Protein AF-A0A024UCR6-F1 (afdb_monomer)

Organism: NCBI:txid157072

pLDDT: mean 82.75, std 16.52, range [26.42, 98.31]

Sequence (657 aa):
MSREDVFVRQFRWFRRSWHEMHKTEPPNFRTDVVVVSNGIIKDLRGLGCTTKPRASRDAPNRCILVQDYELLYSKDTFDYRFGDSINIVAKSTPVLDAYDWLLRTDIDVFLTPAFSSWRPKTMVVGYGGYESETSVQRLGRIAKDLNLNVAGMHSVGSTWYGPTKLIQECANLTVFMMKYLHQNEFTAEEKSPEYGIKGWPEWHYGVLTLYAGHIAINHCAFGDLAVRDENMLDFPTASDGDVAYHAHLHTWQNAKRFSKFVFDQGGYANETLDKLNLHQVSDYAMYMALDSQETPEPTMVPISYPPDTPHGKVLIRAIVVHLPSANNTNYNDNQLVSHFQTLHQSWKDMLRSEPTLWRTDLVVVTDRPTMPELTALKCTDMYRTTTSYKSFCVQVSATTQSTLTKLSVDGNSTSWPGYDLANALHAVQLDLPQLKSYQWLLRTDLNTLVTPGLSTWHPTTAVFGPANSHEPKADQDLVKGISTELKLDHLALPNVGTTWYGPSTWVVECAKIGLQALLHLHQQNKTGSSSNAVAASVAINHCANKHLDGASAVLNDTMLDIPTTSSDSPNVHAHLRAVMTNDAPVFSAAAFAAGTYADVELESLHPGETIHDYAMAMALKSHGGFTPTSVPPPVHSRRLALPDNAANEHARRLRRG

Radius of gyration: 31.71 Å; Cα contacts (8 Å, |Δi|>4): 1165; chains: 1; bounding box: 63×94×92 Å

Solvent-accessible surface area (backbone atoms only — not comparable to full-atom values): 36029 Å² total; per-residue (Å²): 131,54,74,63,57,52,52,52,57,34,41,31,17,24,54,40,18,45,58,54,11,53,78,61,38,48,93,90,62,74,76,62,46,78,48,77,33,76,40,92,65,68,67,49,46,79,71,65,33,34,77,65,73,77,92,49,90,86,51,77,64,47,39,27,45,43,45,82,47,78,72,69,48,32,87,89,83,39,80,46,74,69,51,37,78,47,46,76,46,26,56,94,41,84,74,61,70,73,41,74,57,40,75,50,68,74,60,64,33,36,44,25,56,32,40,32,75,62,74,76,96,41,25,38,27,9,55,45,85,57,73,33,75,65,34,52,56,50,52,55,48,53,29,54,77,68,76,46,48,82,56,85,66,71,44,37,25,84,36,38,39,27,47,34,66,59,48,21,54,27,25,36,43,17,52,53,37,35,54,50,40,60,69,75,72,45,55,74,60,62,68,34,80,90,43,67,69,74,36,58,64,48,64,40,62,93,45,39,63,39,58,16,38,30,49,19,41,22,45,71,32,46,90,78,40,45,47,78,38,54,56,41,25,54,24,54,23,54,36,82,51,56,30,78,65,26,26,24,31,24,60,61,100,53,81,47,90,32,22,67,67,46,52,76,72,51,72,57,78,84,64,57,71,92,76,48,51,68,56,25,30,17,33,31,50,42,42,29,46,59,72,38,41,76,76,77,68,72,81,63,70,80,44,78,54,61,68,89,41,82,62,30,37,80,43,45,31,30,41,40,31,46,50,76,56,36,95,76,50,92,49,55,59,69,51,56,50,51,34,44,36,21,26,52,38,19,44,58,55,11,56,62,59,33,29,71,48,48,29,63,26,42,37,38,34,24,68,52,74,88,54,70,71,47,46,75,70,62,32,32,81,64,64,66,85,60,89,82,59,75,59,51,38,22,45,42,60,54,79,80,79,84,81,65,92,72,70,64,70,73,96,74,68,94,68,78,84,68,77,57,54,60,58,37,23,46,60,54,39,47,86,46,72,55,60,72,60,29,58,27,31,35,41,44,66,49,60,30,37,42,28,48,21,37,33,77,60,75,76,97,50,37,32,31,12,44,45,56,92,90,49,56,67,47,51,62,69,58,28,51,49,49,20,59,77,70,74,44,48,75,69,82,70,77,59,42,24,81,38,38,38,25,47,27,70,57,50,30,52,30,19,45,44,21,35,50,44,45,52,50,32,52,76,66,73,62,67,56,88,28,41,62,28,22,16,32,34,36,13,47,33,42,41,27,73,52,98,38,101,88,46,55,49,41,83,32,69,71,39,25,58,40,50,21,77,38,73,52,44,32,61,74,25,25,30,33,30,47,42,81,38,72,85,55,102,45,42,18,58,47,15,39,56,64,27,72,53,65,87,60,55,67,87,79,49,52,48,77,56,19,26,21,33,27,52,41,44,26,42,24,57,53,52,80,55,40,52,50,68,87,59,77,78,74,92,67,75,86,68,75,84,67,79,93,78,68,75,71,62,63,67,57,55,78,77,65,127

Nearest PDB structures (foldseek):
  4wnh-assembly1_A  TM=4.304E-01  e=3.959E-03  Mus musculus
  5nue-assembly1_B  TM=2.115E-01  e=2.145E-01  Arabidopsis thaliana
  7mdh-assembly2_C  TM=1.988E-01  e=1.096E+00  Sorghum bicolor
  7mdh-assembly1_B  TM=2.888E-01  e=3.993E+00  Sorghum bicolor

Structure (mmCIF, N/CA/C/O backbone):
data_AF-A0A024UCR6-F1
#
_entry.id   AF-A0A024UCR6-F1
#
loop_
_atom_site.group_PDB
_atom_site.id
_atom_site.type_symbol
_atom_site.label_atom_id
_atom_site.label_alt_id
_atom_site.label_comp_id
_atom_site.label_asym_id
_atom_site.label_entity_id
_atom_site.label_seq_id
_atom_site.pdbx_PDB_ins_code
_atom_site.Cartn_x
_atom_site.Cartn_y
_atom_site.Cartn_z
_atom_site.occupancy
_atom_site.B_iso_or_equiv
_atom_site.auth_seq_id
_atom_site.auth_comp_id
_atom_site.auth_asym_id
_atom_site.auth_atom_id
_atom_site.pdbx_PDB_model_num
ATOM 1 N N . MET A 1 1 ? 10.024 2.104 11.591 1.00 50.12 1 MET A N 1
ATOM 2 C CA . MET A 1 1 ? 8.659 1.849 11.087 1.00 50.12 1 MET A CA 1
ATOM 3 C C . MET A 1 1 ? 7.767 2.950 11.627 1.00 50.12 1 MET A C 1
ATOM 5 O O . MET A 1 1 ? 7.871 3.239 12.815 1.00 50.12 1 MET A O 1
ATOM 9 N N . SER A 1 2 ? 6.994 3.633 10.783 1.00 53.56 2 SER A N 1
ATOM 10 C CA . SER A 1 2 ? 6.029 4.622 11.273 1.00 53.56 2 SER A CA 1
ATOM 11 C C . SER A 1 2 ? 4.859 3.914 11.969 1.00 53.56 2 SER A C 1
ATOM 13 O O . SER A 1 2 ? 4.625 2.725 11.757 1.00 53.56 2 SER A O 1
ATOM 15 N N . ARG A 1 3 ? 4.107 4.628 12.812 1.00 61.53 3 ARG A N 1
ATOM 16 C CA . ARG A 1 3 ? 2.907 4.067 13.458 1.00 61.53 3 ARG A CA 1
ATOM 17 C C . ARG A 1 3 ? 1.827 3.689 12.433 1.00 61.53 3 ARG A C 1
ATOM 19 O O . ARG A 1 3 ? 1.097 2.731 12.651 1.00 61.53 3 ARG A O 1
ATOM 26 N N . GLU A 1 4 ? 1.763 4.416 11.319 1.00 65.69 4 GLU A N 1
ATOM 27 C CA . GLU A 1 4 ? 0.895 4.097 10.181 1.00 65.69 4 GLU A CA 1
ATOM 28 C C . GLU A 1 4 ? 1.286 2.759 9.541 1.00 65.69 4 GLU A C 1
ATOM 30 O O . GLU A 1 4 ? 0.420 1.910 9.355 1.00 65.69 4 GLU A O 1
ATOM 35 N N . ASP A 1 5 ? 2.584 2.521 9.312 1.00 72.25 5 ASP A N 1
ATOM 36 C CA . ASP A 1 5 ? 3.071 1.251 8.749 1.00 72.25 5 ASP A CA 1
ATOM 37 C C . ASP A 1 5 ? 2.688 0.054 9.633 1.00 72.25 5 ASP A C 1
ATOM 39 O O . ASP A 1 5 ? 2.319 -1.000 9.116 1.00 72.25 5 ASP A O 1
ATOM 43 N N . VAL A 1 6 ? 2.750 0.212 10.965 1.00 81.00 6 VAL A N 1
ATOM 44 C CA . VAL A 1 6 ? 2.300 -0.828 11.905 1.00 81.00 6 VAL A CA 1
ATOM 45 C C . VAL A 1 6 ? 0.824 -1.116 11.662 1.00 81.00 6 VAL A C 1
ATOM 47 O O . VAL A 1 6 ? 0.483 -2.239 11.315 1.00 81.00 6 VAL A O 1
ATOM 50 N N . PHE A 1 7 ? -0.050 -0.111 11.745 1.00 87.69 7 PHE A N 1
ATOM 51 C CA . PHE A 1 7 ? -1.490 -0.313 11.563 1.00 87.69 7 PHE A CA 1
ATOM 52 C C . PHE A 1 7 ? -1.861 -0.879 10.191 1.00 87.69 7 PHE A C 1
ATOM 54 O O . PHE A 1 7 ? -2.751 -1.720 10.108 1.00 87.69 7 PHE A O 1
ATOM 61 N N . VAL A 1 8 ? -1.158 -0.500 9.123 1.00 86.56 8 VAL A N 1
ATOM 62 C CA . VAL A 1 8 ? -1.356 -1.104 7.800 1.00 86.56 8 VAL A CA 1
ATOM 63 C C . VAL A 1 8 ? -0.980 -2.589 7.804 1.00 86.56 8 VAL A C 1
ATOM 65 O O . VAL A 1 8 ? -1.724 -3.395 7.246 1.00 86.56 8 VAL A O 1
ATOM 68 N N . ARG A 1 9 ? 0.134 -2.985 8.439 1.00 86.38 9 ARG A N 1
ATOM 69 C CA . ARG A 1 9 ? 0.502 -4.408 8.580 1.00 86.38 9 ARG A CA 1
ATOM 70 C C . ARG A 1 9 ? -0.563 -5.198 9.335 1.00 86.38 9 ARG A C 1
ATOM 72 O O . ARG A 1 9 ? -0.883 -6.309 8.918 1.00 86.38 9 ARG A O 1
ATOM 79 N N . GLN A 1 10 ? -1.133 -4.610 10.386 1.00 91.81 10 GLN A N 1
ATOM 80 C CA . GLN A 1 10 ? -2.208 -5.240 11.157 1.00 91.81 10 GLN A CA 1
ATOM 81 C C . GLN A 1 10 ? -3.497 -5.349 10.331 1.00 91.81 10 GLN A C 1
ATOM 83 O O . GLN A 1 10 ? -4.102 -6.412 10.219 1.00 91.81 10 GLN A O 1
ATOM 88 N N . PHE A 1 11 ? -3.855 -4.282 9.614 1.00 93.19 11 PHE A N 1
ATOM 89 C CA . PHE A 1 11 ? -5.004 -4.297 8.714 1.00 93.19 11 PHE A CA 1
ATOM 90 C C . PHE A 1 11 ? -4.898 -5.369 7.623 1.00 93.19 11 PHE A C 1
ATOM 92 O O . PHE A 1 11 ? -5.908 -5.963 7.245 1.00 93.19 11 PHE A O 1
ATOM 99 N N . ARG A 1 12 ? -3.691 -5.643 7.108 1.00 90.75 12 ARG A N 1
ATOM 100 C CA . ARG A 1 12 ? -3.474 -6.709 6.119 1.00 90.75 12 ARG A CA 1
ATOM 101 C C . ARG A 1 12 ? -3.940 -8.063 6.649 1.00 90.75 12 ARG A C 1
ATOM 103 O O . ARG A 1 12 ? -4.680 -8.745 5.936 1.00 90.75 12 ARG A O 1
ATOM 110 N N . TRP A 1 13 ? -3.589 -8.423 7.885 1.00 93.50 13 TRP A N 1
ATOM 111 C CA . TRP A 1 13 ? -3.998 -9.708 8.456 1.00 93.50 13 TRP A CA 1
ATOM 112 C C . TRP A 1 13 ? -5.489 -9.754 8.758 1.00 93.50 13 TRP A C 1
ATOM 114 O O . TRP A 1 13 ? -6.141 -10.757 8.463 1.00 93.50 13 TRP A O 1
ATOM 124 N N . PHE A 1 14 ? -6.055 -8.641 9.230 1.00 96.25 14 PHE A N 1
ATOM 125 C CA . PHE A 1 14 ? -7.487 -8.534 9.468 1.00 96.25 14 PHE A CA 1
ATOM 126 C C . PHE A 1 14 ? -8.245 -8.760 8.156 1.00 96.25 14 PHE A C 1
ATOM 128 O O . PHE A 1 14 ? -9.080 -9.660 8.054 1.00 96.25 14 PHE A O 1
ATOM 135 N N . ARG A 1 15 ? -7.864 -8.036 7.098 1.00 92.50 15 ARG A N 1
ATOM 136 C CA . ARG A 1 15 ? -8.438 -8.171 5.755 1.00 92.50 15 ARG A CA 1
ATOM 137 C C . ARG A 1 15 ? -8.259 -9.579 5.185 1.00 92.50 15 ARG A C 1
ATOM 139 O O . ARG A 1 15 ? -9.159 -10.085 4.522 1.00 92.50 15 ARG A O 1
ATOM 146 N N . ARG A 1 16 ? -7.106 -10.218 5.390 1.00 92.19 16 ARG A N 1
ATOM 147 C CA . ARG A 1 16 ? -6.871 -11.586 4.911 1.00 92.19 16 ARG A CA 1
ATOM 148 C C . ARG A 1 16 ? -7.767 -12.601 5.619 1.00 92.19 16 ARG A C 1
ATOM 150 O O . ARG A 1 16 ? -8.303 -13.483 4.949 1.00 92.19 16 ARG A O 1
ATOM 157 N N . SER A 1 17 ? -7.967 -12.436 6.923 1.00 96.25 17 SER A N 1
ATOM 158 C CA . SER A 1 17 ? -8.876 -13.262 7.723 1.00 96.25 17 SER A CA 1
ATOM 159 C C . SER A 1 17 ? -10.351 -13.040 7.346 1.00 96.25 17 SER A C 1
ATOM 161 O O . SER A 1 17 ? -11.118 -13.992 7.246 1.00 96.25 17 SER A O 1
ATOM 163 N N . TRP A 1 18 ? -10.726 -11.805 6.993 1.00 94.81 18 TRP A N 1
ATOM 164 C CA . TRP A 1 18 ? -12.032 -11.460 6.421 1.00 94.81 18 TRP A CA 1
ATOM 165 C C . TRP A 1 18 ? -12.284 -12.171 5.083 1.00 94.81 18 TRP A C 1
ATOM 167 O O . TRP A 1 18 ? -13.338 -12.774 4.896 1.00 94.81 18 TRP A O 1
ATOM 177 N N . HIS A 1 19 ? -11.289 -12.206 4.188 1.00 86.38 19 HIS A N 1
ATOM 178 C CA . HIS A 1 19 ? -11.376 -12.995 2.950 1.00 86.38 19 HIS A CA 1
ATOM 179 C C . HIS A 1 19 ? -11.477 -14.499 3.194 1.00 86.38 19 HIS A C 1
ATOM 181 O O . HIS A 1 19 ? -12.131 -15.188 2.417 1.00 86.38 19 HIS A O 1
ATOM 187 N N . GLU A 1 20 ? -10.834 -15.022 4.241 1.00 89.31 20 GLU A N 1
ATOM 188 C CA . GLU A 1 20 ? -10.978 -16.435 4.598 1.00 89.31 20 GLU A CA 1
ATOM 189 C C . GLU A 1 20 ? -12.402 -16.742 5.056 1.00 89.31 20 GLU A C 1
ATOM 191 O O . GLU A 1 20 ? -13.030 -17.664 4.543 1.00 89.31 20 GLU A O 1
ATOM 196 N N . MET A 1 21 ? -12.927 -15.920 5.964 1.00 93.19 21 MET A N 1
ATOM 197 C CA . MET A 1 21 ? -14.288 -16.017 6.482 1.00 93.19 21 MET A CA 1
ATOM 198 C C . MET A 1 21 ? -15.333 -15.972 5.354 1.00 93.19 21 MET A C 1
ATOM 200 O O . MET A 1 21 ? -16.275 -16.763 5.352 1.00 93.19 21 MET A O 1
ATOM 204 N N . HIS A 1 22 ? -15.132 -15.129 4.338 1.00 86.75 22 HIS A N 1
ATOM 205 C CA . HIS A 1 22 ? -16.031 -15.044 3.183 1.00 86.75 22 HIS A CA 1
ATOM 206 C C . HIS A 1 22 ? -16.209 -16.341 2.404 1.00 86.75 22 HIS A C 1
ATOM 208 O O . HIS A 1 22 ? -17.256 -16.534 1.790 1.00 86.75 22 HIS A O 1
ATOM 214 N N . LYS A 1 23 ? -15.215 -17.235 2.403 1.00 85.56 23 LYS A N 1
ATOM 215 C CA . LYS A 1 23 ? -15.306 -18.499 1.658 1.00 85.56 23 LYS A CA 1
ATOM 216 C C . LYS A 1 23 ? -16.470 -19.367 2.134 1.00 85.56 23 LYS A C 1
ATOM 218 O O . LYS A 1 23 ? -16.957 -20.195 1.369 1.00 85.56 23 LYS A O 1
ATOM 223 N N . THR A 1 24 ? -16.901 -19.181 3.380 1.00 89.00 24 THR A N 1
ATOM 224 C CA . THR A 1 24 ? -18.009 -19.911 4.003 1.00 89.00 24 THR A CA 1
ATOM 225 C C . THR A 1 24 ? -19.221 -19.022 4.293 1.00 89.00 24 THR A C 1
ATOM 227 O O . THR A 1 24 ? -20.179 -19.490 4.905 1.00 89.00 24 THR A O 1
ATOM 230 N N . GLU A 1 25 ? -19.212 -17.758 3.855 1.00 88.50 25 GLU A N 1
ATOM 231 C CA . GLU A 1 25 ? -20.331 -16.837 4.068 1.00 88.50 25 GLU A CA 1
ATOM 232 C C . GLU A 1 25 ? -21.556 -17.267 3.239 1.00 88.50 25 GLU A C 1
ATOM 234 O O . GLU A 1 25 ? -21.442 -17.513 2.032 1.00 88.50 25 GLU A O 1
ATOM 239 N N . PRO A 1 26 ? -22.754 -17.361 3.850 1.00 90.62 26 PRO A N 1
ATOM 240 C CA . PRO A 1 26 ? -23.975 -17.662 3.123 1.00 90.62 26 PRO A CA 1
ATOM 241 C C . PRO A 1 26 ? -24.250 -16.639 2.005 1.00 90.62 26 PRO A C 1
ATOM 243 O O . PRO A 1 26 ? -24.094 -15.440 2.224 1.00 90.62 26 PRO A O 1
ATOM 246 N N . PRO A 1 27 ? -24.796 -17.047 0.843 1.00 82.62 27 PRO A N 1
ATOM 247 C CA . PRO A 1 27 ? -25.007 -16.150 -0.302 1.00 82.62 27 PRO A CA 1
ATOM 248 C C . PRO A 1 27 ? -25.900 -14.926 -0.059 1.00 82.62 27 PRO A C 1
ATOM 250 O O . PRO A 1 27 ? -25.872 -13.996 -0.862 1.00 82.62 27 PRO A O 1
ATOM 253 N N . ASN A 1 28 ? -26.694 -14.917 1.014 1.00 83.69 28 ASN A N 1
ATOM 254 C CA . ASN A 1 28 ? -27.569 -13.801 1.391 1.00 83.69 28 ASN A CA 1
ATOM 255 C C . ASN A 1 28 ? -26.955 -12.892 2.467 1.00 83.69 28 ASN A C 1
ATOM 257 O O . ASN A 1 28 ? -27.574 -11.904 2.858 1.00 83.69 28 ASN A O 1
ATOM 261 N N . PHE A 1 29 ? -25.781 -13.242 2.992 1.00 87.06 29 PHE A N 1
ATOM 262 C CA . PHE A 1 29 ? -25.059 -12.451 3.981 1.00 87.06 29 PHE A CA 1
ATOM 263 C C . PHE A 1 29 ? -24.053 -11.566 3.256 1.00 87.06 29 PHE A C 1
ATOM 265 O O . PHE A 1 29 ? -23.582 -11.903 2.167 1.00 87.06 29 PHE A O 1
ATOM 272 N N . ARG A 1 30 ? -23.805 -10.382 3.814 1.00 88.25 30 ARG A N 1
ATOM 273 C CA . ARG A 1 30 ? -22.861 -9.423 3.252 1.00 88.25 30 ARG A CA 1
ATOM 274 C C . ARG A 1 30 ? -22.109 -8.723 4.360 1.00 88.25 30 ARG A C 1
ATOM 276 O O . ARG A 1 30 ? -22.686 -7.886 5.058 1.00 88.25 30 ARG A O 1
ATOM 283 N N . THR A 1 31 ? -20.833 -9.042 4.474 1.00 92.56 31 THR A N 1
ATOM 284 C CA . THR A 1 31 ? -19.943 -8.468 5.473 1.00 92.56 31 THR A CA 1
ATOM 285 C C . THR A 1 31 ? -18.968 -7.515 4.799 1.00 92.56 31 THR A C 1
ATOM 287 O O . THR A 1 31 ? -17.946 -7.932 4.261 1.00 92.56 31 THR A O 1
ATOM 290 N N . ASP A 1 32 ? -19.264 -6.219 4.837 1.00 93.94 32 ASP A N 1
ATOM 291 C CA . ASP A 1 32 ? -18.303 -5.198 4.420 1.00 93.94 32 ASP A CA 1
ATOM 292 C C . ASP A 1 32 ? -17.332 -4.871 5.556 1.00 93.94 32 ASP A C 1
ATOM 294 O O . ASP A 1 32 ? -17.671 -4.943 6.736 1.00 93.94 32 ASP A O 1
ATOM 298 N N . VAL A 1 33 ? -16.131 -4.434 5.187 1.00 94.88 33 VAL A N 1
ATOM 299 C CA . VAL A 1 33 ? -15.194 -3.796 6.116 1.00 94.88 33 VAL A CA 1
ATOM 300 C C . VAL A 1 33 ? -15.273 -2.296 5.905 1.00 94.88 33 VAL A C 1
ATOM 302 O O . VAL A 1 33 ? -15.003 -1.815 4.807 1.00 94.88 33 VAL A O 1
ATOM 305 N N . VAL A 1 34 ? -15.604 -1.543 6.951 1.00 95.44 34 VAL A N 1
ATOM 306 C CA . VAL A 1 34 ? -15.589 -0.075 6.930 1.00 95.44 34 VAL A CA 1
ATOM 307 C C . VAL A 1 34 ? -14.382 0.405 7.726 1.00 95.44 34 VAL A C 1
ATOM 309 O O . VAL A 1 34 ? -14.324 0.230 8.939 1.00 95.44 34 VAL A O 1
ATOM 312 N N . VAL A 1 35 ? -13.412 1.010 7.042 1.00 93.88 35 VAL A N 1
ATOM 313 C CA . VAL A 1 35 ? -12.215 1.585 7.662 1.00 93.88 35 VAL A CA 1
ATOM 314 C C . VAL A 1 35 ? -12.386 3.090 7.766 1.00 93.88 35 VAL A C 1
ATOM 316 O O . VAL A 1 35 ? -12.585 3.773 6.758 1.00 93.88 35 VAL A O 1
ATOM 319 N N . VAL A 1 36 ? -12.296 3.599 8.990 1.00 92.75 36 VAL A N 1
ATOM 320 C CA . VAL A 1 36 ? -12.461 5.019 9.298 1.00 92.75 36 VAL A CA 1
ATOM 321 C C . VAL A 1 36 ? -11.103 5.621 9.646 1.00 92.75 36 VAL A C 1
ATOM 323 O O . VAL A 1 36 ? -10.382 5.097 10.493 1.00 92.75 36 VAL A O 1
ATOM 326 N N . SER A 1 37 ? -10.741 6.716 8.984 1.00 90.12 37 SER A N 1
ATOM 327 C CA . SER A 1 37 ? -9.482 7.431 9.185 1.00 90.12 37 SER A CA 1
ATOM 328 C C . SER A 1 37 ? -9.688 8.943 9.107 1.00 90.12 37 SER A C 1
ATOM 330 O O . SER A 1 37 ? -10.528 9.434 8.358 1.00 90.12 37 SER A O 1
ATOM 332 N N . ASN A 1 38 ? -8.884 9.706 9.847 1.00 87.94 38 ASN A N 1
ATOM 333 C CA . ASN A 1 38 ? -8.892 11.176 9.830 1.00 87.94 38 ASN A CA 1
ATOM 334 C C . ASN A 1 38 ? -8.067 11.771 8.668 1.00 87.94 38 ASN A C 1
ATOM 336 O O . ASN A 1 38 ? -7.484 12.849 8.785 1.00 87.94 38 ASN A O 1
ATOM 340 N N . GLY A 1 39 ? -7.939 11.021 7.575 1.00 83.00 39 GLY A N 1
ATOM 341 C CA . GLY A 1 39 ? -7.097 11.353 6.434 1.00 83.00 39 GLY A CA 1
ATOM 342 C C . GLY A 1 39 ? -6.908 10.178 5.477 1.00 83.00 39 GLY A C 1
ATOM 343 O O . GLY A 1 39 ? -7.442 9.084 5.674 1.00 83.00 39 GLY A O 1
ATOM 344 N N . ILE A 1 40 ? -6.134 10.398 4.414 1.00 78.06 40 ILE A N 1
ATOM 345 C CA . ILE A 1 40 ? -5.904 9.394 3.369 1.00 78.06 40 ILE A CA 1
ATOM 346 C C . ILE A 1 40 ? -4.771 8.443 3.775 1.00 78.06 40 ILE A C 1
ATOM 348 O O . ILE A 1 40 ? -3.610 8.839 3.763 1.00 78.06 40 ILE A O 1
ATOM 352 N N . ILE A 1 41 ? -5.104 7.171 4.019 1.00 76.00 41 ILE A N 1
ATOM 353 C CA . ILE A 1 41 ? -4.135 6.072 4.171 1.00 76.00 41 ILE A CA 1
ATOM 354 C C . ILE A 1 41 ? -4.010 5.349 2.827 1.00 76.00 41 ILE A C 1
ATOM 356 O O . ILE A 1 41 ? -4.961 4.729 2.342 1.00 76.00 41 ILE A O 1
ATOM 360 N N . LYS A 1 42 ? -2.849 5.470 2.185 1.00 66.31 42 LYS A N 1
ATOM 361 C CA . LYS A 1 42 ? -2.646 5.060 0.783 1.00 66.31 42 LYS A CA 1
ATOM 362 C C . LYS A 1 42 ? -2.694 3.556 0.583 1.00 66.31 42 LYS A C 1
ATOM 364 O O . LYS A 1 42 ? -3.321 3.079 -0.364 1.00 66.31 42 LYS A O 1
ATOM 369 N N . ASP A 1 43 ? -2.082 2.827 1.503 1.00 71.94 43 ASP A N 1
ATOM 370 C CA . ASP A 1 43 ? -1.920 1.382 1.392 1.00 71.94 43 ASP A CA 1
ATOM 371 C C . ASP A 1 43 ? -3.271 0.659 1.392 1.00 71.94 43 ASP A C 1
ATOM 373 O O . ASP A 1 43 ? -3.426 -0.358 0.722 1.00 71.94 43 ASP A O 1
ATOM 377 N N . LEU A 1 44 ? -4.301 1.233 2.029 1.00 75.12 44 LEU A N 1
ATOM 378 C CA . LEU A 1 44 ? -5.649 0.663 2.025 1.00 75.12 44 LEU A CA 1
ATOM 379 C C . LEU A 1 44 ? -6.262 0.608 0.617 1.00 75.12 44 LEU A C 1
ATOM 381 O O . LEU A 1 44 ? -6.968 -0.346 0.292 1.00 75.12 44 LEU A O 1
ATOM 385 N N . ARG A 1 45 ? -5.967 1.581 -0.258 1.00 67.69 45 ARG A N 1
ATOM 386 C CA . ARG A 1 45 ? -6.430 1.542 -1.659 1.00 67.69 45 ARG A CA 1
ATOM 387 C C . ARG A 1 45 ? -5.708 0.466 -2.462 1.00 67.69 45 ARG A C 1
ATOM 389 O O . ARG A 1 45 ? -6.354 -0.238 -3.232 1.00 67.69 45 ARG A O 1
ATOM 396 N N . GLY A 1 46 ? -4.407 0.281 -2.222 1.00 61.34 46 GLY A N 1
ATOM 397 C CA . GLY A 1 46 ? -3.637 -0.839 -2.780 1.00 61.34 46 GLY A CA 1
ATOM 398 C C . GLY A 1 46 ? -4.166 -2.210 -2.339 1.00 61.34 46 GLY A C 1
ATOM 399 O O . GLY A 1 46 ? -4.014 -3.196 -3.052 1.00 61.34 46 GLY A O 1
ATOM 400 N N . LEU A 1 47 ? -4.868 -2.263 -1.204 1.00 68.50 47 LEU A N 1
ATOM 401 C CA . LEU A 1 47 ? -5.590 -3.438 -0.714 1.00 68.50 47 LEU A CA 1
ATOM 402 C C . LEU A 1 47 ? -7.026 -3.548 -1.273 1.00 68.50 47 LEU A C 1
ATOM 404 O O . LEU A 1 47 ? -7.812 -4.383 -0.824 1.00 68.50 47 LEU A O 1
ATOM 408 N N . GLY A 1 48 ? -7.404 -2.737 -2.262 1.00 69.88 48 GLY A N 1
ATOM 409 C CA . GLY A 1 48 ? -8.727 -2.778 -2.890 1.00 69.88 48 GLY A CA 1
ATOM 410 C C . GLY A 1 48 ? -9.842 -2.118 -2.074 1.00 69.88 48 GLY A C 1
ATOM 411 O O . GLY A 1 48 ? -11.017 -2.353 -2.355 1.00 69.88 48 GLY A O 1
ATOM 412 N N . CYS A 1 49 ? -9.509 -1.301 -1.070 1.00 79.75 49 CYS A N 1
ATOM 413 C CA . CYS A 1 49 ? -10.492 -0.489 -0.358 1.00 79.75 49 CYS A CA 1
ATOM 414 C C . CYS A 1 49 ? -10.831 0.785 -1.141 1.00 79.75 49 CYS A C 1
ATOM 416 O O . CYS A 1 49 ? -9.959 1.419 -1.739 1.00 79.75 49 CYS A O 1
ATOM 418 N N . THR A 1 50 ? -12.101 1.194 -1.132 1.00 82.81 50 THR A N 1
ATOM 419 C CA . THR A 1 50 ? -12.578 2.344 -1.920 1.00 82.81 50 THR A CA 1
ATOM 420 C C . THR A 1 50 ? -13.473 3.258 -1.094 1.00 82.81 50 THR A C 1
ATOM 422 O O . THR A 1 50 ? -14.125 2.810 -0.164 1.00 82.81 50 THR A O 1
ATOM 425 N N . THR A 1 51 ? -13.584 4.534 -1.456 1.00 84.06 51 THR A N 1
ATOM 426 C CA . THR A 1 51 ? -14.542 5.461 -0.819 1.00 84.06 51 THR A CA 1
ATOM 427 C C . THR A 1 51 ? -15.981 5.276 -1.313 1.00 84.06 51 THR A C 1
ATOM 429 O O . THR A 1 51 ? -16.869 6.034 -0.936 1.00 84.06 51 THR A O 1
ATOM 432 N N . LYS A 1 52 ? -16.228 4.302 -2.199 1.00 82.50 52 LYS A N 1
ATOM 433 C CA . LYS A 1 52 ? -17.546 4.056 -2.786 1.00 82.50 52 LYS A CA 1
ATOM 434 C C . LYS A 1 52 ? -18.245 2.934 -2.008 1.00 82.50 52 LYS A C 1
ATOM 436 O O . LYS A 1 52 ? -17.775 1.793 -2.090 1.00 82.50 52 LYS A O 1
ATOM 441 N N . PRO A 1 53 ? -19.353 3.216 -1.296 1.00 84.25 53 PRO A N 1
ATOM 442 C CA . PRO A 1 53 ? -20.137 2.171 -0.648 1.00 84.25 53 PRO A CA 1
ATOM 443 C C . PRO A 1 53 ? -20.762 1.230 -1.690 1.00 84.25 53 PRO A C 1
ATOM 445 O O . PRO A 1 53 ? -20.737 1.499 -2.898 1.00 84.25 53 PRO A O 1
ATOM 448 N N . ARG A 1 54 ? -21.311 0.099 -1.233 1.00 79.88 54 ARG A N 1
ATOM 449 C CA . ARG A 1 54 ? -22.040 -0.822 -2.113 1.00 79.88 54 ARG A CA 1
ATOM 450 C C . ARG A 1 54 ? -23.228 -0.121 -2.774 1.00 79.88 54 ARG A C 1
ATOM 452 O O . ARG A 1 54 ? -23.926 0.669 -2.149 1.00 79.88 54 ARG A O 1
ATOM 459 N N . ALA A 1 55 ? -23.457 -0.442 -4.046 1.00 77.19 55 ALA A N 1
ATOM 460 C CA . ALA A 1 55 ? -24.559 0.125 -4.824 1.00 77.19 55 ALA A CA 1
ATOM 461 C C . ALA A 1 55 ? -25.921 -0.511 -4.488 1.00 77.19 55 ALA A C 1
ATOM 463 O O . ALA A 1 55 ? -26.956 0.120 -4.672 1.00 77.19 55 ALA A O 1
ATOM 464 N N . SER A 1 56 ? -25.927 -1.761 -4.015 1.00 83.25 56 SER A N 1
ATOM 465 C CA . SER A 1 56 ? -27.130 -2.495 -3.615 1.00 83.25 56 SER A CA 1
ATOM 466 C C . SER A 1 56 ? -26.801 -3.540 -2.546 1.00 83.25 56 SER A C 1
ATOM 468 O O . SER A 1 56 ? -25.634 -3.894 -2.354 1.00 83.25 56 SER A O 1
ATOM 470 N N . ARG A 1 57 ? -27.833 -4.062 -1.868 1.00 82.56 57 ARG A N 1
ATOM 471 C CA . ARG A 1 57 ? -27.679 -5.115 -0.848 1.00 82.56 57 ARG A CA 1
ATOM 472 C C . ARG A 1 57 ? -27.123 -6.416 -1.425 1.00 82.56 57 ARG A C 1
ATOM 474 O O . ARG A 1 57 ? -26.397 -7.103 -0.721 1.00 82.56 57 ARG A O 1
ATOM 481 N N . ASP A 1 58 ? -27.398 -6.711 -2.693 1.00 79.88 58 ASP A N 1
ATOM 482 C CA . ASP A 1 58 ? -26.950 -7.948 -3.344 1.00 79.88 58 ASP A CA 1
ATOM 483 C C . ASP A 1 58 ? -25.519 -7.860 -3.888 1.00 79.88 58 ASP A C 1
ATOM 485 O O . ASP A 1 58 ? -24.912 -8.891 -4.190 1.00 79.88 58 ASP A O 1
ATOM 489 N N . ALA A 1 59 ? -24.955 -6.650 -3.994 1.00 78.56 59 ALA A N 1
ATOM 490 C CA . ALA A 1 59 ? -23.592 -6.450 -4.475 1.00 78.56 59 ALA A CA 1
ATOM 491 C C . ALA A 1 59 ? -22.566 -7.175 -3.577 1.00 78.56 59 ALA A C 1
ATOM 493 O O . ALA A 1 59 ? -22.793 -7.259 -2.365 1.00 78.56 59 ALA A O 1
ATOM 494 N N . PRO A 1 60 ? -21.442 -7.671 -4.136 1.00 79.00 60 PRO A N 1
ATOM 495 C CA . PRO A 1 60 ? -20.399 -8.345 -3.364 1.00 79.00 60 PRO A CA 1
ATOM 496 C C . PRO A 1 60 ? -19.834 -7.478 -2.239 1.00 79.00 60 PRO A C 1
ATOM 498 O O . PRO A 1 60 ? -19.846 -6.246 -2.344 1.00 79.00 60 PRO A O 1
ATOM 501 N N . ASN A 1 61 ? -19.284 -8.136 -1.217 1.00 84.69 61 ASN A N 1
ATOM 502 C CA . ASN A 1 61 ? -18.647 -7.479 -0.079 1.00 84.69 61 ASN A CA 1
ATOM 503 C C . ASN A 1 61 ? -17.543 -6.521 -0.529 1.00 84.69 61 ASN A C 1
ATOM 505 O O . ASN A 1 61 ? -16.823 -6.770 -1.503 1.00 84.69 61 ASN A O 1
ATOM 509 N N . ARG A 1 62 ? -17.395 -5.414 0.191 1.00 87.19 62 ARG A N 1
ATOM 510 C CA . ARG A 1 62 ? -16.429 -4.358 -0.099 1.00 87.19 62 ARG A CA 1
ATOM 511 C C . ARG A 1 62 ? -15.651 -3.941 1.131 1.00 87.19 62 ARG A C 1
ATOM 513 O O . ARG A 1 62 ? -16.134 -3.981 2.255 1.00 87.19 62 ARG A O 1
ATOM 520 N N . CYS A 1 63 ? -14.437 -3.473 0.867 1.00 87.50 63 CYS A N 1
ATOM 521 C CA . CYS A 1 63 ? -13.699 -2.657 1.810 1.00 87.50 63 CYS A CA 1
ATOM 522 C C . CYS A 1 63 ? -13.974 -1.178 1.494 1.00 87.50 63 CYS A C 1
ATOM 524 O O . CYS A 1 63 ? -13.702 -0.708 0.383 1.00 87.50 63 CYS A O 1
ATOM 526 N N . ILE A 1 64 ? -14.548 -0.458 2.450 1.00 92.12 64 ILE A N 1
ATOM 527 C CA . ILE A 1 64 ? -15.028 0.916 2.311 1.00 92.12 64 ILE A CA 1
ATOM 528 C C . ILE A 1 64 ? -14.168 1.839 3.169 1.00 92.12 64 ILE A C 1
ATOM 530 O O . ILE A 1 64 ? -13.859 1.522 4.313 1.00 92.12 64 ILE A O 1
ATOM 534 N N . LEU A 1 65 ? -13.787 2.987 2.613 1.00 90.00 65 LEU A N 1
ATOM 535 C CA . LEU A 1 65 ? -12.976 4.004 3.275 1.00 90.00 65 LEU A CA 1
ATOM 536 C C . LEU A 1 65 ? -13.821 5.232 3.614 1.00 90.00 65 LEU A C 1
ATOM 538 O O . LEU A 1 65 ? -14.400 5.844 2.716 1.00 90.00 65 LEU A O 1
ATOM 542 N N . VAL A 1 66 ? -13.807 5.626 4.886 1.00 91.62 66 VAL A N 1
ATOM 543 C CA . VAL A 1 66 ? -14.313 6.911 5.387 1.00 91.62 66 VAL A CA 1
ATOM 544 C C . VAL A 1 66 ? -13.099 7.714 5.845 1.00 91.62 66 VAL A C 1
ATOM 546 O O . VAL A 1 66 ? -12.446 7.332 6.809 1.00 91.62 66 VAL A O 1
ATOM 549 N N . GLN A 1 67 ? -12.730 8.758 5.098 1.00 87.06 67 GLN A N 1
ATOM 550 C CA . GLN A 1 67 ? -11.414 9.419 5.215 1.00 87.06 67 GLN A CA 1
ATOM 551 C C . GLN A 1 67 ? -11.491 10.861 5.738 1.00 87.06 67 GLN A C 1
ATOM 553 O O . GLN A 1 67 ? -10.473 11.544 5.825 1.00 87.06 67 GLN A O 1
ATOM 558 N N . ASP A 1 68 ? -12.696 11.325 6.041 1.00 85.25 68 ASP A N 1
ATOM 559 C CA . ASP A 1 68 ? -13.059 12.662 6.508 1.00 85.25 68 ASP A CA 1
ATOM 560 C C . ASP A 1 68 ? -13.445 12.666 7.996 1.00 85.25 68 ASP A C 1
ATOM 562 O O . ASP A 1 68 ? -14.124 13.572 8.471 1.00 85.25 68 ASP A O 1
ATOM 566 N N . TYR A 1 69 ? -13.018 11.646 8.746 1.00 91.50 69 TYR A N 1
ATOM 567 C CA . TYR A 1 69 ? -13.351 11.526 10.158 1.00 91.50 69 TYR A CA 1
ATOM 568 C C . TYR A 1 69 ? -12.685 12.624 10.994 1.00 91.50 69 TYR A C 1
ATOM 570 O O . TYR A 1 69 ? -11.460 12.763 11.029 1.00 91.50 69 TYR A O 1
ATOM 578 N N . GLU A 1 70 ? -13.506 13.372 11.721 1.00 91.38 70 GLU A N 1
ATOM 579 C CA . GLU A 1 70 ? -13.046 14.350 12.698 1.00 91.38 70 GLU A CA 1
ATOM 580 C C . GLU A 1 70 ? -12.706 13.660 14.019 1.00 91.38 70 GLU A C 1
ATOM 582 O O . GLU A 1 70 ? -13.539 12.968 14.611 1.00 91.38 70 GLU A O 1
ATOM 587 N N . LEU A 1 71 ? -11.477 13.871 14.492 1.00 93.19 71 LEU A N 1
ATOM 588 C CA . LEU A 1 71 ? -11.015 13.288 15.745 1.00 93.19 71 LEU A CA 1
ATOM 589 C C . LEU A 1 71 ? -11.840 13.803 16.934 1.00 93.19 71 LEU A C 1
ATOM 591 O O . LEU A 1 71 ? -12.038 15.005 17.106 1.00 93.19 71 LEU A O 1
ATOM 595 N N . LEU A 1 72 ? -12.238 12.881 17.810 1.00 94.50 72 LEU A N 1
ATOM 596 C CA . LEU A 1 72 ? -12.706 13.176 19.160 1.00 94.50 72 LEU A CA 1
ATOM 597 C C . LEU A 1 72 ? -11.566 13.736 20.018 1.00 94.50 72 LEU A C 1
ATOM 599 O O . LEU A 1 72 ? -11.798 14.559 20.906 1.00 94.50 72 LEU A O 1
ATOM 603 N N . TYR A 1 73 ? -10.347 13.258 19.765 1.00 94.06 73 TYR A N 1
ATOM 604 C CA . TYR A 1 73 ? -9.135 13.724 20.414 1.00 94.06 73 TYR A CA 1
ATOM 605 C C . TYR A 1 73 ? -8.931 15.234 20.243 1.00 94.06 73 TYR A C 1
ATOM 607 O O . TYR A 1 73 ? -8.860 15.754 19.129 1.00 94.06 73 TYR A O 1
ATOM 615 N N . SER A 1 74 ? -8.717 15.921 21.361 1.00 92.06 74 SER A N 1
ATOM 616 C CA . SER A 1 74 ? -8.325 17.327 21.399 1.00 92.06 74 SER A CA 1
ATOM 617 C C . SER A 1 74 ? -7.387 17.546 22.575 1.00 92.06 74 SER A C 1
ATOM 619 O O . SER A 1 74 ? -7.737 17.228 23.709 1.00 92.06 74 SER A O 1
ATOM 621 N N . LYS A 1 75 ? -6.215 18.135 22.322 1.00 87.94 75 LYS A N 1
ATOM 622 C CA . LYS A 1 75 ? -5.223 18.405 23.372 1.00 87.94 75 LYS A CA 1
ATOM 623 C C . LYS A 1 75 ? -5.780 19.291 24.495 1.00 87.94 75 LYS A C 1
ATOM 625 O O . LYS A 1 75 ? -5.397 19.123 25.645 1.00 87.94 75 LYS A O 1
ATOM 630 N N . ASP A 1 76 ? -6.695 20.197 24.160 1.00 86.25 76 ASP A N 1
ATOM 631 C CA . ASP A 1 76 ? -7.196 21.205 25.098 1.00 86.25 76 ASP A CA 1
ATOM 632 C C . ASP A 1 76 ? -8.416 20.730 25.899 1.00 86.25 76 ASP A C 1
ATOM 634 O O . ASP A 1 76 ? -8.668 21.230 26.991 1.00 86.25 76 ASP A O 1
ATOM 638 N N . THR A 1 77 ? -9.197 19.784 25.362 1.00 85.56 77 THR A N 1
ATOM 639 C CA . THR A 1 77 ? -10.506 19.419 25.941 1.00 85.56 77 THR A CA 1
ATOM 640 C C . THR A 1 77 ? -10.693 17.929 26.219 1.00 85.56 77 THR A C 1
ATOM 642 O O . THR A 1 77 ? -11.508 17.580 27.075 1.00 85.56 77 THR A O 1
ATOM 645 N N . PHE A 1 78 ? -9.973 17.047 25.518 1.00 93.69 78 PHE A N 1
ATOM 646 C CA . PHE A 1 78 ? -10.087 15.596 25.669 1.00 93.69 78 PHE A CA 1
ATOM 647 C C . PHE A 1 78 ? -8.846 14.873 25.104 1.00 93.69 78 PHE A C 1
ATOM 649 O O . PHE A 1 78 ? -8.846 14.357 23.981 1.00 93.69 78 PHE A O 1
ATOM 656 N N . ASP A 1 79 ? -7.765 14.846 25.890 1.00 91.50 79 ASP A N 1
ATOM 657 C CA . ASP A 1 79 ? -6.456 14.280 25.516 1.00 91.50 79 ASP A CA 1
ATOM 658 C C . ASP A 1 79 ? -6.421 12.750 25.717 1.00 91.50 79 ASP A C 1
ATOM 660 O O . ASP A 1 79 ? -5.617 12.203 26.471 1.00 91.50 79 ASP A O 1
ATOM 664 N N . TYR A 1 80 ? -7.352 12.032 25.081 1.00 92.81 80 TYR A N 1
ATOM 665 C CA . TYR A 1 80 ? -7.420 10.569 25.139 1.00 92.81 80 TYR A CA 1
ATOM 666 C C . TYR A 1 80 ? -7.634 9.953 23.756 1.00 92.81 80 TYR A C 1
ATOM 668 O O . TYR A 1 80 ? -8.748 9.860 23.242 1.00 92.81 80 TYR A O 1
ATOM 676 N N . ARG A 1 81 ? -6.534 9.501 23.145 1.00 89.19 81 ARG A N 1
ATOM 677 C CA . ARG A 1 81 ? -6.506 9.034 21.746 1.00 89.19 81 ARG A CA 1
ATOM 678 C C . ARG A 1 81 ? -7.314 7.764 21.487 1.00 89.19 81 ARG A C 1
ATOM 680 O O . ARG A 1 81 ? -7.772 7.565 20.371 1.00 89.19 81 ARG A O 1
ATOM 687 N N . PHE A 1 82 ? -7.486 6.898 22.485 1.00 90.94 82 PHE A N 1
ATOM 688 C CA . PHE A 1 82 ? -8.251 5.661 22.300 1.00 90.94 82 PHE A CA 1
ATOM 689 C C . PHE A 1 82 ? -9.763 5.908 22.227 1.00 90.94 82 PHE A C 1
ATOM 691 O O . PHE A 1 82 ? -10.485 5.038 21.746 1.00 90.94 82 PHE A O 1
ATOM 698 N N . GLY A 1 83 ? -10.253 7.091 22.623 1.00 93.38 83 GLY A N 1
ATOM 699 C CA . GLY A 1 83 ? -11.679 7.420 22.541 1.00 93.38 83 GLY A CA 1
ATOM 700 C C . GLY A 1 83 ? -12.222 7.424 21.109 1.00 93.38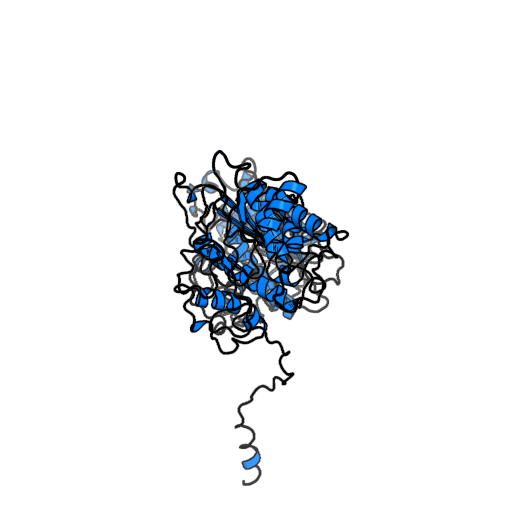 83 GLY A C 1
ATOM 701 O O . GLY A 1 83 ? -13.380 7.070 20.886 1.00 93.38 83 GLY A O 1
ATOM 702 N N . ASP A 1 84 ? -11.370 7.734 20.128 1.00 93.81 84 ASP A N 1
ATOM 703 C CA . ASP A 1 84 ? -11.724 7.686 18.708 1.00 93.81 84 ASP A CA 1
ATOM 704 C C . ASP A 1 84 ? -12.180 6.292 18.260 1.00 93.81 84 ASP A C 1
ATOM 706 O O . ASP A 1 84 ? -13.111 6.171 17.472 1.00 93.81 84 ASP A O 1
ATOM 710 N N . SER A 1 85 ? -11.606 5.232 18.834 1.00 92.31 85 SER A N 1
ATOM 711 C CA . SER A 1 85 ? -11.916 3.845 18.466 1.00 92.31 85 SER A CA 1
ATOM 712 C C . SER A 1 85 ? -13.374 3.436 18.745 1.00 92.31 85 SER A C 1
ATOM 714 O O . SER A 1 85 ? -13.873 2.487 18.147 1.00 92.31 85 SER A O 1
ATOM 716 N N . ILE A 1 86 ? -14.071 4.128 19.651 1.00 95.38 86 ILE A N 1
ATOM 717 C CA . ILE A 1 86 ? -15.509 3.939 19.911 1.00 95.38 86 ILE A CA 1
ATOM 718 C C . ILE A 1 86 ? -16.327 5.006 19.177 1.00 95.38 86 ILE A C 1
ATOM 720 O O . ILE A 1 86 ? -17.399 4.720 18.645 1.00 95.38 86 ILE A O 1
ATOM 724 N N . ASN A 1 87 ? -15.813 6.236 19.100 1.00 95.88 87 ASN A N 1
ATOM 725 C CA . ASN A 1 87 ? -16.524 7.360 18.495 1.00 95.88 87 ASN A CA 1
ATOM 726 C C . ASN A 1 87 ? -16.853 7.149 17.007 1.00 95.88 87 ASN A C 1
ATOM 728 O O . ASN A 1 87 ? -17.863 7.673 16.540 1.00 95.88 87 ASN A O 1
ATOM 732 N N . ILE A 1 88 ? -16.076 6.333 16.284 1.00 94.56 88 ILE A N 1
ATOM 733 C CA . ILE A 1 88 ? -16.350 5.983 14.878 1.00 94.56 88 ILE A CA 1
ATOM 734 C C . ILE A 1 88 ? -17.736 5.361 14.642 1.00 94.56 88 ILE A C 1
ATOM 736 O O . ILE A 1 88 ? -18.257 5.473 13.537 1.00 94.56 88 ILE A O 1
ATOM 740 N N . VAL A 1 89 ? -18.346 4.743 15.660 1.00 96.31 89 VAL A N 1
ATOM 741 C CA . VAL A 1 89 ? -19.708 4.184 15.586 1.00 96.31 89 VAL A CA 1
ATOM 742 C C . VAL A 1 89 ? -20.711 4.943 16.456 1.00 96.31 89 VAL A C 1
ATOM 744 O O . VAL A 1 89 ? -21.875 4.577 16.482 1.00 96.31 89 VAL A O 1
ATOM 747 N N . ALA A 1 90 ? -20.309 6.018 17.138 1.00 95.25 90 ALA A N 1
ATOM 748 C CA . ALA A 1 90 ? -21.185 6.799 18.018 1.00 95.25 90 ALA A CA 1
ATOM 749 C C . ALA A 1 90 ? -22.177 7.706 17.271 1.00 95.25 90 ALA A C 1
ATOM 751 O O . ALA A 1 90 ? -23.136 8.198 17.864 1.00 95.25 90 ALA A O 1
ATOM 752 N N . LYS A 1 91 ? -21.950 7.964 15.979 1.00 86.62 91 LYS A N 1
ATOM 753 C CA . LYS A 1 91 ? -22.806 8.830 15.161 1.00 86.62 91 LYS A CA 1
ATOM 754 C C . LYS A 1 91 ? -23.361 8.083 13.955 1.00 86.62 91 LYS A C 1
ATOM 756 O O . LYS A 1 91 ? -22.660 7.308 13.308 1.00 86.62 91 LYS A O 1
ATOM 761 N N . SER A 1 92 ? -24.615 8.393 13.629 1.00 86.25 92 SER A N 1
ATOM 762 C CA . SER A 1 92 ? -25.247 8.014 12.363 1.00 86.25 92 SER A CA 1
ATOM 763 C C . SER A 1 92 ? -24.435 8.585 11.204 1.00 86.25 92 SER A C 1
ATOM 765 O O . SER A 1 92 ? -24.154 9.785 11.174 1.00 86.25 92 SER A O 1
ATOM 767 N N . THR A 1 93 ? -24.075 7.741 10.244 1.00 87.19 93 THR A N 1
ATOM 768 C CA . THR A 1 93 ? -23.494 8.174 8.972 1.00 87.19 93 THR A CA 1
ATOM 769 C C . THR A 1 93 ? -24.185 7.425 7.839 1.00 87.19 93 THR A C 1
ATOM 771 O O . THR A 1 93 ? -24.570 6.270 8.037 1.00 87.19 93 THR A O 1
ATOM 774 N N . PRO A 1 94 ? -24.287 8.010 6.631 1.00 88.00 94 PRO A N 1
ATOM 775 C CA . PRO A 1 94 ? -24.883 7.318 5.489 1.00 88.00 94 PRO A CA 1
ATOM 776 C C . PRO A 1 94 ? -24.237 5.960 5.182 1.00 88.00 94 PRO A C 1
ATOM 778 O O . PRO A 1 94 ? -24.904 5.066 4.674 1.00 88.00 94 PRO A O 1
ATOM 781 N N . VAL A 1 95 ? -22.946 5.797 5.498 1.00 90.44 95 VAL A N 1
ATOM 782 C CA . VAL A 1 95 ? -22.232 4.527 5.320 1.00 90.44 95 VAL A CA 1
ATOM 783 C C . VAL A 1 95 ? -22.683 3.501 6.358 1.00 90.44 95 VAL A C 1
ATOM 785 O O . VAL A 1 95 ? -23.038 2.392 5.979 1.00 90.44 95 VAL A O 1
ATOM 788 N N . LEU A 1 96 ? -22.688 3.849 7.649 1.00 91.94 96 LEU A N 1
ATOM 789 C CA . LEU A 1 96 ? -23.036 2.903 8.717 1.00 91.94 96 LEU A CA 1
ATOM 790 C C . LEU A 1 96 ? -24.529 2.555 8.736 1.00 91.94 96 LEU A C 1
ATOM 792 O O . LEU A 1 96 ? -24.889 1.416 9.015 1.00 91.94 96 LEU A O 1
ATOM 796 N N . ASP A 1 97 ? -25.397 3.507 8.391 1.00 91.62 97 ASP A N 1
ATOM 797 C CA . ASP A 1 97 ? -26.852 3.313 8.391 1.00 91.62 97 ASP A CA 1
ATOM 798 C C . ASP A 1 97 ? -27.345 2.370 7.281 1.00 91.62 97 ASP A C 1
ATOM 800 O O . ASP A 1 97 ? -28.505 1.961 7.289 1.00 91.62 97 ASP A O 1
ATOM 804 N N . ALA A 1 98 ? -26.472 1.997 6.340 1.00 91.00 98 ALA A N 1
ATOM 805 C CA . ALA A 1 98 ? -26.772 1.017 5.302 1.00 91.00 98 ALA A CA 1
ATOM 806 C C . ALA A 1 98 ? -26.754 -0.440 5.807 1.00 91.00 98 ALA A C 1
ATOM 808 O O . ALA A 1 98 ? -27.211 -1.334 5.088 1.00 91.00 98 ALA A O 1
ATOM 809 N N . TYR A 1 99 ? -26.223 -0.695 7.007 1.00 93.19 99 TYR A N 1
ATOM 810 C CA . TYR A 1 99 ? -26.097 -2.040 7.571 1.00 93.19 99 TYR A CA 1
ATOM 811 C C . TYR A 1 99 ? -27.151 -2.299 8.640 1.00 93.19 99 TYR A C 1
ATOM 813 O O . TYR A 1 99 ? -27.445 -1.436 9.465 1.00 93.19 99 TYR A O 1
ATOM 821 N N . ASP A 1 100 ? -27.682 -3.522 8.670 1.00 93.56 100 ASP A N 1
ATOM 822 C CA . ASP A 1 100 ? -28.609 -3.955 9.719 1.00 93.56 100 ASP A CA 1
ATOM 823 C C . ASP A 1 100 ? -27.881 -4.165 11.064 1.00 93.56 100 ASP A C 1
ATOM 825 O O . ASP A 1 100 ? -28.459 -3.965 12.135 1.00 93.56 100 ASP A O 1
ATOM 829 N N . TRP A 1 101 ? -26.617 -4.596 10.997 1.00 96.19 101 TRP A N 1
ATOM 830 C CA . TRP A 1 101 ? -25.769 -4.964 12.130 1.00 96.19 101 TRP A CA 1
ATOM 831 C C . TRP A 1 101 ? -24.365 -4.383 11.960 1.00 96.19 101 TRP A C 1
ATOM 833 O O . TRP A 1 101 ? -23.847 -4.331 10.845 1.00 96.19 101 TRP A O 1
ATOM 843 N N . LEU A 1 102 ? -23.732 -4.009 13.072 1.00 97.25 102 LEU A N 1
ATOM 844 C CA . LEU A 1 102 ? -22.347 -3.543 13.117 1.00 97.25 102 LEU A CA 1
ATOM 845 C C . LEU A 1 102 ? -21.517 -4.438 14.033 1.00 97.25 102 LEU A C 1
ATOM 847 O O . LEU A 1 102 ? -21.938 -4.732 15.151 1.00 97.25 102 LEU A O 1
ATOM 851 N N . LEU A 1 103 ? -20.322 -4.808 13.569 1.00 97.62 103 LEU A N 1
ATOM 852 C CA . LEU A 1 103 ? -19.220 -5.275 14.408 1.00 97.62 103 LEU A CA 1
ATOM 853 C C . LEU A 1 103 ? -18.242 -4.109 14.577 1.00 97.62 103 LEU A C 1
ATOM 855 O O . LEU A 1 103 ? -17.486 -3.798 13.657 1.00 97.62 103 LEU A O 1
ATOM 859 N N . ARG A 1 104 ? -18.249 -3.459 15.741 1.00 96.81 104 ARG A N 1
ATOM 860 C CA . ARG A 1 104 ? -17.163 -2.551 16.123 1.00 96.81 104 ARG A CA 1
ATOM 861 C C . ARG A 1 104 ? -16.034 -3.405 16.674 1.00 96.81 104 ARG A C 1
ATOM 863 O O . ARG A 1 104 ? -16.242 -4.119 17.650 1.00 96.81 104 ARG A O 1
ATOM 870 N N . THR A 1 105 ? -14.852 -3.299 16.080 1.00 96.06 105 THR A N 1
ATOM 871 C CA . THR A 1 105 ? -13.656 -4.010 16.538 1.00 96.06 105 THR A CA 1
ATOM 872 C C . THR A 1 105 ? -12.385 -3.185 16.320 1.00 96.06 105 THR A C 1
ATOM 874 O O . THR A 1 105 ? -12.399 -2.201 15.574 1.00 96.06 105 THR A O 1
ATOM 877 N N . ASP A 1 106 ? -11.314 -3.565 17.012 1.00 92.69 106 ASP A N 1
ATOM 878 C CA . ASP A 1 106 ? -9.979 -2.986 16.892 1.00 92.69 106 ASP A CA 1
ATOM 879 C C . ASP A 1 106 ? -9.224 -3.583 15.681 1.00 92.69 106 ASP A C 1
ATOM 881 O O . ASP A 1 106 ? -9.685 -4.509 15.019 1.00 92.69 106 ASP A O 1
ATOM 885 N N . ILE A 1 107 ? -8.076 -3.012 15.313 1.00 90.88 107 ILE A N 1
ATOM 886 C CA . ILE A 1 107 ? -7.336 -3.400 14.091 1.00 90.88 107 ILE A CA 1
ATOM 887 C C . ILE A 1 107 ? -6.449 -4.640 14.281 1.00 90.88 107 ILE A C 1
ATOM 889 O O . ILE A 1 107 ? -6.015 -5.271 13.320 1.00 90.88 107 ILE A O 1
ATOM 893 N N . ASP A 1 108 ? -6.168 -4.993 15.529 1.00 93.31 108 ASP A N 1
ATOM 894 C CA . ASP A 1 108 ? -5.256 -6.047 15.953 1.00 93.31 108 ASP A CA 1
ATOM 895 C C . ASP A 1 108 ? -5.997 -7.357 16.266 1.00 93.31 108 ASP A C 1
ATOM 897 O O . ASP A 1 108 ? -5.704 -8.066 17.237 1.00 93.31 108 ASP A O 1
ATOM 901 N N . VAL A 1 109 ? -6.950 -7.676 15.389 1.00 96.69 109 VAL A N 1
ATOM 902 C CA . VAL A 1 109 ? -7.898 -8.790 15.500 1.00 96.69 109 VAL A CA 1
ATOM 903 C C . VAL A 1 109 ? -7.952 -9.625 14.220 1.00 96.69 109 VAL A C 1
ATOM 905 O O . VAL A 1 109 ? -7.446 -9.228 13.167 1.00 96.69 109 VAL A O 1
ATOM 908 N N . PHE A 1 110 ? -8.605 -10.782 14.310 1.00 98.19 110 PHE A N 1
ATOM 909 C CA . PHE A 1 110 ? -8.853 -11.686 13.190 1.00 98.19 110 PHE A CA 1
ATOM 910 C C . PHE A 1 110 ? -10.308 -12.140 13.198 1.00 98.19 110 PHE A C 1
ATOM 912 O O . PHE A 1 110 ? -10.872 -12.422 14.256 1.00 98.19 110 PHE A O 1
ATOM 919 N N . LEU A 1 111 ? -10.890 -12.283 12.011 1.00 98.00 111 LEU A N 1
ATOM 920 C CA . LEU A 1 111 ? -12.134 -13.020 11.820 1.00 98.00 111 LEU A CA 1
ATOM 921 C C . LEU A 1 111 ? -11.818 -14.476 11.491 1.00 98.00 111 LEU A C 1
ATOM 923 O O . LEU A 1 111 ? -10.843 -14.777 10.799 1.00 98.00 111 LEU A O 1
ATOM 927 N N . THR A 1 112 ? -12.662 -15.384 11.954 1.00 98.25 112 THR A N 1
ATOM 928 C CA . THR A 1 112 ? -12.578 -16.803 11.602 1.00 98.25 112 THR A CA 1
ATOM 929 C C . THR A 1 112 ? -13.737 -17.208 10.691 1.00 98.25 112 THR A C 1
ATOM 931 O O . THR A 1 112 ? -14.737 -16.487 10.599 1.00 98.25 112 THR A O 1
ATOM 934 N N . PRO A 1 113 ? -13.675 -18.394 10.059 1.00 96.19 113 PRO A N 1
ATOM 935 C CA . PRO A 1 113 ? -14.827 -18.974 9.377 1.00 96.19 113 PRO A CA 1
ATOM 936 C C . PRO A 1 113 ? -16.089 -19.072 10.247 1.00 96.19 113 PRO A C 1
ATOM 938 O O . PRO A 1 113 ? -17.191 -18.998 9.706 1.00 96.19 113 PRO A O 1
ATOM 941 N N . ALA A 1 114 ? -15.976 -19.166 11.578 1.00 97.19 114 ALA A N 1
ATOM 942 C CA . ALA A 1 114 ? -17.140 -19.218 12.463 1.00 97.19 114 ALA A CA 1
ATOM 943 C C . ALA A 1 114 ? -17.995 -17.937 12.392 1.00 97.19 114 ALA A C 1
ATOM 945 O O . ALA A 1 114 ? -19.218 -18.015 12.499 1.00 97.19 114 ALA A O 1
ATOM 946 N N . PHE A 1 115 ? -17.394 -16.769 12.126 1.00 97.75 115 PHE A N 1
ATOM 947 C CA . PHE A 1 115 ? -18.145 -15.515 11.975 1.00 97.75 115 PHE A CA 1
ATOM 948 C C . PHE A 1 115 ? -19.066 -15.518 10.744 1.00 97.75 115 PHE A C 1
ATOM 950 O O . PHE A 1 115 ? -20.121 -14.895 10.766 1.00 97.75 115 PHE A O 1
ATOM 957 N N . SER A 1 116 ? -18.717 -16.271 9.697 1.00 94.38 116 SER A N 1
ATOM 958 C CA . SER A 1 116 ? -19.390 -16.231 8.388 1.00 94.38 116 SER A CA 1
ATOM 959 C C . SER A 1 116 ? -20.889 -16.536 8.421 1.00 94.38 116 SER A C 1
ATOM 961 O O . SER A 1 116 ? -21.645 -16.030 7.597 1.00 94.38 116 SER A O 1
ATOM 963 N N . SER A 1 117 ? -21.333 -17.346 9.382 1.00 92.50 117 SER A N 1
ATOM 964 C CA . SER A 1 117 ? -22.740 -17.721 9.565 1.00 92.50 117 SER A CA 1
ATOM 965 C C . SER A 1 117 ? -23.275 -17.376 10.954 1.00 92.50 117 SER A C 1
ATOM 967 O O . SER A 1 117 ? -24.454 -17.608 11.242 1.00 92.50 117 SER A O 1
ATOM 969 N N . TRP A 1 118 ? -22.433 -16.809 11.821 1.00 95.62 118 TRP A N 1
ATOM 970 C CA . TRP A 1 118 ? -22.825 -16.487 13.181 1.00 95.62 118 TRP A CA 1
ATOM 971 C C . TRP A 1 118 ? -23.723 -15.254 13.208 1.00 95.62 118 TRP A C 1
ATOM 973 O O . TRP A 1 118 ? -23.349 -14.164 12.784 1.00 95.62 118 TRP A O 1
ATOM 983 N N . ARG A 1 119 ? -24.932 -15.434 13.740 1.00 91.75 119 ARG A N 1
ATOM 984 C CA . ARG A 1 119 ? -25.926 -14.374 13.887 1.00 91.75 119 ARG A CA 1
ATOM 985 C C . ARG A 1 119 ? -26.586 -14.484 15.261 1.00 91.75 119 ARG A C 1
ATOM 987 O O . ARG A 1 119 ? -27.539 -15.256 15.411 1.00 91.75 119 ARG A O 1
ATOM 994 N N . PRO A 1 120 ? -26.090 -13.763 16.276 1.00 94.88 120 PRO A N 1
ATOM 995 C CA . PRO A 1 120 ? -26.706 -13.778 17.593 1.00 94.88 120 PRO A CA 1
ATOM 996 C C . PRO A 1 120 ? -28.090 -13.109 17.559 1.00 94.88 120 PRO A C 1
ATOM 998 O O . PRO A 1 120 ? -28.432 -12.370 16.635 1.00 94.88 120 PRO A O 1
ATOM 1001 N N . LYS A 1 121 ? -28.931 -13.411 18.556 1.00 93.81 121 LYS A N 1
ATOM 1002 C CA . LYS A 1 121 ? -30.293 -12.847 18.664 1.00 93.81 121 LYS A CA 1
ATOM 1003 C C . LYS A 1 121 ? -30.307 -11.435 19.247 1.00 93.81 121 LYS A C 1
ATOM 1005 O O . LYS A 1 121 ? -31.234 -10.674 18.993 1.00 93.81 121 LYS A O 1
ATOM 1010 N N . THR A 1 122 ? -29.296 -11.129 20.043 1.00 95.44 122 THR A N 1
ATOM 1011 C CA . THR A 1 122 ? -29.131 -9.907 20.827 1.00 95.44 122 THR A CA 1
ATOM 1012 C C . THR A 1 122 ? -27.765 -9.314 20.503 1.00 95.44 122 THR A C 1
ATOM 1014 O O . THR A 1 122 ? -26.958 -9.948 19.817 1.00 95.44 122 THR A O 1
ATOM 1017 N N . MET A 1 123 ? -27.483 -8.109 20.992 1.00 97.19 123 MET A N 1
ATOM 1018 C CA . MET A 1 123 ? -26.119 -7.592 20.946 1.00 97.19 123 MET A CA 1
ATOM 1019 C C . MET A 1 123 ? -25.192 -8.504 21.764 1.00 97.19 123 MET A C 1
ATOM 1021 O O . MET A 1 123 ? -25.585 -9.062 22.791 1.00 97.19 123 MET A O 1
ATOM 1025 N N . VAL A 1 124 ? -23.964 -8.675 21.296 1.00 97.81 124 VAL A N 1
ATOM 1026 C CA . VAL A 1 124 ? -22.920 -9.450 21.961 1.00 97.81 124 VAL A CA 1
ATOM 1027 C C . VAL A 1 124 ? -21.712 -8.553 22.161 1.00 97.81 124 VAL A C 1
ATOM 1029 O O . VAL A 1 124 ? -21.324 -7.812 21.257 1.00 97.81 124 VAL A O 1
ATOM 1032 N N . VAL A 1 125 ? -21.123 -8.615 23.348 1.00 97.19 125 VAL A N 1
ATOM 1033 C CA . VAL A 1 125 ? -19.895 -7.891 23.687 1.00 97.19 125 VAL A CA 1
ATOM 1034 C C . VAL A 1 125 ? -18.812 -8.872 24.111 1.00 97.19 125 VAL A C 1
ATOM 1036 O O . VAL A 1 125 ? -19.104 -9.904 24.721 1.00 97.19 125 VAL A O 1
ATOM 1039 N N . GLY A 1 126 ? -17.565 -8.563 23.768 1.00 96.56 126 GLY A N 1
ATOM 1040 C CA . GLY A 1 126 ? -16.412 -9.351 24.192 1.00 96.56 126 GLY A CA 1
ATOM 1041 C C . GLY A 1 126 ? -16.012 -9.101 25.648 1.00 96.56 126 GLY A C 1
ATOM 1042 O O . GLY A 1 126 ? -16.729 -8.451 26.417 1.00 96.56 126 GLY A O 1
ATOM 1043 N N . TYR A 1 127 ? -14.847 -9.623 26.032 1.00 94.62 127 TYR A N 1
ATOM 1044 C CA . TYR A 1 127 ? -14.323 -9.561 27.397 1.00 94.62 127 TYR A CA 1
ATOM 1045 C C . TYR A 1 127 ? -13.151 -8.584 27.521 1.00 94.62 127 TYR A C 1
ATOM 1047 O O . TYR A 1 127 ? -12.158 -8.692 26.808 1.00 94.62 127 TYR A O 1
ATOM 1055 N N . GLY A 1 128 ? -13.254 -7.639 28.460 1.00 91.50 128 GLY A N 1
ATOM 1056 C CA . GLY A 1 128 ? -12.272 -6.565 28.640 1.00 91.50 128 GLY A CA 1
ATOM 1057 C C . GLY A 1 128 ? -11.145 -6.852 29.639 1.00 91.50 128 GLY A C 1
ATOM 1058 O O . GLY A 1 128 ? -10.123 -6.174 29.596 1.00 91.50 128 GLY A O 1
ATOM 1059 N N . GLY A 1 129 ? -11.310 -7.815 30.553 1.00 90.38 129 GLY A N 1
ATOM 1060 C CA . GLY A 1 129 ? -10.254 -8.259 31.480 1.00 90.38 129 GLY A CA 1
ATOM 1061 C C . GLY A 1 129 ? -9.632 -7.197 32.398 1.00 90.38 129 GLY A C 1
ATOM 1062 O O . GLY A 1 129 ? -8.506 -7.384 32.851 1.00 90.38 129 GLY A O 1
ATOM 1063 N N . TYR A 1 130 ? -10.325 -6.087 32.655 1.00 91.44 130 TYR A N 1
ATOM 1064 C CA . TYR A 1 130 ? -9.799 -4.936 33.404 1.00 91.44 130 TYR A CA 1
ATOM 1065 C C . TYR A 1 130 ? -10.355 -4.811 34.829 1.00 91.44 130 TYR A C 1
ATOM 1067 O O . TYR A 1 130 ? -10.067 -3.844 35.529 1.00 91.44 130 TYR A O 1
ATOM 1075 N N . GLU A 1 131 ? -11.237 -5.720 35.223 1.00 89.44 131 GLU A N 1
ATOM 1076 C CA . GLU A 1 131 ? -12.064 -5.557 36.407 1.00 89.44 131 GLU A CA 1
ATOM 1077 C C . GLU A 1 131 ? -11.345 -5.971 37.693 1.00 89.44 131 GLU A C 1
ATOM 1079 O O . GLU A 1 131 ? -10.725 -7.029 37.783 1.00 89.44 131 GLU A O 1
ATOM 1084 N N . SER A 1 132 ? -11.507 -5.134 38.711 1.00 93.56 132 SER A N 1
ATOM 1085 C CA . SER A 1 132 ? -11.235 -5.415 40.119 1.00 93.56 132 SER A CA 1
ATOM 1086 C C . SER A 1 132 ? -12.465 -5.097 40.975 1.00 93.56 132 SER A C 1
ATOM 1088 O O . SER A 1 132 ? -13.357 -4.361 40.538 1.00 93.56 132 SER A O 1
ATOM 1090 N N . GLU A 1 133 ? -12.492 -5.567 42.225 1.00 92.50 133 GLU A N 1
ATOM 1091 C CA . GLU A 1 133 ? -13.558 -5.230 43.179 1.00 92.50 133 GLU A CA 1
ATOM 1092 C C . GLU A 1 133 ? -13.738 -3.707 43.330 1.00 92.50 133 GLU A C 1
ATOM 1094 O O . GLU A 1 133 ? -14.863 -3.201 43.268 1.00 92.50 133 GLU A O 1
ATOM 1099 N N . THR A 1 134 ? -12.633 -2.962 43.429 1.00 92.81 134 THR A N 1
ATOM 1100 C CA . THR A 1 134 ? -12.644 -1.494 43.524 1.00 92.81 134 THR A CA 1
ATOM 1101 C C . THR A 1 134 ? -13.276 -0.855 42.291 1.00 92.81 134 THR A C 1
ATOM 1103 O O . THR A 1 134 ? -14.129 0.030 42.414 1.00 92.81 134 THR A O 1
ATOM 1106 N N . SER A 1 135 ? -12.890 -1.310 41.093 1.00 93.56 135 SER A N 1
ATOM 1107 C CA . SER A 1 135 ? -13.415 -0.765 39.840 1.00 93.56 135 SER A CA 1
ATOM 1108 C C . SER A 1 135 ? -14.928 -0.982 39.724 1.00 93.56 135 SER A C 1
ATOM 1110 O O . SER A 1 135 ? -15.651 -0.048 39.386 1.00 93.56 135 SER A O 1
ATOM 1112 N N . VAL A 1 136 ? -15.436 -2.163 40.103 1.00 92.50 136 VAL A N 1
ATOM 1113 C CA . VAL A 1 136 ? -16.870 -2.491 40.060 1.00 92.50 136 VAL A CA 1
ATOM 1114 C C . VAL A 1 136 ? -17.669 -1.570 40.967 1.00 92.50 136 VAL A C 1
ATOM 1116 O O . VAL A 1 136 ? -18.665 -0.980 40.541 1.00 92.50 136 VAL A O 1
ATOM 1119 N N . GLN A 1 137 ? -17.228 -1.419 42.217 1.00 93.81 137 GLN A N 1
ATOM 1120 C CA . GLN A 1 137 ? -17.904 -0.561 43.186 1.00 93.81 137 GLN A CA 1
ATOM 1121 C C . GLN A 1 137 ? -17.916 0.897 42.714 1.00 93.81 137 GLN A C 1
ATOM 1123 O O . GLN A 1 137 ? -18.944 1.574 42.808 1.00 93.81 137 GLN A O 1
ATOM 1128 N N . ARG A 1 138 ? -16.799 1.372 42.149 1.00 96.00 138 ARG A N 1
ATOM 1129 C CA . ARG A 1 138 ? -16.679 2.740 41.638 1.00 96.00 138 ARG A CA 1
ATOM 1130 C C . ARG A 1 138 ? -17.576 2.988 40.427 1.00 96.00 138 ARG A C 1
ATOM 1132 O O . ARG A 1 138 ? -18.303 3.978 40.426 1.00 96.00 138 ARG A O 1
ATOM 1139 N N . LEU A 1 139 ? -17.584 2.093 39.439 1.00 96.75 139 LEU A N 1
ATOM 1140 C CA . LEU A 1 139 ? -18.459 2.197 38.263 1.00 96.75 139 LEU A CA 1
ATOM 1141 C C . LEU A 1 139 ? -19.938 2.156 38.664 1.00 96.75 139 LEU A C 1
ATOM 1143 O O . LEU A 1 139 ? -20.728 2.969 38.186 1.00 96.75 139 LEU A O 1
ATOM 1147 N N . GLY A 1 140 ? -20.301 1.268 39.595 1.00 95.75 140 GLY A N 1
ATOM 1148 C CA . GLY A 1 140 ? -21.655 1.181 40.136 1.00 95.75 140 GLY A CA 1
ATOM 1149 C C . GLY A 1 140 ? -22.089 2.447 40.881 1.00 95.75 140 GLY A C 1
ATOM 1150 O O . GLY A 1 140 ? -23.235 2.871 40.736 1.00 95.75 140 GLY A O 1
ATOM 1151 N N . ARG A 1 141 ? -21.187 3.081 41.646 1.00 97.19 141 ARG A N 1
ATOM 1152 C CA . ARG A 1 141 ? -21.436 4.392 42.270 1.00 97.19 141 ARG A CA 1
ATOM 1153 C C . ARG A 1 141 ? -21.683 5.462 41.207 1.00 97.19 141 ARG A C 1
ATOM 1155 O O . ARG A 1 141 ? -22.716 6.115 41.255 1.00 97.19 141 ARG A O 1
ATOM 1162 N N . ILE A 1 142 ? -20.780 5.604 40.237 1.00 98.12 142 ILE A N 1
ATOM 1163 C CA . ILE A 1 142 ? -20.869 6.640 39.194 1.00 98.12 142 ILE A CA 1
ATOM 1164 C C . ILE A 1 142 ? -22.174 6.513 38.401 1.00 98.12 142 ILE A C 1
ATOM 1166 O O . ILE A 1 142 ? -22.857 7.507 38.164 1.00 98.12 142 ILE A O 1
ATOM 1170 N N . ALA A 1 143 ? -22.550 5.290 38.018 1.00 97.12 143 ALA A N 1
ATOM 1171 C CA . ALA A 1 143 ? -23.805 5.043 37.318 1.00 97.12 143 ALA A CA 1
ATOM 1172 C C . ALA A 1 143 ? -25.021 5.483 38.153 1.00 97.12 143 ALA A C 1
ATOM 1174 O O . ALA A 1 143 ? -25.913 6.143 37.624 1.00 97.12 143 ALA A O 1
ATOM 1175 N N . LYS A 1 144 ? -25.035 5.187 39.461 1.00 96.69 144 LYS A N 1
ATOM 1176 C CA . LYS A 1 144 ? -26.098 5.632 40.378 1.00 96.69 144 LYS A CA 1
ATOM 1177 C C . LYS A 1 144 ? -26.135 7.152 40.534 1.00 96.69 144 LYS A C 1
ATOM 1179 O O . LYS A 1 144 ? -27.220 7.722 40.471 1.00 96.69 144 LYS A O 1
ATOM 1184 N N . ASP A 1 145 ? -24.979 7.797 40.684 1.00 97.69 145 ASP A N 1
ATOM 1185 C CA . ASP A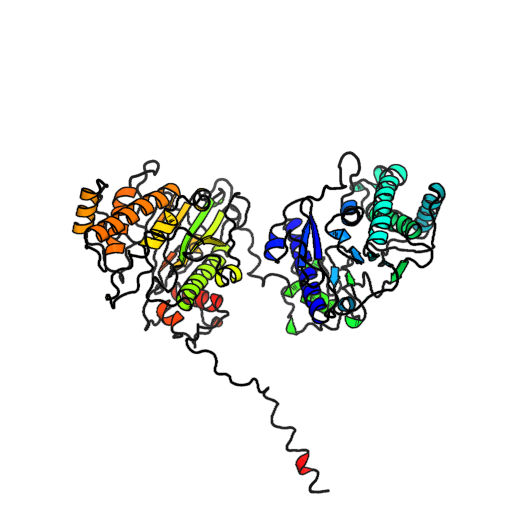 1 145 ? -24.866 9.256 40.824 1.00 97.69 145 ASP A CA 1
ATOM 1186 C C . ASP A 1 145 ? -25.436 9.990 39.593 1.00 97.69 145 ASP A C 1
ATOM 1188 O O . ASP A 1 145 ? -25.982 11.086 39.711 1.00 97.69 145 ASP A O 1
ATOM 1192 N N . LEU A 1 146 ? -25.365 9.360 38.415 1.00 97.44 146 LEU A N 1
ATOM 1193 C CA . LEU A 1 146 ? -25.902 9.870 37.149 1.00 97.44 146 LEU A CA 1
ATOM 1194 C C . LEU A 1 146 ? -27.303 9.341 36.797 1.00 97.44 146 LEU A C 1
ATOM 1196 O O . LEU A 1 146 ? -27.794 9.611 35.701 1.00 97.44 146 LEU A O 1
ATOM 1200 N N . ASN A 1 147 ? -27.955 8.605 37.703 1.00 96.69 147 ASN A N 1
ATOM 1201 C CA . ASN A 1 147 ? -29.264 7.982 37.486 1.00 96.69 147 ASN A CA 1
ATOM 1202 C C . ASN A 1 147 ? -29.317 7.076 36.231 1.00 96.69 147 ASN A C 1
ATOM 1204 O O . ASN A 1 147 ? -30.305 7.055 35.495 1.00 96.69 147 ASN A O 1
ATOM 1208 N N . LEU A 1 148 ? -28.230 6.342 35.980 1.00 96.56 148 LEU A N 1
ATOM 1209 C CA . LEU A 1 148 ? -28.113 5.334 34.927 1.00 96.56 148 LEU A CA 1
ATOM 1210 C C . LEU A 1 148 ? -28.440 3.937 35.473 1.00 96.56 148 LEU A C 1
ATOM 1212 O O . LEU A 1 148 ? -28.383 3.682 36.678 1.00 96.56 148 LEU A O 1
ATOM 1216 N N . ASN A 1 149 ? -28.755 3.003 34.570 1.00 93.19 149 ASN A N 1
ATOM 1217 C CA . ASN A 1 149 ? -29.053 1.629 34.973 1.00 93.19 149 ASN A CA 1
ATOM 1218 C C . ASN A 1 149 ? -27.750 0.884 35.275 1.00 93.19 149 ASN A C 1
ATOM 1220 O O . ASN A 1 149 ? -26.745 1.056 34.585 1.00 93.19 149 ASN A O 1
ATOM 1224 N N . VAL A 1 150 ? -27.798 0.008 36.276 1.00 87.06 150 VAL A N 1
ATOM 1225 C CA . VAL A 1 150 ? -26.724 -0.935 36.600 1.00 87.06 150 VAL A CA 1
ATOM 1226 C C . VAL A 1 150 ? -27.271 -2.336 36.339 1.00 87.06 150 VAL A C 1
ATOM 1228 O O . VAL A 1 150 ? -28.121 -2.805 37.092 1.00 87.06 150 VAL A O 1
ATOM 1231 N N . ALA A 1 151 ? -26.829 -2.985 35.259 1.00 77.69 151 ALA A N 1
ATOM 1232 C CA . ALA A 1 151 ? -27.399 -4.242 34.758 1.00 77.69 151 ALA A CA 1
ATOM 1233 C C . ALA A 1 151 ? -26.525 -5.487 35.028 1.00 77.69 151 ALA A C 1
ATOM 1235 O O . ALA A 1 151 ? -26.733 -6.531 34.418 1.00 77.69 151 ALA A O 1
ATOM 1236 N N . GLY A 1 152 ? -25.567 -5.409 35.958 1.00 84.31 152 GLY A N 1
ATOM 1237 C CA . GLY A 1 152 ? -24.748 -6.552 36.393 1.00 84.31 152 GLY A CA 1
ATOM 1238 C C . GLY A 1 152 ? -23.830 -7.148 35.318 1.00 84.31 152 GLY A C 1
ATOM 1239 O O . GLY A 1 152 ? -23.242 -8.203 35.543 1.00 84.31 152 GLY A O 1
ATOM 1240 N N . MET A 1 153 ? -23.695 -6.513 34.148 1.00 91.31 153 MET A N 1
ATOM 1241 C CA . MET A 1 153 ? -22.756 -6.950 33.119 1.00 91.31 153 MET A CA 1
ATOM 1242 C C . MET A 1 153 ? -21.359 -6.433 33.450 1.00 91.31 153 MET A C 1
ATOM 1244 O O . MET A 1 153 ? -21.107 -5.229 33.474 1.00 91.31 153 MET A O 1
ATOM 1248 N N . HIS A 1 154 ? -20.450 -7.371 33.674 1.00 91.94 154 HIS A N 1
ATOM 1249 C CA . HIS A 1 154 ? -19.101 -7.131 34.166 1.00 91.94 154 HIS A CA 1
ATOM 1250 C C . HIS A 1 154 ? -18.047 -7.293 33.067 1.00 91.94 154 HIS A C 1
ATOM 1252 O O . HIS A 1 154 ? -18.261 -8.038 32.107 1.00 91.94 154 HIS A O 1
ATOM 1258 N N . SER A 1 155 ? -16.896 -6.626 33.212 1.00 92.50 155 SER A N 1
ATOM 1259 C CA . SER A 1 155 ? -15.754 -6.731 32.280 1.00 92.50 155 SER A CA 1
ATOM 1260 C C . SER A 1 155 ? -16.112 -6.598 30.785 1.00 92.50 155 SER A C 1
ATOM 1262 O O . SER A 1 155 ? -15.716 -7.426 29.963 1.00 92.50 155 SER A O 1
ATOM 1264 N N . VAL A 1 156 ? -16.870 -5.562 30.423 1.00 94.94 156 VAL A N 1
ATOM 1265 C CA . VAL A 1 156 ? -17.307 -5.302 29.040 1.00 94.94 156 VAL A CA 1
ATOM 1266 C C . VAL A 1 156 ? -16.108 -4.999 28.129 1.00 94.94 156 VAL A C 1
ATOM 1268 O O . VAL A 1 156 ? -15.369 -4.047 28.371 1.00 94.94 156 VAL A O 1
ATOM 1271 N N . GLY A 1 157 ? -15.905 -5.805 27.085 1.00 94.19 157 GLY A N 1
ATOM 1272 C CA . GLY A 1 157 ? -14.819 -5.641 26.113 1.00 94.19 157 GLY A CA 1
ATOM 1273 C C . GLY A 1 157 ? -15.020 -4.482 25.136 1.00 94.19 157 GLY A C 1
ATOM 1274 O O . GLY A 1 157 ? -16.078 -3.848 25.090 1.00 94.19 157 GLY A O 1
ATOM 1275 N N . SER A 1 158 ? -13.991 -4.203 24.334 1.00 93.12 158 SER A N 1
ATOM 1276 C CA . SER A 1 158 ? -14.037 -3.169 23.294 1.00 93.12 158 SER A CA 1
ATOM 1277 C C . SER A 1 158 ? -14.775 -3.643 22.033 1.00 93.12 158 SER A C 1
ATOM 1279 O O . SER A 1 158 ? -15.274 -2.810 21.275 1.00 93.12 158 SER A O 1
ATOM 1281 N N . THR A 1 159 ? -14.888 -4.953 21.797 1.00 97.06 159 THR A N 1
ATOM 1282 C CA . THR A 1 159 ? -15.540 -5.511 20.603 1.00 97.06 159 THR A CA 1
ATOM 1283 C C . THR A 1 159 ? -17.033 -5.723 20.811 1.00 97.06 159 THR A C 1
ATOM 1285 O O . THR A 1 159 ? -17.440 -6.464 21.710 1.00 97.06 159 THR A O 1
ATOM 1288 N N . TRP A 1 160 ? -17.858 -5.106 19.961 1.00 97.88 160 TRP A N 1
ATOM 1289 C CA . TRP A 1 160 ? -19.322 -5.129 20.063 1.00 97.88 160 TRP A CA 1
ATOM 1290 C C . TRP A 1 160 ? -19.951 -5.551 18.736 1.00 97.88 160 TRP A C 1
ATOM 1292 O O . TRP A 1 160 ? -19.675 -4.935 17.707 1.00 97.88 160 TRP A O 1
ATOM 1302 N N . TYR A 1 161 ? -20.833 -6.549 18.762 1.00 98.06 161 TYR A N 1
ATOM 1303 C CA . TYR A 1 161 ? -21.576 -7.016 17.593 1.00 98.06 161 TYR A CA 1
ATOM 1304 C C . TYR A 1 161 ? -23.079 -6.960 17.848 1.00 98.06 161 TYR A C 1
ATOM 1306 O O . TYR A 1 161 ? -23.582 -7.637 18.740 1.00 98.06 161 TYR A O 1
ATOM 1314 N N . GLY A 1 162 ? -23.819 -6.152 17.093 1.00 97.25 162 GLY A N 1
ATOM 1315 C CA . GLY A 1 162 ? -25.238 -5.947 17.378 1.00 97.25 162 GLY A CA 1
ATOM 1316 C C . GLY A 1 162 ? -25.992 -5.158 16.313 1.00 97.25 162 GLY A C 1
ATOM 1317 O O . GLY A 1 162 ? -25.387 -4.696 15.342 1.00 97.25 162 GLY A O 1
ATOM 1318 N N . PRO A 1 163 ? -27.310 -4.963 16.503 1.00 97.00 163 PRO A N 1
ATOM 1319 C CA . PRO A 1 163 ? -28.113 -4.090 15.655 1.00 97.00 163 PRO A CA 1
ATOM 1320 C C . PRO A 1 163 ? -27.531 -2.674 15.593 1.00 97.00 163 PRO A C 1
ATOM 1322 O O . PRO A 1 163 ? -27.204 -2.087 16.626 1.00 97.00 163 PRO A O 1
ATOM 1325 N N . THR A 1 164 ? -27.451 -2.103 14.389 1.00 96.62 164 THR A N 1
ATOM 1326 C CA . THR A 1 164 ? -26.768 -0.822 14.124 1.00 96.62 164 THR A CA 1
ATOM 1327 C C . THR A 1 164 ? -27.200 0.308 15.056 1.00 96.62 164 THR A C 1
ATOM 1329 O O . THR A 1 164 ? -26.350 1.010 15.601 1.00 96.62 164 THR A O 1
ATOM 1332 N N . LYS A 1 165 ? -28.510 0.470 15.286 1.00 95.94 165 LYS A N 1
ATOM 1333 C CA . LYS A 1 165 ? -29.033 1.550 16.138 1.00 95.94 165 LYS A CA 1
ATOM 1334 C C . LYS A 1 165 ? -28.662 1.383 17.609 1.00 95.94 165 LYS A C 1
ATOM 1336 O O . LYS A 1 165 ? -28.226 2.352 18.218 1.00 95.94 165 LYS A O 1
ATOM 1341 N N . LEU A 1 166 ? -28.719 0.161 18.137 1.00 96.94 166 LEU A N 1
ATOM 1342 C CA . LEU A 1 166 ? -28.310 -0.111 19.516 1.00 96.94 166 LEU A CA 1
ATOM 1343 C C . LEU A 1 166 ? -26.806 0.139 19.709 1.00 96.94 166 LEU A C 1
ATOM 1345 O O . LEU A 1 166 ? -26.411 0.796 20.668 1.00 96.94 166 LEU A O 1
ATOM 1349 N N . ILE A 1 167 ? -25.969 -0.305 18.762 1.00 97.81 167 ILE A N 1
ATOM 1350 C CA . ILE A 1 167 ? -24.521 -0.034 18.786 1.00 97.81 167 ILE A CA 1
ATOM 1351 C C . ILE A 1 167 ? -24.247 1.475 18.789 1.00 97.81 167 ILE A C 1
ATOM 1353 O O . ILE A 1 167 ? -23.452 1.944 19.603 1.00 97.81 167 ILE A O 1
ATOM 1357 N N . GLN A 1 168 ? -24.921 2.239 17.923 1.00 97.75 168 GLN A N 1
ATOM 1358 C CA . GLN A 1 168 ? -24.767 3.695 17.843 1.00 97.75 168 GLN A CA 1
ATOM 1359 C C . GLN A 1 168 ? -25.192 4.399 19.140 1.00 97.75 168 GLN A C 1
ATOM 1361 O O . GLN A 1 168 ? -24.462 5.256 19.639 1.00 97.75 168 GLN A O 1
ATOM 1366 N N . GLU A 1 169 ? -26.333 4.018 19.719 1.00 96.81 169 GLU A N 1
ATOM 1367 C CA . GLU A 1 169 ? -26.831 4.566 20.987 1.00 96.81 169 GLU A CA 1
ATOM 1368 C C . GLU A 1 169 ? -25.857 4.300 22.143 1.00 96.81 169 GLU A C 1
ATOM 1370 O O . GLU A 1 169 ? -25.462 5.226 22.861 1.00 96.81 169 GLU A O 1
ATOM 1375 N N . CYS A 1 170 ? -25.399 3.055 22.280 1.00 97.62 170 CYS A N 1
ATOM 1376 C CA . CYS A 1 170 ? -24.444 2.656 23.309 1.00 97.62 170 CYS A CA 1
ATOM 1377 C C . CYS A 1 170 ? -23.076 3.332 23.139 1.00 97.62 170 CYS A C 1
ATOM 1379 O O . CYS A 1 170 ? -22.468 3.780 24.117 1.00 97.62 170 CYS A O 1
ATOM 1381 N N . ALA A 1 171 ? -22.588 3.455 21.903 1.00 98.12 171 ALA A N 1
ATOM 1382 C CA . ALA A 1 171 ? -21.329 4.130 21.604 1.00 98.12 171 ALA A CA 1
ATOM 1383 C C . ALA A 1 171 ? -21.408 5.636 21.879 1.00 98.12 171 ALA A C 1
ATOM 1385 O O . ALA A 1 171 ? -20.476 6.199 22.453 1.00 98.12 171 ALA A O 1
ATOM 1386 N N . ASN A 1 172 ? -22.527 6.285 21.548 1.00 98.12 172 ASN A N 1
ATOM 1387 C CA . ASN A 1 172 ? -22.751 7.695 21.863 1.00 98.12 172 ASN A CA 1
ATOM 1388 C C . ASN A 1 172 ? -22.717 7.950 23.376 1.00 98.12 172 ASN A C 1
ATOM 1390 O O . ASN A 1 172 ? -22.001 8.839 23.846 1.00 98.12 172 ASN A O 1
ATOM 1394 N N . LEU A 1 173 ? -23.414 7.118 24.157 1.00 98.19 173 LEU A N 1
ATOM 1395 C CA . LEU A 1 173 ? -23.359 7.207 25.615 1.00 98.19 173 LEU A CA 1
ATOM 1396 C C . LEU A 1 173 ? -21.956 6.905 26.154 1.00 98.19 173 LEU A C 1
ATOM 1398 O O . LEU A 1 173 ? -21.502 7.564 27.083 1.00 98.19 173 LEU A O 1
ATOM 1402 N N . THR A 1 174 ? -21.224 5.976 25.540 1.00 98.25 174 THR A N 1
ATOM 1403 C CA . THR A 1 174 ? -19.829 5.697 25.912 1.00 98.25 174 THR A CA 1
ATOM 1404 C C . THR A 1 174 ? -18.940 6.912 25.678 1.00 98.25 174 THR A C 1
ATOM 1406 O O . THR A 1 174 ? -18.139 7.251 26.542 1.00 98.25 174 THR A O 1
ATOM 1409 N N . VAL A 1 175 ? -19.097 7.629 24.563 1.00 98.06 175 VAL A N 1
ATOM 1410 C CA . VAL A 1 175 ? -18.352 8.873 24.301 1.00 98.06 175 VAL A CA 1
ATOM 1411 C C . VAL A 1 175 ? -18.674 9.948 25.336 1.00 98.06 175 VAL A C 1
ATOM 1413 O O . VAL A 1 175 ? -17.758 10.606 25.838 1.00 98.06 175 VAL A O 1
ATOM 1416 N N . PHE A 1 176 ? -19.949 10.103 25.699 1.00 97.69 176 PHE A N 1
ATOM 1417 C CA . PHE A 1 176 ? -20.351 10.990 26.791 1.00 97.69 176 PHE A CA 1
ATOM 1418 C C . PHE A 1 176 ? -19.679 10.589 28.113 1.00 97.69 176 PHE A C 1
ATOM 1420 O O . PHE A 1 176 ? -19.038 11.420 28.761 1.00 97.69 176 PHE A O 1
ATOM 1427 N N . MET A 1 177 ? -19.750 9.307 28.473 1.00 98.31 177 MET A N 1
ATOM 1428 C CA . MET A 1 177 ? -19.175 8.790 29.711 1.00 98.31 177 MET A CA 1
ATOM 1429 C C . MET A 1 177 ? -17.652 8.905 29.740 1.00 98.31 177 MET A C 1
ATOM 1431 O O . MET A 1 177 ? -17.104 9.277 30.771 1.00 98.31 177 MET A O 1
ATOM 1435 N N . MET A 1 178 ? -16.952 8.685 28.626 1.00 98.25 178 MET A N 1
ATOM 1436 C CA . MET A 1 178 ? -15.504 8.891 28.555 1.00 98.25 178 MET A CA 1
ATOM 1437 C C . MET A 1 178 ? -15.125 10.332 28.908 1.00 98.25 178 MET A C 1
ATOM 1439 O O . MET A 1 178 ? -14.207 10.545 29.698 1.00 98.25 178 MET A O 1
ATOM 1443 N N . LYS A 1 179 ? -15.846 11.324 28.368 1.00 97.56 179 LYS A N 1
ATOM 1444 C CA . LYS A 1 179 ? -15.617 12.740 28.697 1.00 97.56 179 LYS A CA 1
ATOM 1445 C C . LYS A 1 179 ? -15.930 13.037 30.159 1.00 97.56 179 LYS A C 1
ATOM 1447 O O . LYS A 1 179 ? -15.131 13.695 30.819 1.00 97.56 179 LYS A O 1
ATOM 1452 N N . TYR A 1 180 ? -17.046 12.518 30.671 1.00 98.06 180 TYR A N 1
ATOM 1453 C CA . TYR A 1 180 ? -17.424 12.691 32.071 1.00 98.06 180 TYR A CA 1
ATOM 1454 C C . TYR A 1 180 ? -16.365 12.114 33.019 1.00 98.06 180 TYR A C 1
ATOM 1456 O O . TYR A 1 180 ? -15.893 12.817 33.910 1.00 98.06 180 TYR A O 1
ATOM 1464 N N . LEU A 1 181 ? -15.949 10.865 32.800 1.00 97.88 181 LEU A N 1
ATOM 1465 C CA . LEU A 1 181 ? -14.944 10.193 33.621 1.00 97.88 181 LEU A CA 1
ATOM 1466 C C . LEU A 1 181 ? -13.590 10.911 33.533 1.00 97.88 181 LEU A C 1
ATOM 1468 O O . LEU A 1 181 ? -12.969 11.177 34.557 1.00 97.88 181 LEU A O 1
ATOM 1472 N N . HIS A 1 182 ? -13.154 11.295 32.330 1.00 96.25 182 HIS A N 1
ATOM 1473 C CA . HIS A 1 182 ? -11.922 12.065 32.120 1.00 96.25 182 HIS A CA 1
ATOM 1474 C C . HIS A 1 182 ? -11.883 13.373 32.926 1.00 96.25 182 HIS A C 1
ATOM 1476 O O . HIS A 1 182 ? -10.832 13.757 33.450 1.00 96.25 182 HIS A O 1
ATOM 1482 N N . GLN A 1 183 ? -13.021 14.066 33.000 1.00 95.69 183 GLN A N 1
ATOM 1483 C CA . GLN A 1 183 ? -13.146 15.354 33.679 1.00 95.69 183 GLN A CA 1
ATOM 1484 C C . GLN A 1 183 ? -13.307 15.209 35.196 1.00 95.69 183 GLN A C 1
ATOM 1486 O O . GLN A 1 183 ? -12.718 15.997 35.931 1.00 95.69 183 GLN A O 1
ATOM 1491 N N . ASN A 1 184 ? -14.074 14.217 35.660 1.00 96.81 184 ASN A N 1
ATOM 1492 C CA . ASN A 1 184 ? -14.565 14.171 37.042 1.00 96.81 184 ASN A CA 1
ATOM 1493 C C . ASN A 1 184 ? -14.017 12.999 37.870 1.00 96.81 184 ASN A C 1
ATOM 1495 O O . ASN A 1 184 ? -14.017 13.070 39.093 1.00 96.81 184 ASN A O 1
ATOM 1499 N N . GLU A 1 185 ? -13.550 11.923 37.234 1.00 96.94 185 GLU A N 1
ATOM 1500 C CA . GLU A 1 185 ? -13.201 10.662 37.911 1.00 96.94 185 GLU A CA 1
ATOM 1501 C C . GLU A 1 185 ? -11.716 10.286 37.786 1.00 96.94 185 GLU A C 1
ATOM 1503 O O . GLU A 1 185 ? -11.288 9.259 38.315 1.00 96.94 185 GLU A O 1
ATOM 1508 N N . PHE A 1 186 ? -10.913 11.129 37.133 1.00 96.00 186 PHE A N 1
ATOM 1509 C CA . PHE A 1 186 ? -9.458 10.995 37.074 1.00 96.00 186 PHE A CA 1
ATOM 1510 C C . PHE A 1 186 ? -8.764 12.314 37.417 1.00 96.00 186 PHE A C 1
ATOM 1512 O O . PHE A 1 186 ? -8.998 13.358 36.793 1.00 96.00 186 PHE A O 1
ATOM 1519 N N . THR A 1 187 ? -7.857 12.243 38.386 1.00 95.56 187 THR A N 1
ATOM 1520 C CA . THR A 1 187 ? -6.966 13.332 38.793 1.00 95.56 187 THR A CA 1
ATOM 1521 C C . THR A 1 187 ? -5.951 13.667 37.698 1.00 95.56 187 THR A C 1
ATOM 1523 O O . THR A 1 187 ? -5.742 12.907 36.753 1.00 95.56 187 THR A O 1
ATOM 1526 N N . ALA A 1 188 ? -5.299 14.828 37.801 1.00 94.31 188 ALA A N 1
ATOM 1527 C CA . ALA A 1 188 ? -4.234 15.204 36.869 1.00 94.31 188 ALA A CA 1
ATOM 1528 C C . ALA A 1 188 ? -3.040 14.234 36.919 1.00 94.31 188 ALA A C 1
ATOM 1530 O O . ALA A 1 188 ? -2.459 13.950 35.876 1.00 94.31 188 ALA A O 1
ATOM 1531 N N . GLU A 1 189 ? -2.713 13.704 38.104 1.00 95.44 189 GLU A N 1
ATOM 1532 C CA . GLU A 1 189 ? -1.648 12.713 38.273 1.00 95.44 189 GLU A CA 1
ATOM 1533 C C . GLU A 1 189 ? -2.004 11.398 37.574 1.00 95.44 189 GLU A C 1
ATOM 1535 O O . GLU A 1 189 ? -1.235 10.941 36.743 1.00 95.44 189 GLU A O 1
ATOM 1540 N N . GLU A 1 190 ? -3.194 10.832 37.806 1.00 95.38 190 GLU A N 1
ATOM 1541 C CA . GLU A 1 190 ? -3.609 9.564 37.173 1.00 95.38 190 GLU A CA 1
ATOM 1542 C C . GLU A 1 190 ? -3.643 9.630 35.634 1.00 95.38 190 GLU A C 1
ATOM 1544 O O . GLU A 1 190 ? -3.513 8.603 34.965 1.00 95.38 190 GLU A O 1
ATOM 1549 N N . LYS A 1 191 ? -3.826 10.832 35.069 1.00 93.31 191 LYS A N 1
ATOM 1550 C CA . LYS A 1 191 ? -3.813 11.090 33.620 1.00 93.31 191 LYS A CA 1
ATOM 1551 C C . LYS A 1 191 ? -2.408 11.282 33.047 1.00 93.31 191 LYS A C 1
ATOM 1553 O O . LYS A 1 191 ? -2.257 11.289 31.825 1.00 93.31 191 LYS A O 1
ATOM 1558 N N . SER A 1 192 ? -1.400 11.486 33.890 1.00 91.19 192 SER A N 1
ATOM 1559 C CA . SER A 1 192 ? -0.065 11.874 33.448 1.00 91.19 192 SER A CA 1
ATOM 1560 C C . SER A 1 192 ? 0.725 10.676 32.894 1.00 91.19 192 SER A C 1
ATOM 1562 O O . SER A 1 192 ? 0.575 9.548 33.377 1.00 91.19 192 SER A O 1
ATOM 1564 N N . PRO A 1 193 ? 1.608 10.883 31.899 1.00 89.19 193 PRO A N 1
ATOM 1565 C CA . PRO A 1 193 ? 2.491 9.826 31.404 1.00 89.19 193 PRO A CA 1
ATOM 1566 C C . PRO A 1 193 ? 3.371 9.197 32.498 1.00 89.19 193 PRO A C 1
ATOM 1568 O O . PRO A 1 193 ? 3.637 7.997 32.462 1.00 89.19 193 PRO A O 1
ATOM 1571 N N . GLU A 1 194 ? 3.798 9.984 33.489 1.00 93.44 194 GLU A N 1
ATOM 1572 C CA . GLU A 1 194 ? 4.665 9.567 34.603 1.00 93.44 194 GLU A CA 1
ATOM 1573 C C . GLU A 1 194 ? 3.957 8.635 35.596 1.00 93.44 194 GLU A C 1
ATOM 1575 O O . GLU A 1 194 ? 4.606 7.886 36.338 1.00 93.44 194 GLU A O 1
ATOM 1580 N N . TYR A 1 195 ? 2.623 8.662 35.627 1.00 93.62 195 TYR A N 1
ATOM 1581 C CA . TYR A 1 195 ? 1.841 7.718 36.415 1.00 93.62 195 TYR A CA 1
ATOM 1582 C C . TYR A 1 195 ? 1.936 6.299 35.851 1.00 93.62 195 TYR A C 1
ATOM 1584 O O . TYR A 1 195 ? 1.916 5.328 36.613 1.00 93.62 195 TYR A O 1
ATOM 1592 N N . GLY A 1 196 ? 2.121 6.168 34.533 1.00 90.69 196 GLY A N 1
ATOM 1593 C CA . GLY A 1 196 ? 2.278 4.883 33.863 1.00 90.69 196 GLY A CA 1
ATOM 1594 C C . GLY A 1 196 ? 1.161 3.913 34.255 1.00 90.69 196 GLY A C 1
ATOM 1595 O O . GLY A 1 196 ? -0.017 4.244 34.167 1.00 90.69 196 GLY A O 1
ATOM 1596 N N . ILE A 1 197 ? 1.533 2.723 34.731 1.00 91.88 197 ILE A N 1
ATOM 1597 C CA . ILE A 1 197 ? 0.598 1.642 35.090 1.00 91.88 197 ILE A CA 1
ATOM 1598 C C . ILE A 1 197 ? 0.275 1.559 36.592 1.00 91.88 197 ILE A C 1
ATOM 1600 O O . ILE A 1 197 ? -0.276 0.556 37.030 1.00 91.88 197 ILE A O 1
ATOM 1604 N N . LYS A 1 198 ? 0.614 2.570 37.406 1.00 93.50 198 LYS A N 1
ATOM 1605 C CA . LYS A 1 198 ? 0.491 2.497 38.881 1.00 93.50 198 LYS A CA 1
ATOM 1606 C C . LYS A 1 198 ? -0.926 2.197 39.385 1.00 93.50 198 LYS A C 1
ATOM 1608 O O . LYS A 1 198 ? -1.069 1.584 40.435 1.00 93.50 198 LYS A O 1
ATOM 1613 N N . GLY A 1 199 ? -1.950 2.622 38.648 1.00 90.62 199 GLY A N 1
ATOM 1614 C CA . GLY A 1 199 ? -3.354 2.378 38.989 1.00 90.62 199 GLY A CA 1
ATOM 1615 C C . GLY A 1 199 ? -3.895 1.025 38.523 1.00 90.62 199 GLY A C 1
ATOM 1616 O O . GLY A 1 199 ? -5.035 0.700 38.824 1.00 90.62 199 GLY A O 1
ATOM 1617 N N . TRP A 1 200 ? -3.131 0.235 37.766 1.00 91.25 200 TRP A N 1
ATOM 1618 C CA . TRP A 1 200 ? -3.582 -1.067 37.275 1.00 91.25 200 TRP A CA 1
ATOM 1619 C C . TRP A 1 200 ? -3.451 -2.153 38.362 1.00 91.25 200 TRP A C 1
ATOM 1621 O O . TRP A 1 200 ? -2.422 -2.191 39.039 1.00 91.25 200 TRP A O 1
ATOM 1631 N N . PRO A 1 201 ? -4.420 -3.081 38.509 1.00 89.62 201 PRO A N 1
ATOM 1632 C CA . PRO A 1 201 ? -5.669 -3.209 37.744 1.00 89.62 201 PRO A CA 1
ATOM 1633 C C . PRO A 1 201 ? -6.852 -2.399 38.309 1.00 89.62 201 PRO A C 1
ATOM 1635 O O . PRO A 1 201 ? -7.919 -2.389 37.710 1.00 89.62 201 PRO A O 1
ATOM 1638 N N . GLU A 1 202 ? -6.686 -1.719 39.444 1.00 93.19 202 GLU A N 1
ATOM 1639 C CA . GLU A 1 202 ? -7.802 -1.150 40.211 1.00 93.19 202 GLU A CA 1
ATOM 1640 C C . GLU A 1 202 ? -8.522 0.034 39.538 1.00 93.19 202 GLU A C 1
ATOM 1642 O O . GLU A 1 202 ? -9.744 0.035 39.399 1.00 93.19 202 GLU A O 1
ATOM 1647 N N . TRP A 1 203 ? -7.788 1.070 39.134 1.00 95.25 203 TRP A N 1
ATOM 1648 C CA . TRP A 1 203 ? -8.321 2.248 38.448 1.00 95.25 203 TRP A CA 1
ATOM 1649 C C . TRP A 1 203 ? -7.230 2.898 37.596 1.00 95.25 203 TRP A C 1
ATOM 1651 O O . TRP A 1 203 ? -6.405 3.670 38.084 1.00 95.25 203 TRP A O 1
ATOM 1661 N N . HIS A 1 204 ? -7.196 2.571 36.304 1.00 95.12 204 HIS A N 1
ATOM 1662 C CA . HIS A 1 204 ? -6.149 3.046 35.400 1.00 95.12 204 HIS A CA 1
ATOM 1663 C C . HIS A 1 204 ? -6.722 3.855 34.235 1.00 95.12 204 HIS A C 1
ATOM 1665 O O . HIS A 1 204 ? -7.614 3.403 33.522 1.00 95.12 204 HIS A O 1
ATOM 1671 N N . TYR A 1 205 ? -6.162 5.041 33.988 1.00 95.31 205 TYR A N 1
ATOM 1672 C CA . TYR A 1 205 ? -6.638 5.943 32.937 1.00 95.31 205 TYR A CA 1
ATOM 1673 C C . TYR A 1 205 ? -6.552 5.343 31.521 1.00 95.31 205 TYR A C 1
ATOM 1675 O O . TYR A 1 205 ? -7.389 5.637 30.669 1.00 95.31 205 TYR A O 1
ATOM 1683 N N . GLY A 1 206 ? -5.611 4.424 31.269 1.00 92.62 206 GLY A N 1
ATOM 1684 C CA . GLY A 1 206 ? -5.542 3.682 30.005 1.00 92.62 206 GLY A CA 1
ATOM 1685 C C . GLY A 1 206 ? -6.791 2.841 29.701 1.00 92.62 206 GLY A C 1
ATOM 1686 O O . GLY A 1 206 ? -7.053 2.567 28.534 1.00 92.62 206 GLY A O 1
ATOM 1687 N N . VAL A 1 207 ? -7.593 2.509 30.718 1.00 94.69 207 VAL A N 1
ATOM 1688 C CA . VAL A 1 207 ? -8.812 1.674 30.655 1.00 94.69 207 VAL A CA 1
ATOM 1689 C C . VAL A 1 207 ? -10.081 2.513 30.444 1.00 94.69 207 VAL A C 1
ATOM 1691 O O . VAL A 1 207 ? -11.184 1.978 30.370 1.00 94.69 207 VAL A O 1
ATOM 1694 N N . LEU A 1 208 ? -9.955 3.839 30.314 1.00 96.44 208 LEU A N 1
ATOM 1695 C CA . LEU A 1 208 ? -11.086 4.768 30.236 1.00 96.44 208 LEU A CA 1
ATOM 1696 C C . LEU A 1 208 ? -12.165 4.362 29.211 1.00 96.44 208 LEU A C 1
ATOM 1698 O O . LEU A 1 208 ? -13.351 4.469 29.528 1.00 96.44 208 LEU A O 1
ATOM 1702 N N . THR A 1 209 ? -11.790 3.876 28.018 1.00 96.25 209 THR A N 1
ATOM 1703 C CA . THR A 1 209 ? -12.760 3.372 27.023 1.00 96.25 209 THR A CA 1
ATOM 1704 C C . THR A 1 209 ? -13.637 2.247 27.576 1.00 96.25 209 THR A C 1
ATOM 1706 O O . THR A 1 209 ? -14.851 2.269 27.382 1.00 96.25 209 THR A O 1
ATOM 1709 N N . LEU A 1 210 ? -13.042 1.280 28.277 1.00 96.38 210 LEU A N 1
ATOM 1710 C CA . LEU A 1 210 ? -13.726 0.094 28.795 1.00 96.38 210 LEU A CA 1
ATOM 1711 C C . LEU A 1 210 ? -14.596 0.432 30.011 1.00 96.38 210 LEU A C 1
ATOM 1713 O O . LEU A 1 210 ? -15.731 -0.028 30.101 1.00 96.38 210 LEU A O 1
ATOM 1717 N N . TYR A 1 211 ? -14.122 1.309 30.902 1.00 97.62 211 TYR A N 1
ATOM 1718 C CA . TYR A 1 211 ? -14.929 1.831 32.012 1.00 97.62 211 TYR A CA 1
ATOM 1719 C C . TYR A 1 211 ? -16.181 2.565 31.523 1.00 97.62 211 TYR A C 1
ATOM 1721 O O . TYR A 1 211 ? -17.284 2.330 32.021 1.00 97.62 211 TYR A O 1
ATOM 1729 N N . ALA A 1 212 ? -16.029 3.432 30.523 1.00 97.69 212 ALA A N 1
ATOM 1730 C CA . ALA A 1 212 ? -17.154 4.139 29.930 1.00 97.69 212 ALA A CA 1
ATOM 1731 C C . ALA A 1 212 ? -18.110 3.182 29.198 1.00 97.69 212 ALA A C 1
ATOM 1733 O O . ALA A 1 212 ? -19.325 3.299 29.361 1.00 97.69 212 ALA A O 1
ATOM 1734 N N . GLY A 1 213 ? -17.565 2.213 28.451 1.00 96.75 213 GLY A N 1
ATOM 1735 C CA . GLY A 1 213 ? -18.330 1.174 27.758 1.00 96.75 213 GLY A CA 1
ATOM 1736 C C . GLY A 1 213 ? -19.155 0.315 28.714 1.00 96.75 213 GLY A C 1
ATOM 1737 O O . GLY A 1 213 ? -20.326 0.058 28.452 1.00 96.75 213 GLY A O 1
ATOM 1738 N N . HIS A 1 214 ? -18.588 -0.048 29.866 1.00 96.69 214 HIS A N 1
ATOM 1739 C CA . HIS A 1 214 ? -19.286 -0.773 30.925 1.00 96.69 214 HIS A CA 1
ATOM 1740 C C . HIS A 1 214 ? -20.532 -0.033 31.397 1.00 96.69 214 HIS A C 1
ATOM 1742 O O . HIS A 1 214 ? -21.616 -0.614 31.413 1.00 96.69 214 HIS A O 1
ATOM 1748 N N . ILE A 1 215 ? -20.391 1.240 31.783 1.00 97.56 215 ILE A N 1
ATOM 1749 C CA . ILE A 1 215 ? -21.521 2.037 32.275 1.00 97.56 215 ILE A CA 1
ATOM 1750 C C . ILE A 1 215 ? -22.569 2.190 31.170 1.00 97.56 215 ILE A C 1
ATOM 1752 O O . ILE A 1 215 ? -23.756 1.974 31.407 1.00 97.56 215 ILE A O 1
ATOM 1756 N N . ALA A 1 216 ? -22.131 2.523 29.955 1.00 97.44 216 ALA A N 1
ATOM 1757 C CA . ALA A 1 216 ? -23.031 2.758 28.840 1.00 97.44 216 ALA A CA 1
ATOM 1758 C C . ALA A 1 216 ? -23.826 1.506 28.458 1.00 97.44 216 ALA A C 1
ATOM 1760 O O . ALA A 1 216 ? -25.048 1.583 28.398 1.00 97.44 216 ALA A O 1
ATOM 1761 N N . ILE A 1 217 ? -23.171 0.357 28.256 1.00 96.88 217 ILE A N 1
ATOM 1762 C CA . ILE A 1 217 ? -23.823 -0.897 27.837 1.00 96.88 217 ILE A CA 1
ATOM 1763 C C . ILE A 1 217 ? -24.807 -1.398 28.891 1.00 96.88 217 ILE A C 1
ATOM 1765 O O . ILE A 1 217 ? -25.927 -1.775 28.547 1.00 96.88 217 ILE A O 1
ATOM 1769 N N . ASN A 1 218 ? -24.445 -1.313 30.173 1.00 96.00 218 ASN A N 1
ATOM 1770 C CA . ASN A 1 218 ? -25.375 -1.619 31.260 1.00 96.00 218 ASN A CA 1
ATOM 1771 C C . ASN A 1 218 ? -26.610 -0.698 31.263 1.00 96.00 218 ASN A C 1
ATOM 1773 O O . ASN A 1 218 ? -27.652 -1.092 31.780 1.00 96.00 218 ASN A O 1
ATOM 1777 N N . HIS A 1 219 ? -26.519 0.506 30.688 1.00 96.62 219 HIS A N 1
ATOM 1778 C CA . HIS A 1 219 ? -27.640 1.435 30.595 1.00 96.62 219 HIS A CA 1
ATOM 1779 C C . HIS A 1 219 ? -28.463 1.329 29.310 1.00 96.62 219 HIS A C 1
ATOM 1781 O O . HIS A 1 219 ? -29.684 1.342 29.404 1.00 96.62 219 HIS A O 1
ATOM 1787 N N . CYS A 1 220 ? -27.836 1.256 28.135 1.00 95.44 220 CYS A N 1
ATOM 1788 C CA . CYS A 1 220 ? -28.527 1.249 26.838 1.00 95.44 220 CYS A CA 1
ATOM 1789 C C . CYS A 1 220 ? -29.015 -0.148 26.425 1.00 95.44 220 CYS A C 1
ATOM 1791 O O . CYS A 1 220 ? -29.974 -0.251 25.668 1.00 95.44 220 CYS A O 1
ATOM 1793 N N . ALA A 1 221 ? -28.377 -1.217 26.913 1.00 91.31 221 ALA A N 1
ATOM 1794 C CA . ALA A 1 221 ? -28.645 -2.593 26.493 1.00 91.31 221 ALA A CA 1
ATOM 1795 C C . ALA A 1 221 ? -29.044 -3.513 27.665 1.00 91.31 221 ALA A C 1
ATOM 1797 O O . ALA A 1 221 ? -28.777 -4.716 27.660 1.00 91.31 221 ALA A O 1
ATOM 1798 N N . PHE A 1 222 ? -29.699 -2.943 28.678 1.00 85.44 222 PHE A N 1
ATOM 1799 C CA . PHE A 1 222 ? -30.320 -3.685 29.778 1.00 85.44 222 PHE A CA 1
ATOM 1800 C C . PHE A 1 222 ? -31.541 -4.498 29.307 1.00 85.44 222 PHE A C 1
ATOM 1802 O O . PHE A 1 222 ? -32.111 -4.220 28.257 1.00 85.44 222 PHE A O 1
ATOM 1809 N N . GLY A 1 223 ? -31.972 -5.487 30.099 1.00 78.19 223 GLY A N 1
ATOM 1810 C CA . GLY A 1 223 ? -33.194 -6.255 29.817 1.00 78.19 223 GLY A CA 1
ATOM 1811 C C . GLY A 1 223 ? -33.068 -7.185 28.606 1.00 78.19 223 GLY A C 1
ATOM 1812 O O . GLY A 1 223 ? -33.834 -7.066 27.656 1.00 78.19 223 GLY A O 1
ATOM 1813 N N . ASP A 1 224 ? -32.086 -8.087 28.644 1.00 85.75 224 ASP A N 1
ATOM 1814 C CA . ASP A 1 224 ? -31.782 -9.100 27.617 1.00 85.75 224 ASP A CA 1
ATOM 1815 C C . ASP A 1 224 ? -31.381 -8.554 26.232 1.00 85.75 224 ASP A C 1
ATOM 1817 O O . ASP A 1 224 ? -31.243 -9.319 25.280 1.00 85.75 224 ASP A O 1
ATOM 1821 N N . LEU A 1 225 ? -31.144 -7.245 26.090 1.00 92.94 225 LEU A N 1
ATOM 1822 C CA . LEU A 1 225 ? -30.728 -6.645 24.815 1.00 92.94 225 LEU A CA 1
ATOM 1823 C C . LEU A 1 225 ? -29.258 -6.917 24.462 1.00 92.94 225 LEU A C 1
ATOM 1825 O O . LEU A 1 225 ? -28.913 -6.904 23.276 1.00 92.94 225 LEU A O 1
ATOM 1829 N N . ALA A 1 226 ? -28.407 -7.191 25.456 1.00 95.06 226 ALA A N 1
ATOM 1830 C CA . ALA A 1 226 ? -27.015 -7.580 25.258 1.00 95.06 226 ALA A CA 1
ATOM 1831 C C . ALA A 1 226 ? -26.561 -8.715 26.186 1.00 95.06 226 ALA A C 1
ATOM 1833 O O . ALA A 1 226 ? -27.014 -8.833 27.323 1.00 95.06 226 ALA A O 1
ATOM 1834 N N . VAL A 1 227 ? -25.598 -9.507 25.709 1.00 95.38 227 VAL A N 1
ATOM 1835 C CA . VAL A 1 227 ? -24.896 -10.544 26.481 1.00 95.38 227 VAL A CA 1
ATOM 1836 C C . VAL A 1 227 ? -23.384 -10.431 26.287 1.00 95.38 227 VAL A C 1
ATOM 1838 O O . VAL A 1 227 ? -22.920 -9.973 25.242 1.00 95.38 227 VAL A O 1
ATOM 1841 N N . ARG A 1 228 ? -22.604 -10.869 27.280 1.00 95.00 228 ARG A N 1
ATOM 1842 C CA . ARG A 1 228 ? -21.153 -11.049 27.130 1.00 95.00 228 ARG A CA 1
ATOM 1843 C C . ARG A 1 228 ? -20.869 -12.476 26.668 1.00 95.00 228 ARG A C 1
ATOM 1845 O O . ARG A 1 228 ? -21.335 -13.412 27.312 1.00 95.00 228 ARG A O 1
ATOM 1852 N N . ASP A 1 229 ? -20.099 -12.635 25.596 1.00 96.19 229 ASP A N 1
ATOM 1853 C CA . ASP A 1 229 ? -19.681 -13.946 25.083 1.00 96.19 229 ASP A CA 1
ATOM 1854 C C . ASP A 1 229 ? -18.188 -13.929 24.738 1.00 96.19 229 ASP A C 1
ATOM 1856 O O . ASP A 1 229 ? -17.772 -13.543 23.645 1.00 96.19 229 ASP A O 1
ATOM 1860 N N . GLU A 1 230 ? -17.383 -14.348 25.711 1.00 93.69 230 GLU A N 1
ATOM 1861 C CA . GLU A 1 230 ? -15.920 -14.414 25.619 1.00 93.69 230 GLU A CA 1
ATOM 1862 C C . GLU A 1 230 ? -15.403 -15.603 24.797 1.00 93.69 230 GLU A C 1
ATOM 1864 O O . GLU A 1 230 ? -14.208 -15.679 24.518 1.00 93.69 230 GLU A O 1
ATOM 1869 N N . ASN A 1 231 ? -16.286 -16.522 24.385 1.00 95.62 231 ASN A N 1
ATOM 1870 C CA . ASN A 1 231 ? -15.924 -17.596 23.465 1.00 95.62 231 ASN A CA 1
ATOM 1871 C C . ASN A 1 231 ? -16.047 -17.132 22.014 1.00 95.62 231 ASN A C 1
ATOM 1873 O O . ASN A 1 231 ? -15.217 -17.497 21.186 1.00 95.62 231 ASN A O 1
ATOM 1877 N N . MET A 1 232 ? -17.062 -16.325 21.695 1.00 97.19 232 MET A N 1
ATOM 1878 C CA . MET A 1 232 ? -17.283 -15.851 20.327 1.00 97.19 232 MET A CA 1
ATOM 1879 C C . MET A 1 232 ? -16.526 -14.560 20.003 1.00 97.19 232 MET A C 1
ATOM 1881 O O . MET A 1 232 ? -16.060 -14.416 18.870 1.00 97.19 232 MET A O 1
ATOM 1885 N N . LEU A 1 233 ? -16.398 -13.638 20.965 1.00 97.56 233 LEU A N 1
ATOM 1886 C CA . LEU A 1 233 ? -15.710 -12.354 20.802 1.00 97.56 233 LEU A CA 1
ATOM 1887 C C . LEU A 1 233 ? -14.479 -12.238 21.707 1.00 97.56 233 LEU A C 1
ATOM 1889 O O . LEU A 1 233 ? -14.465 -12.709 22.838 1.00 97.56 233 LEU A O 1
ATOM 1893 N N . ASP A 1 234 ? -13.458 -11.544 21.200 1.00 95.94 234 ASP A N 1
ATOM 1894 C CA . ASP A 1 234 ? -12.163 -11.303 21.861 1.00 95.94 234 ASP A CA 1
ATOM 1895 C C . ASP A 1 234 ? -11.386 -12.558 22.310 1.00 95.94 234 ASP A C 1
ATOM 1897 O O . ASP A 1 234 ? -10.533 -12.489 23.204 1.00 95.94 234 ASP A O 1
ATOM 1901 N N . PHE A 1 235 ? -11.603 -13.698 21.644 1.00 96.88 235 PHE A N 1
ATOM 1902 C CA . PHE A 1 235 ? -10.931 -14.948 21.994 1.00 96.88 235 PHE A CA 1
ATOM 1903 C C . PHE A 1 235 ? -9.409 -14.855 21.742 1.00 96.88 235 PHE A C 1
ATOM 1905 O O . PHE A 1 235 ? -8.976 -14.312 20.721 1.00 96.88 235 PHE A O 1
ATOM 1912 N N . PRO A 1 236 ? -8.542 -15.327 22.653 1.00 96.31 236 PRO A N 1
ATOM 1913 C CA . PRO A 1 236 ? -7.120 -15.014 22.582 1.00 96.31 236 PRO A CA 1
ATOM 1914 C C . PRO A 1 236 ? -6.396 -15.736 21.441 1.00 96.31 236 PRO A C 1
ATOM 1916 O O . PRO A 1 236 ? -6.353 -16.963 21.400 1.00 96.31 236 PRO A O 1
ATOM 1919 N N . THR A 1 237 ? -5.685 -14.982 20.593 1.00 96.94 237 THR A N 1
ATOM 1920 C CA . THR A 1 237 ? -4.860 -15.538 19.495 1.00 96.94 237 THR A CA 1
ATOM 1921 C C . THR A 1 237 ? -3.720 -16.447 19.959 1.00 96.94 237 THR A C 1
ATOM 1923 O O . THR A 1 237 ? -3.090 -17.108 19.147 1.00 96.94 237 THR A O 1
ATOM 1926 N N . ALA A 1 238 ? -3.412 -16.476 21.253 1.00 95.38 238 ALA A N 1
ATOM 1927 C CA . ALA A 1 238 ? -2.409 -17.371 21.822 1.00 95.38 238 ALA A CA 1
ATOM 1928 C C . ALA A 1 238 ? -2.959 -18.769 22.176 1.00 95.38 238 ALA A C 1
ATOM 1930 O O . ALA A 1 238 ? -2.193 -19.610 22.643 1.00 95.38 238 ALA A O 1
ATOM 1931 N N . SER A 1 239 ? -4.267 -18.999 22.022 1.00 96.00 239 SER A N 1
ATOM 1932 C CA . SER A 1 239 ? -4.933 -20.253 22.386 1.00 96.00 239 SER A CA 1
ATOM 1933 C C . SER A 1 239 ? -4.717 -21.368 21.358 1.00 96.00 239 SER A C 1
ATOM 1935 O O . SER A 1 239 ? -4.545 -21.127 20.163 1.00 96.00 239 SER A O 1
ATOM 1937 N N . ASP A 1 240 ? -4.769 -22.600 21.852 1.00 95.38 240 ASP A N 1
ATOM 1938 C CA . ASP A 1 240 ? -4.843 -23.854 21.106 1.00 95.38 240 ASP A CA 1
ATOM 1939 C C . ASP A 1 240 ? -6.285 -24.292 20.774 1.00 95.38 240 ASP A C 1
ATOM 1941 O O . ASP A 1 240 ? -6.485 -25.378 20.234 1.00 95.38 240 ASP A O 1
ATOM 1945 N N . GLY A 1 241 ? -7.284 -23.455 21.077 1.00 95.44 241 GLY A N 1
ATOM 1946 C CA . GLY A 1 241 ? -8.691 -23.704 20.773 1.00 95.44 241 GLY A CA 1
ATOM 1947 C C . GLY A 1 241 ? -8.963 -23.882 19.278 1.00 95.44 241 GLY A C 1
ATOM 1948 O O . GLY A 1 241 ? -8.164 -23.482 18.426 1.00 95.44 241 GLY A O 1
ATOM 1949 N N . ASP A 1 242 ? -10.112 -24.477 18.964 1.00 97.56 242 ASP A N 1
ATOM 1950 C CA . ASP A 1 242 ? -10.517 -24.731 17.583 1.00 97.56 242 ASP A CA 1
ATOM 1951 C C . ASP A 1 242 ? -11.215 -23.502 16.987 1.00 97.56 242 ASP A C 1
ATOM 1953 O O . ASP A 1 242 ? -12.211 -22.999 17.511 1.00 97.56 242 ASP A O 1
ATOM 1957 N N . VAL A 1 243 ? -10.689 -23.035 15.856 1.00 96.75 243 VAL A N 1
ATOM 1958 C CA . VAL A 1 243 ? -11.163 -21.878 15.084 1.00 96.75 243 VAL A CA 1
ATOM 1959 C C . VAL A 1 243 ? -12.669 -21.939 14.786 1.00 96.75 243 VAL A C 1
ATOM 1961 O O . VAL A 1 243 ? -13.313 -20.895 14.671 1.00 96.75 243 VAL A O 1
ATOM 1964 N N . ALA A 1 244 ? -13.256 -23.137 14.698 1.00 95.94 244 ALA A N 1
ATOM 1965 C CA . ALA A 1 2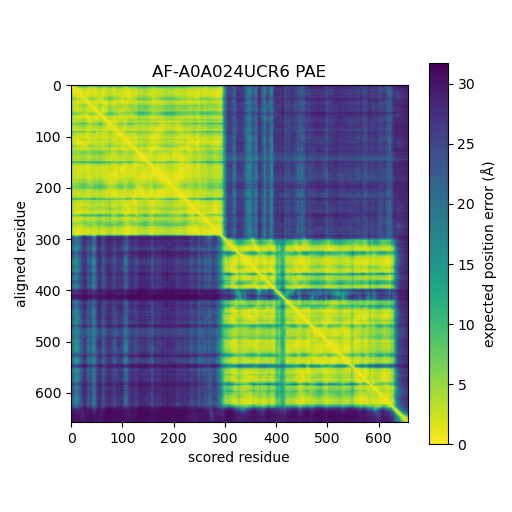44 ? -14.678 -23.342 14.428 1.00 95.94 244 ALA A CA 1
ATOM 1966 C C . ALA A 1 244 ? -15.627 -22.801 15.519 1.00 95.94 244 ALA A C 1
ATOM 1968 O O . ALA A 1 244 ? -16.810 -22.611 15.235 1.00 95.94 244 ALA A O 1
ATOM 1969 N N . TYR A 1 245 ? -15.139 -22.532 16.736 1.00 97.00 245 TYR A N 1
ATOM 1970 C CA . TYR A 1 245 ? -15.969 -22.098 17.873 1.00 97.00 245 TYR A CA 1
ATOM 1971 C C . TYR A 1 245 ? -15.757 -20.642 18.290 1.00 97.00 245 TYR A C 1
ATOM 1973 O O . TYR A 1 245 ? -16.327 -20.205 19.287 1.00 97.00 245 TYR A O 1
ATOM 1981 N N . HIS A 1 246 ? -14.946 -19.889 17.547 1.00 97.81 246 HIS A N 1
ATOM 1982 C CA . HIS A 1 246 ? -14.522 -18.550 17.947 1.00 97.81 246 HIS A CA 1
ATOM 1983 C C . HIS A 1 246 ? -14.633 -17.609 16.763 1.00 97.81 246 HIS A C 1
ATOM 1985 O O . HIS A 1 246 ? -13.770 -17.630 15.897 1.00 97.81 246 HIS A O 1
ATOM 1991 N N . ALA A 1 247 ? -15.679 -16.789 16.686 1.00 97.94 247 ALA A N 1
ATOM 1992 C CA . ALA A 1 247 ? -15.895 -15.908 15.537 1.00 97.94 247 ALA A CA 1
ATOM 1993 C C . ALA A 1 247 ? -14.808 -14.829 15.375 1.00 97.94 247 ALA A C 1
ATOM 1995 O O . ALA A 1 247 ? -14.454 -14.457 14.252 1.00 97.94 247 ALA A O 1
ATOM 1996 N N . HIS A 1 248 ? -14.282 -14.333 16.490 1.00 98.31 248 HIS A N 1
ATOM 1997 C CA . HIS A 1 248 ? -13.388 -13.190 16.522 1.00 98.31 248 HIS A CA 1
ATOM 1998 C C . HIS A 1 248 ? -12.235 -13.415 17.499 1.00 98.31 248 HIS A C 1
ATOM 2000 O O . HIS A 1 248 ? -12.446 -13.668 18.687 1.00 98.31 248 HIS A O 1
ATOM 2006 N N . LEU A 1 249 ? -11.010 -13.262 16.998 1.00 98.19 249 LEU A N 1
ATOM 2007 C CA . LEU A 1 249 ? -9.784 -13.443 17.767 1.00 98.19 249 LEU A CA 1
ATOM 2008 C C . LEU A 1 249 ? -9.118 -12.097 18.045 1.00 98.19 249 LEU A C 1
ATOM 2010 O O . LEU A 1 249 ? -9.023 -11.262 17.149 1.00 98.19 249 LEU A O 1
ATOM 2014 N N . HIS A 1 250 ? -8.582 -11.914 19.247 1.00 96.25 250 HIS A N 1
ATOM 2015 C CA . HIS A 1 250 ? -7.919 -10.680 19.663 1.00 96.25 250 HIS A CA 1
ATOM 2016 C C . HIS A 1 250 ? -6.487 -10.934 20.151 1.00 96.25 250 HIS A C 1
ATOM 2018 O O . HIS A 1 250 ? -6.192 -11.928 20.825 1.00 96.25 250 HIS A O 1
ATOM 2024 N N . THR A 1 251 ? -5.575 -10.022 19.805 1.00 94.69 251 THR A N 1
ATOM 2025 C CA . THR A 1 251 ? -4.158 -10.103 20.187 1.00 94.69 251 THR A CA 1
ATOM 2026 C C . THR A 1 251 ? -3.908 -9.483 21.562 1.00 94.69 251 THR A C 1
ATOM 2028 O O . THR A 1 251 ? -3.450 -8.344 21.715 1.00 94.69 251 THR A O 1
ATOM 2031 N N . TRP A 1 252 ? -4.175 -10.274 22.599 1.00 88.50 252 TRP A N 1
ATOM 2032 C CA . TRP A 1 252 ? -3.884 -9.908 23.986 1.00 88.50 252 TRP A CA 1
ATOM 2033 C C . TRP A 1 252 ? -2.391 -9.629 24.210 1.00 88.50 252 TRP A C 1
ATOM 2035 O O . TRP A 1 252 ? -1.524 -10.107 23.476 1.00 88.50 252 TRP A O 1
ATOM 2045 N N . GLN A 1 253 ? -2.074 -8.860 25.256 1.00 83.75 253 GLN A N 1
ATOM 2046 C CA . GLN A 1 253 ? -0.707 -8.412 25.531 1.00 83.75 253 GLN A CA 1
ATOM 2047 C C . GLN A 1 253 ? 0.187 -9.532 26.098 1.00 83.75 253 GLN A C 1
ATOM 2049 O O . GLN A 1 253 ? 0.485 -9.575 27.288 1.00 83.75 253 GLN A O 1
ATOM 2054 N N . ASN A 1 254 ? 0.611 -10.467 25.250 1.00 84.44 254 ASN A N 1
ATOM 2055 C CA . ASN A 1 254 ? 1.536 -11.543 25.600 1.00 8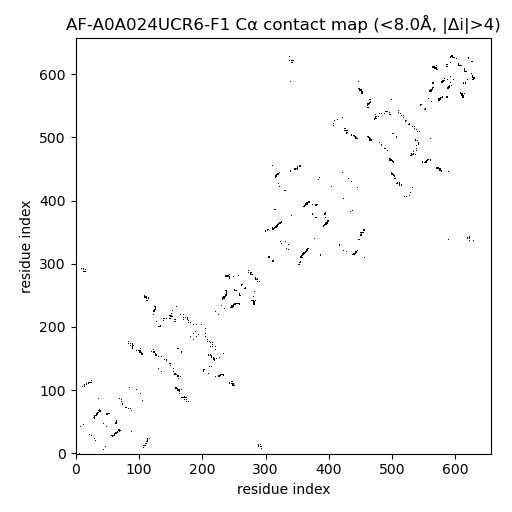4.44 254 ASN A CA 1
ATOM 2056 C C . ASN A 1 254 ? 2.450 -11.907 24.412 1.00 84.44 254 ASN A C 1
ATOM 2058 O O . ASN A 1 254 ? 2.317 -11.355 23.320 1.00 84.44 254 ASN A O 1
ATOM 2062 N N . ALA A 1 255 ? 3.388 -12.830 24.635 1.00 80.00 255 ALA A N 1
ATOM 2063 C CA . ALA A 1 255 ? 4.331 -13.329 23.627 1.00 80.00 255 ALA A CA 1
ATOM 2064 C C . ALA A 1 255 ? 4.139 -14.828 23.303 1.00 80.00 255 ALA A C 1
ATOM 2066 O O . ALA A 1 255 ? 5.069 -15.489 22.849 1.00 80.00 255 ALA A O 1
ATOM 2067 N N . LYS A 1 256 ? 2.962 -15.404 23.586 1.00 86.31 256 LYS A N 1
ATOM 2068 C CA . LYS A 1 256 ? 2.712 -16.847 23.453 1.00 86.31 256 LYS A CA 1
ATOM 2069 C C . LYS A 1 256 ? 2.211 -17.191 22.047 1.00 86.31 256 LYS A C 1
ATOM 2071 O O . LYS A 1 256 ? 1.199 -16.661 21.610 1.00 86.31 256 LYS A O 1
ATOM 2076 N N . ARG A 1 257 ? 2.907 -18.120 21.378 1.00 90.50 257 ARG A N 1
ATOM 2077 C CA . ARG A 1 257 ? 2.643 -18.654 20.026 1.00 90.50 257 ARG A CA 1
ATOM 2078 C C . ARG A 1 257 ? 2.431 -17.582 18.949 1.00 90.50 257 ARG A C 1
ATOM 2080 O O . ARG A 1 257 ? 3.410 -17.279 18.271 1.00 90.50 257 ARG A O 1
ATOM 2087 N N . PHE A 1 258 ? 1.232 -17.004 18.807 1.00 94.12 258 PHE A N 1
ATOM 2088 C CA . PHE A 1 258 ? 1.002 -15.820 17.970 1.00 94.12 258 PHE A CA 1
ATOM 2089 C C . PHE A 1 258 ? 0.861 -14.547 18.812 1.00 94.12 258 PHE A C 1
ATOM 2091 O O . PHE A 1 258 ? -0.086 -14.380 19.583 1.00 94.12 258 PHE A O 1
ATOM 2098 N N . SER A 1 259 ? 1.793 -13.617 18.607 1.00 91.88 259 SER A N 1
ATOM 2099 C CA . SER A 1 259 ? 1.863 -12.323 19.275 1.00 91.88 259 SER A CA 1
ATOM 2100 C C . SER A 1 259 ? 2.142 -11.216 18.268 1.00 91.88 259 SER A C 1
ATOM 2102 O O . SER A 1 259 ? 3.121 -11.284 17.521 1.00 91.88 259 SER A O 1
ATOM 2104 N N . LYS A 1 260 ? 1.346 -10.141 18.315 1.00 91.00 260 LYS A N 1
ATOM 2105 C CA . LYS A 1 260 ? 1.597 -8.941 17.503 1.00 91.00 260 LYS A CA 1
ATOM 2106 C C . LYS A 1 260 ? 2.972 -8.329 17.773 1.00 91.00 260 LYS A C 1
ATOM 2108 O O . LYS A 1 260 ? 3.621 -7.877 16.844 1.00 91.00 260 LYS A O 1
ATOM 2113 N N . PHE A 1 261 ? 3.461 -8.380 19.015 1.00 87.00 261 PHE A N 1
ATOM 2114 C CA . PHE A 1 261 ? 4.761 -7.805 19.366 1.00 87.00 261 PHE A CA 1
ATOM 2115 C C . PHE A 1 261 ? 5.914 -8.581 18.726 1.00 87.00 261 PHE A C 1
ATOM 2117 O O . PHE A 1 261 ? 6.832 -7.978 18.174 1.00 87.00 261 PHE A O 1
ATOM 2124 N N . VAL A 1 262 ? 5.847 -9.916 18.762 1.00 84.19 262 VAL A N 1
ATOM 2125 C CA . VAL A 1 262 ? 6.845 -10.788 18.123 1.00 84.19 262 VAL A CA 1
ATOM 2126 C C . VAL A 1 262 ? 6.767 -10.657 16.600 1.00 84.19 262 VAL A C 1
ATOM 2128 O O . VAL A 1 262 ? 7.797 -10.566 15.932 1.00 84.19 262 VAL A O 1
ATOM 2131 N N . PHE A 1 263 ? 5.554 -10.567 16.049 1.00 86.44 263 PHE A N 1
ATOM 2132 C CA . PHE A 1 263 ? 5.333 -10.338 14.622 1.00 86.44 263 PHE A CA 1
ATOM 2133 C C . PHE A 1 263 ? 5.901 -8.995 14.149 1.00 86.44 263 PHE A C 1
ATOM 2135 O O . PHE A 1 263 ? 6.575 -8.920 13.116 1.00 86.44 263 PHE A O 1
ATOM 2142 N N . ASP A 1 264 ? 5.663 -7.924 14.905 1.00 80.19 264 ASP A N 1
ATOM 2143 C CA . ASP A 1 264 ? 6.126 -6.583 14.558 1.00 80.19 264 ASP A CA 1
ATOM 2144 C C . ASP A 1 264 ? 7.657 -6.503 14.536 1.00 80.19 264 ASP A C 1
ATOM 2146 O O . ASP A 1 264 ? 8.214 -5.788 13.701 1.00 80.19 264 ASP A O 1
ATOM 2150 N N . GLN A 1 265 ? 8.322 -7.308 15.370 1.00 76.12 265 GLN A N 1
ATOM 2151 C CA . GLN A 1 265 ? 9.777 -7.474 15.436 1.00 76.12 265 GLN A CA 1
ATOM 2152 C C . GLN A 1 265 ? 10.344 -8.467 14.403 1.00 76.12 265 GLN A C 1
ATOM 2154 O O . GLN A 1 265 ? 11.556 -8.657 14.349 1.00 76.12 265 GLN A O 1
ATOM 2159 N N . GLY A 1 266 ? 9.501 -9.102 13.580 1.00 76.31 266 GLY A N 1
ATOM 2160 C CA . GLY A 1 266 ? 9.933 -10.069 12.565 1.00 76.31 266 GLY A CA 1
ATOM 2161 C C . GLY A 1 266 ? 10.310 -11.450 13.116 1.00 76.31 266 GLY A C 1
ATOM 2162 O O . GLY A 1 266 ? 10.938 -12.236 12.411 1.00 76.31 266 GLY A O 1
ATOM 2163 N N . GLY A 1 267 ? 9.913 -11.783 14.348 1.00 72.38 267 GLY A N 1
ATOM 2164 C CA . GLY A 1 267 ? 10.300 -13.025 15.032 1.00 72.38 267 GLY A CA 1
ATOM 2165 C C . GLY A 1 267 ? 9.780 -14.324 14.399 1.00 72.38 267 GLY A C 1
ATOM 2166 O O . GLY A 1 267 ? 10.169 -15.405 14.828 1.00 72.38 267 GLY A O 1
ATOM 2167 N N . TYR A 1 268 ? 8.935 -14.229 13.372 1.00 80.94 268 TYR A N 1
ATOM 2168 C CA . TYR A 1 268 ? 8.327 -15.361 12.668 1.00 80.94 268 TYR A CA 1
ATOM 2169 C C . TYR A 1 268 ? 8.908 -15.600 11.267 1.00 80.94 268 TYR A C 1
ATOM 2171 O O . TYR A 1 268 ? 8.326 -16.338 10.482 1.00 80.94 268 TYR A O 1
ATOM 2179 N N . ALA A 1 269 ? 10.060 -15.006 10.937 1.00 74.38 269 ALA A N 1
ATOM 2180 C CA . ALA A 1 269 ? 10.682 -15.138 9.614 1.00 74.38 269 ALA A CA 1
ATOM 2181 C C . ALA A 1 269 ? 10.992 -16.593 9.194 1.00 74.38 269 ALA A C 1
ATOM 2183 O O . ALA A 1 269 ? 11.059 -16.880 8.005 1.00 74.38 269 ALA A O 1
ATOM 2184 N N . ASN A 1 270 ? 11.160 -17.502 10.162 1.00 74.31 270 ASN A N 1
ATOM 2185 C CA . ASN A 1 270 ? 11.462 -18.918 9.923 1.00 74.31 270 ASN A CA 1
ATOM 2186 C C . ASN A 1 270 ? 10.223 -19.833 9.997 1.00 74.31 270 ASN A C 1
ATOM 2188 O O . ASN A 1 270 ? 10.359 -21.054 9.902 1.00 74.31 270 ASN A O 1
ATOM 2192 N N . GLU A 1 271 ? 9.027 -19.277 10.211 1.00 79.12 271 GLU A N 1
ATOM 2193 C CA . GLU A 1 271 ? 7.787 -20.055 10.190 1.00 79.12 271 GLU A CA 1
ATOM 2194 C C . GLU A 1 271 ? 7.504 -20.564 8.772 1.00 79.12 271 GLU A C 1
ATOM 2196 O O . GLU A 1 271 ? 7.659 -19.846 7.786 1.00 79.12 271 GLU A O 1
ATOM 2201 N N . THR A 1 272 ? 7.077 -21.822 8.658 1.00 80.06 272 THR A N 1
ATOM 2202 C CA . THR A 1 272 ? 6.690 -22.417 7.372 1.00 80.06 272 THR A CA 1
ATOM 2203 C C . THR A 1 272 ? 5.170 -22.464 7.289 1.00 80.06 272 THR A C 1
ATOM 2205 O O . THR A 1 272 ? 4.555 -23.219 8.040 1.00 80.06 272 THR A O 1
ATOM 2208 N N . LEU A 1 273 ? 4.570 -21.697 6.371 1.00 80.00 273 LEU A N 1
ATOM 2209 C CA . LEU A 1 273 ? 3.109 -21.579 6.246 1.00 80.00 273 LEU A CA 1
ATOM 2210 C C . LEU A 1 273 ? 2.402 -22.939 6.130 1.00 80.00 273 LEU A C 1
ATOM 2212 O O . LEU A 1 273 ? 1.416 -23.167 6.824 1.00 80.00 273 LEU A O 1
ATOM 2216 N N . ASP A 1 274 ? 2.950 -23.867 5.340 1.00 85.12 274 ASP A N 1
ATOM 2217 C CA . ASP A 1 274 ? 2.353 -25.192 5.096 1.00 85.12 274 ASP A CA 1
ATOM 2218 C C . ASP A 1 274 ? 2.350 -26.122 6.321 1.00 85.12 274 ASP A C 1
ATOM 2220 O O . ASP A 1 274 ? 1.704 -27.169 6.306 1.00 85.12 274 ASP A O 1
ATOM 2224 N N . LYS A 1 275 ? 3.087 -25.773 7.384 1.00 88.00 275 LYS A N 1
ATOM 2225 C CA . LYS A 1 275 ? 3.140 -26.553 8.631 1.00 88.00 275 LYS A CA 1
ATOM 2226 C C . LYS A 1 275 ? 2.154 -26.059 9.690 1.00 88.00 275 LYS A C 1
ATOM 2228 O O . LYS A 1 275 ? 2.028 -26.708 10.725 1.00 88.00 275 LYS A O 1
ATOM 2233 N N . LEU A 1 276 ? 1.495 -24.923 9.461 1.00 91.25 276 LEU A N 1
ATOM 2234 C CA . LEU A 1 276 ? 0.553 -24.332 10.409 1.00 91.25 276 LEU A CA 1
ATOM 2235 C C . LEU A 1 276 ? -0.787 -25.073 10.366 1.00 91.25 276 LEU A C 1
ATOM 2237 O O . LEU A 1 276 ? -1.361 -25.287 9.297 1.00 91.25 276 LEU A O 1
ATOM 2241 N N . ASN A 1 277 ? -1.317 -25.436 11.534 1.00 96.00 277 ASN A N 1
ATOM 2242 C CA . ASN A 1 277 ? -2.633 -26.059 11.635 1.00 96.00 277 ASN A CA 1
ATOM 2243 C C . ASN A 1 277 ? -3.744 -24.998 11.647 1.00 96.00 277 ASN A C 1
ATOM 2245 O O . ASN A 1 277 ? -4.038 -24.409 12.684 1.00 96.00 277 ASN A O 1
ATOM 2249 N N . LEU A 1 278 ? -4.424 -24.795 10.517 1.00 94.62 278 LEU A N 1
ATOM 2250 C CA . LEU A 1 278 ? -5.477 -23.776 10.393 1.00 94.62 278 LEU A CA 1
ATOM 2251 C C . LEU A 1 278 ? -6.743 -24.043 11.224 1.00 94.62 278 LEU A C 1
ATOM 2253 O O . LEU A 1 278 ? -7.587 -23.155 11.319 1.00 94.62 278 LEU A O 1
ATOM 2257 N N . HIS A 1 279 ? -6.885 -25.222 11.835 1.00 95.56 279 HIS A N 1
ATOM 2258 C CA . HIS A 1 279 ? -7.948 -25.485 12.809 1.00 95.56 279 HIS A CA 1
ATOM 2259 C C . HIS A 1 279 ? -7.608 -24.962 14.206 1.00 95.56 279 HIS A C 1
ATOM 2261 O O . HIS A 1 279 ? -8.508 -24.781 15.013 1.00 95.56 279 HIS A O 1
ATOM 2267 N N . GLN A 1 280 ? -6.336 -24.689 14.497 1.00 97.94 280 GLN A N 1
ATOM 2268 C CA . GLN A 1 280 ? -5.895 -24.180 15.789 1.00 97.94 280 GLN A CA 1
ATOM 2269 C C . GLN A 1 280 ? -5.791 -22.651 15.755 1.00 97.94 280 GLN A C 1
ATOM 2271 O O . GLN A 1 280 ? -5.113 -22.087 14.895 1.00 97.94 280 GLN A O 1
ATOM 2276 N N . VAL A 1 281 ? -6.412 -21.974 16.723 1.00 98.12 281 VAL A N 1
ATOM 2277 C CA . VAL A 1 281 ? -6.522 -20.504 16.797 1.00 98.12 281 VAL A CA 1
ATOM 2278 C C . VAL A 1 281 ? -5.185 -19.790 16.601 1.00 98.12 281 VAL A C 1
ATOM 2280 O O . VAL A 1 281 ? -5.082 -18.864 15.793 1.00 98.12 281 VAL A O 1
ATOM 2283 N N . SER A 1 282 ? -4.143 -20.226 17.302 1.00 97.25 282 SER A N 1
ATOM 2284 C CA . SER A 1 282 ? -2.836 -19.580 17.234 1.00 97.25 282 SER A CA 1
ATOM 2285 C C . SER A 1 282 ? -2.121 -19.736 15.896 1.00 97.25 282 SER A C 1
ATOM 2287 O O . SER A 1 282 ? -1.458 -18.809 15.432 1.00 97.25 282 SER A O 1
ATOM 2289 N N . ASP A 1 283 ? -2.262 -20.897 15.267 1.00 97.06 283 ASP A N 1
ATOM 2290 C CA . ASP A 1 283 ? -1.647 -21.199 13.976 1.00 97.06 283 ASP A CA 1
ATOM 2291 C C . ASP A 1 283 ? -2.421 -20.530 12.839 1.00 97.06 283 ASP A C 1
ATOM 2293 O O . ASP A 1 283 ? -1.817 -19.995 11.912 1.00 97.06 283 ASP A O 1
ATOM 2297 N N . TYR A 1 284 ? -3.748 -20.467 12.956 1.00 97.88 284 TYR A N 1
ATOM 2298 C CA . TYR A 1 284 ? -4.607 -19.686 12.075 1.00 97.88 284 TYR A CA 1
ATOM 2299 C C . TYR A 1 284 ? -4.238 -18.198 12.096 1.00 97.88 284 TYR A C 1
ATOM 2301 O O . TYR A 1 284 ? -4.017 -17.606 11.039 1.00 97.88 284 TYR A O 1
ATOM 2309 N N . ALA A 1 285 ? -4.111 -17.592 13.283 1.00 97.75 285 ALA A N 1
ATOM 2310 C CA . ALA A 1 285 ? -3.711 -16.190 13.411 1.00 97.75 285 ALA A CA 1
ATOM 2311 C C . ALA A 1 285 ? -2.314 -15.942 12.812 1.00 97.75 285 ALA A C 1
ATOM 2313 O O . ALA A 1 285 ? -2.129 -14.989 12.053 1.00 97.75 285 ALA A O 1
ATOM 2314 N N . MET A 1 286 ? -1.357 -16.843 13.072 1.00 95.50 286 MET A N 1
ATOM 2315 C CA . MET A 1 286 ? -0.018 -16.812 12.472 1.00 95.50 286 MET A CA 1
ATOM 2316 C C . MET A 1 286 ? -0.063 -16.856 10.947 1.00 95.50 286 MET A C 1
ATOM 2318 O O . MET A 1 286 ? 0.558 -16.023 10.287 1.00 95.50 286 MET A O 1
ATOM 2322 N N . TYR A 1 287 ? -0.818 -17.803 10.392 1.00 94.50 287 TYR A N 1
ATOM 2323 C CA . TYR A 1 287 ? -0.951 -17.978 8.955 1.00 94.50 287 TYR A CA 1
ATOM 2324 C C . TYR A 1 287 ? -1.535 -16.721 8.312 1.00 94.50 287 TYR A C 1
ATOM 2326 O O . TYR A 1 287 ? -0.930 -16.164 7.401 1.00 94.50 287 TYR A O 1
ATOM 2334 N N . MET A 1 288 ? -2.662 -16.217 8.829 1.00 94.50 288 MET A N 1
ATOM 2335 C CA . MET A 1 288 ? -3.302 -15.007 8.301 1.00 94.50 288 MET A CA 1
ATOM 2336 C C . MET A 1 288 ? -2.377 -13.792 8.392 1.00 94.50 288 MET A C 1
ATOM 2338 O O . MET A 1 288 ? -2.361 -12.954 7.489 1.00 94.50 288 MET A O 1
ATOM 2342 N N . ALA A 1 289 ? -1.584 -13.691 9.459 1.00 92.44 289 ALA A N 1
ATOM 2343 C CA . ALA A 1 289 ? -0.625 -12.614 9.623 1.00 92.44 289 ALA A CA 1
ATOM 2344 C C . ALA A 1 289 ? 0.499 -12.669 8.591 1.00 92.44 289 ALA A C 1
ATOM 2346 O O . ALA A 1 289 ? 0.750 -11.657 7.941 1.00 92.44 289 ALA A O 1
ATOM 2347 N N . LEU A 1 290 ? 1.134 -13.826 8.409 1.00 87.31 290 LEU A N 1
ATOM 2348 C CA . LEU A 1 290 ? 2.259 -14.010 7.494 1.00 87.31 290 LEU A CA 1
ATOM 2349 C C . LEU A 1 290 ? 1.833 -13.971 6.018 1.00 87.31 290 LEU A C 1
ATOM 2351 O O . LEU A 1 290 ? 2.428 -13.226 5.246 1.00 87.31 290 LEU A O 1
ATOM 2355 N N . ASP A 1 291 ? 0.772 -14.693 5.646 1.00 86.12 291 ASP A N 1
ATOM 2356 C CA . ASP A 1 291 ? 0.244 -14.774 4.270 1.00 86.12 291 ASP A CA 1
ATOM 2357 C C . ASP A 1 291 ? -0.294 -13.428 3.758 1.00 86.12 291 ASP A C 1
ATOM 2359 O O . ASP A 1 291 ? -0.300 -13.140 2.565 1.00 86.12 291 ASP A O 1
ATOM 2363 N N . SER A 1 292 ? -0.748 -12.565 4.671 1.00 84.31 292 SER A N 1
ATOM 2364 C CA . SER A 1 292 ? -1.259 -11.238 4.313 1.00 84.31 292 SER A CA 1
ATOM 2365 C C . SER A 1 292 ? -0.184 -10.190 4.059 1.00 84.31 292 SER A C 1
ATOM 2367 O O . SER A 1 292 ? -0.482 -9.122 3.500 1.00 84.31 292 SER A O 1
ATOM 2369 N N . GLN A 1 293 ? 1.048 -10.448 4.500 1.00 81.56 293 GLN A N 1
ATOM 2370 C CA . GLN A 1 293 ? 2.137 -9.548 4.179 1.00 81.56 293 GLN A CA 1
ATOM 2371 C C . GLN A 1 293 ? 2.472 -9.716 2.708 1.00 81.56 293 GLN A C 1
ATOM 2373 O O . GLN A 1 293 ? 2.343 -10.793 2.132 1.00 81.56 293 GLN A O 1
ATOM 2378 N N . GLU A 1 294 ? 2.908 -8.631 2.079 1.00 62.53 294 GLU A N 1
ATOM 2379 C CA . GLU A 1 294 ? 3.590 -8.798 0.801 1.00 62.53 294 GLU A CA 1
ATOM 2380 C C . GLU A 1 294 ? 4.747 -9.750 1.084 1.00 62.53 294 GLU A C 1
ATOM 2382 O O . GLU A 1 294 ? 5.466 -9.513 2.061 1.00 62.53 294 GLU A O 1
ATOM 2387 N N . THR A 1 295 ? 4.852 -10.845 0.313 1.00 46.50 295 THR A N 1
ATOM 2388 C CA . THR A 1 295 ? 5.984 -11.781 0.389 1.00 46.50 295 THR A CA 1
ATOM 2389 C C . THR A 1 295 ? 7.219 -10.951 0.673 1.00 46.50 295 THR A C 1
ATOM 2391 O O . THR A 1 295 ? 7.421 -9.997 -0.090 1.00 46.50 295 THR A O 1
ATOM 2394 N N . PRO A 1 296 ? 7.960 -11.220 1.765 1.00 38.59 296 PRO A N 1
ATOM 2395 C CA . PRO A 1 296 ? 9.104 -10.413 2.112 1.00 38.59 296 PRO A CA 1
ATOM 2396 C C . PRO A 1 296 ? 10.119 -10.529 0.978 1.00 38.59 296 PRO A C 1
ATOM 2398 O O . PRO A 1 296 ? 10.985 -11.393 0.950 1.00 38.59 296 PRO A O 1
ATOM 2401 N N . GLU A 1 297 ? 10.007 -9.614 0.026 1.00 38.19 297 GLU A N 1
ATOM 2402 C CA . GLU A 1 297 ? 11.160 -8.927 -0.493 1.00 38.19 297 GLU A CA 1
ATOM 2403 C C . GLU A 1 297 ? 11.935 -8.498 0.755 1.00 38.19 297 GLU A C 1
ATOM 2405 O O . GLU A 1 297 ? 11.342 -7.819 1.606 1.00 38.19 297 GLU A O 1
ATOM 2410 N N . PRO A 1 298 ? 13.165 -9.007 0.954 1.00 32.31 298 PRO A N 1
ATOM 2411 C CA . PRO A 1 298 ? 13.899 -8.861 2.203 1.00 32.31 298 PRO A CA 1
ATOM 2412 C C . PRO A 1 298 ? 13.779 -7.424 2.682 1.00 32.31 298 PRO A C 1
ATOM 2414 O O . PRO A 1 298 ? 14.008 -6.504 1.896 1.00 32.31 298 PRO A O 1
ATOM 2417 N N . THR A 1 299 ? 13.347 -7.250 3.935 1.00 34.78 299 THR A N 1
ATOM 2418 C CA . THR A 1 299 ? 13.077 -5.946 4.539 1.00 34.78 299 THR A CA 1
ATOM 2419 C C . THR A 1 299 ? 14.255 -5.030 4.247 1.00 34.78 299 THR A C 1
ATOM 2421 O O . THR A 1 299 ? 15.322 -5.175 4.842 1.00 34.78 299 THR A O 1
ATOM 2424 N N . MET A 1 300 ? 14.085 -4.132 3.277 1.00 44.03 300 MET A N 1
ATOM 2425 C CA . MET A 1 300 ? 15.167 -3.268 2.840 1.00 44.03 300 MET A CA 1
ATOM 2426 C C . MET A 1 300 ? 15.554 -2.392 4.022 1.00 44.03 300 MET A C 1
ATOM 2428 O O . MET A 1 300 ? 14.731 -1.624 4.531 1.00 44.03 300 MET A O 1
ATOM 2432 N N . VAL A 1 301 ? 16.795 -2.518 4.480 1.00 45.62 301 VAL A N 1
ATOM 2433 C CA . VAL A 1 301 ? 17.350 -1.580 5.450 1.00 45.62 301 VAL A CA 1
ATOM 2434 C C . VAL A 1 301 ? 17.391 -0.218 4.752 1.00 45.62 301 VAL A C 1
ATOM 2436 O O . VAL A 1 301 ? 18.007 -0.117 3.691 1.00 45.62 301 VAL A O 1
ATOM 2439 N N . PRO A 1 302 ? 16.727 0.824 5.284 1.00 55.97 302 PRO A N 1
ATOM 2440 C CA . PRO A 1 302 ? 16.746 2.141 4.663 1.00 55.97 302 PRO A CA 1
ATOM 2441 C C . PRO A 1 302 ? 18.194 2.630 4.511 1.00 55.97 302 PRO A C 1
ATOM 2443 O O . PRO A 1 302 ? 18.882 2.834 5.511 1.00 55.97 302 PRO A O 1
ATOM 2446 N N . ILE A 1 303 ? 18.662 2.820 3.274 1.00 58.56 303 ILE A N 1
ATOM 2447 C CA . ILE A 1 303 ? 20.019 3.308 3.006 1.00 58.56 303 ILE A CA 1
ATOM 2448 C C . ILE A 1 303 ? 20.019 4.834 3.136 1.00 58.56 303 ILE A C 1
ATOM 2450 O O . ILE A 1 303 ? 19.566 5.557 2.246 1.00 58.56 303 ILE A O 1
ATOM 2454 N N . SER A 1 304 ? 20.479 5.329 4.284 1.00 66.12 304 SER A N 1
ATOM 2455 C CA . SER A 1 304 ? 20.601 6.762 4.557 1.00 66.12 304 SER A CA 1
ATOM 2456 C C . SER A 1 304 ? 22.028 7.235 4.314 1.00 66.12 304 SER A C 1
ATOM 2458 O O . SER A 1 304 ? 22.978 6.603 4.770 1.00 66.12 304 SER A O 1
ATOM 2460 N N . TYR A 1 305 ? 22.166 8.391 3.672 1.00 68.31 305 TYR A N 1
ATOM 2461 C CA . TYR A 1 305 ? 23.448 9.055 3.447 1.00 68.31 305 TYR A CA 1
ATOM 2462 C C . TYR A 1 305 ? 23.505 10.395 4.196 1.00 68.31 305 TYR A C 1
ATOM 2464 O O . TYR A 1 305 ? 22.449 10.977 4.469 1.00 68.31 305 TYR A O 1
ATOM 2472 N N . PRO A 1 306 ? 24.704 10.906 4.536 1.00 69.25 306 PRO A N 1
ATOM 2473 C CA . PRO A 1 306 ? 24.854 12.230 5.133 1.00 69.25 306 PRO A CA 1
ATOM 2474 C C . PRO A 1 306 ? 24.275 13.336 4.224 1.00 69.25 306 PRO A C 1
ATOM 2476 O O . PRO A 1 306 ? 24.477 13.257 3.006 1.00 69.25 306 PRO A O 1
ATOM 2479 N N . PRO A 1 307 ? 23.577 14.360 4.764 1.00 74.94 307 PRO A N 1
ATOM 2480 C CA . PRO A 1 307 ? 22.881 15.394 3.975 1.00 74.94 307 PRO A CA 1
ATOM 2481 C C . PRO A 1 307 ? 23.766 16.196 3.003 1.00 74.94 307 PRO A C 1
ATOM 2483 O O . PRO A 1 307 ? 23.285 16.784 2.037 1.00 74.94 307 PRO A O 1
ATOM 2486 N N . ASP A 1 308 ? 25.062 16.241 3.281 1.00 78.19 308 ASP A N 1
ATOM 2487 C CA . ASP A 1 308 ? 26.118 16.911 2.529 1.00 78.19 308 ASP A CA 1
ATOM 2488 C C . ASP A 1 308 ? 26.598 16.116 1.300 1.00 78.19 308 ASP A C 1
ATOM 2490 O O . ASP A 1 308 ? 27.214 16.683 0.395 1.00 78.19 308 ASP A O 1
ATOM 2494 N N . THR A 1 309 ? 26.249 14.831 1.200 1.00 79.81 309 THR A N 1
ATOM 2495 C CA . THR A 1 309 ? 26.534 14.004 0.017 1.00 79.81 309 THR A CA 1
ATOM 2496 C C . THR A 1 309 ? 25.464 14.170 -1.073 1.00 79.81 309 THR A C 1
ATOM 2498 O O . THR A 1 309 ? 24.311 14.480 -0.764 1.00 79.81 309 THR A O 1
ATOM 2501 N N . PRO A 1 310 ? 25.776 13.911 -2.361 1.00 79.75 310 PRO A N 1
ATOM 2502 C CA . PRO A 1 310 ? 24.765 13.881 -3.424 1.00 79.75 310 PRO A CA 1
ATOM 2503 C C . PRO A 1 310 ? 23.595 12.926 -3.129 1.00 79.75 310 PRO A C 1
ATOM 2505 O O . PRO A 1 310 ? 22.445 13.251 -3.417 1.00 79.75 310 PRO A O 1
ATOM 2508 N N . HIS A 1 311 ? 23.872 11.779 -2.501 1.00 81.81 311 HIS A N 1
ATOM 2509 C CA . HIS A 1 311 ? 22.877 10.771 -2.112 1.00 81.81 311 HIS A CA 1
ATOM 2510 C C . HIS A 1 311 ? 22.030 11.173 -0.896 1.00 81.81 311 HIS A C 1
ATOM 2512 O O . HIS A 1 311 ? 20.936 10.646 -0.710 1.00 81.81 311 HIS A O 1
ATOM 2518 N N . GLY A 1 312 ? 22.501 12.129 -0.089 1.00 76.69 312 GLY A N 1
ATOM 2519 C CA . GLY A 1 312 ? 21.756 12.742 1.016 1.00 76.69 312 GLY A CA 1
ATOM 2520 C C . GLY A 1 312 ? 20.810 13.868 0.589 1.00 76.69 312 GLY A C 1
ATOM 2521 O O . GLY A 1 312 ? 20.153 14.469 1.439 1.00 76.69 312 GLY A O 1
ATOM 2522 N N . LYS A 1 313 ? 20.724 14.167 -0.714 1.00 84.56 313 LYS A N 1
ATOM 2523 C CA . LYS A 1 313 ? 19.779 15.137 -1.284 1.00 84.56 313 LYS A CA 1
ATOM 2524 C C . LYS A 1 313 ? 18.557 14.437 -1.871 1.00 84.56 313 LYS A C 1
ATOM 2526 O O . LYS A 1 313 ? 18.622 13.286 -2.297 1.00 84.56 313 LYS A O 1
ATOM 2531 N N . VAL A 1 314 ? 17.438 15.159 -1.920 1.00 87.62 314 VAL A N 1
ATOM 2532 C CA . VAL A 1 314 ? 16.205 14.678 -2.558 1.00 87.62 314 VAL A CA 1
ATOM 2533 C C . VAL A 1 314 ? 16.396 14.627 -4.072 1.00 87.62 314 VAL A C 1
ATOM 2535 O O . VAL A 1 314 ? 16.639 15.664 -4.687 1.00 87.62 314 VAL A O 1
ATOM 2538 N N . LEU A 1 315 ? 16.214 13.445 -4.660 1.00 89.69 315 LEU A N 1
ATOM 2539 C CA . LEU A 1 315 ? 16.183 13.235 -6.108 1.00 89.69 315 LEU A CA 1
ATOM 2540 C C . LEU A 1 315 ? 14.870 12.552 -6.482 1.00 89.69 315 LEU A C 1
ATOM 2542 O O . LEU A 1 315 ? 14.546 11.489 -5.961 1.00 89.69 315 LEU A O 1
ATOM 2546 N N . ILE A 1 316 ? 14.121 13.155 -7.400 1.00 91.44 316 ILE A N 1
ATOM 2547 C CA . ILE A 1 316 ? 12.856 12.605 -7.894 1.00 91.44 316 ILE A CA 1
ATOM 2548 C C . ILE A 1 316 ? 12.985 12.388 -9.394 1.00 91.44 316 ILE A C 1
ATOM 2550 O O . ILE A 1 316 ? 13.114 13.352 -10.149 1.00 91.44 316 ILE A O 1
ATOM 2554 N N . ARG A 1 317 ? 12.936 11.134 -9.831 1.00 94.44 317 ARG A N 1
ATOM 2555 C CA . ARG A 1 317 ? 13.130 10.754 -11.229 1.00 94.44 317 ARG A CA 1
ATOM 2556 C C . ARG A 1 317 ? 12.138 9.687 -11.676 1.00 94.44 317 ARG A C 1
ATOM 2558 O O . ARG A 1 317 ? 11.491 9.045 -10.850 1.00 94.44 317 ARG A O 1
ATOM 2565 N N . ALA A 1 318 ? 12.035 9.502 -12.985 1.00 94.94 318 ALA A N 1
ATOM 2566 C CA . ALA A 1 318 ? 11.230 8.443 -13.573 1.00 94.94 318 ALA A CA 1
ATOM 2567 C C . ALA A 1 318 ? 11.963 7.728 -14.705 1.00 94.94 318 ALA A C 1
ATOM 2569 O O . ALA A 1 318 ? 12.705 8.347 -15.466 1.00 94.94 318 ALA A O 1
ATOM 2570 N N . ILE A 1 319 ? 11.698 6.432 -14.831 1.00 96.44 319 ILE A N 1
ATOM 2571 C CA . ILE A 1 319 ? 11.968 5.640 -16.028 1.00 96.44 319 ILE A CA 1
ATOM 2572 C C . ILE A 1 319 ? 10.707 5.714 -16.882 1.00 96.44 319 ILE A C 1
ATOM 2574 O O . ILE A 1 319 ? 9.631 5.364 -16.403 1.00 96.44 319 ILE A O 1
ATOM 2578 N N . VAL A 1 320 ? 10.818 6.190 -18.117 1.00 93.75 320 VAL A N 1
ATOM 2579 C CA . VAL A 1 320 ? 9.681 6.382 -19.020 1.00 93.75 320 VAL A CA 1
ATOM 2580 C C . VAL A 1 320 ? 9.795 5.415 -20.186 1.00 93.75 320 VAL A C 1
ATOM 2582 O O . VAL A 1 320 ? 10.776 5.446 -20.931 1.00 93.75 320 VAL A O 1
ATOM 2585 N N . VAL A 1 321 ? 8.768 4.584 -20.347 1.00 91.69 321 VAL A N 1
ATOM 2586 C CA . VAL A 1 321 ? 8.666 3.580 -21.408 1.00 91.69 321 VAL A CA 1
ATOM 2587 C C . VAL A 1 321 ? 7.292 3.645 -22.070 1.00 91.69 321 VAL A C 1
ATOM 2589 O O . VAL A 1 321 ? 6.291 3.979 -21.434 1.00 91.69 321 VAL A O 1
ATOM 2592 N N . HIS A 1 322 ? 7.234 3.328 -23.360 1.00 87.19 322 HIS A N 1
ATOM 2593 C CA . HIS A 1 322 ? 5.983 3.229 -24.105 1.00 87.19 322 HIS A CA 1
ATOM 2594 C C . HIS A 1 322 ? 5.624 1.766 -24.364 1.00 87.19 322 HIS A C 1
ATOM 2596 O O . HIS A 1 322 ? 6.424 1.030 -24.939 1.00 87.19 322 HIS A O 1
ATOM 2602 N N . LEU A 1 323 ? 4.414 1.373 -23.971 1.00 85.50 323 LEU A N 1
ATOM 2603 C CA . LEU A 1 323 ? 3.829 0.063 -24.220 1.00 85.50 323 LEU A CA 1
ATOM 2604 C C . LEU A 1 323 ? 2.756 0.169 -25.321 1.00 85.50 323 LEU A C 1
ATOM 2606 O O . LEU A 1 323 ? 1.648 0.627 -25.033 1.00 85.50 323 LEU A O 1
ATOM 2610 N N . PRO A 1 324 ? 3.080 -0.207 -26.577 1.00 76.44 324 PRO A N 1
ATOM 2611 C CA . PRO A 1 324 ? 2.155 -0.113 -27.702 1.00 76.44 324 PRO A CA 1
ATOM 2612 C C . PRO A 1 324 ? 1.105 -1.230 -27.692 1.00 76.44 324 PRO A C 1
ATOM 2614 O O . PRO A 1 324 ? 1.305 -2.300 -27.124 1.00 76.44 324 PRO A O 1
ATOM 2617 N N . SER A 1 325 ? 0.024 -1.013 -28.434 1.00 71.19 325 SER A N 1
ATOM 2618 C CA . SER A 1 325 ? -0.921 -2.036 -28.874 1.00 71.19 325 SER A CA 1
ATOM 2619 C C . SER A 1 325 ? -0.274 -2.965 -29.907 1.00 71.19 325 SER A C 1
ATOM 2621 O O . SER A 1 325 ? 0.364 -2.476 -30.843 1.00 71.19 325 SER A O 1
ATOM 2623 N N . ALA A 1 326 ? -0.531 -4.281 -29.839 1.00 66.56 326 ALA A N 1
ATOM 2624 C CA . ALA A 1 326 ? -0.096 -5.237 -30.869 1.00 66.56 326 ALA A CA 1
ATOM 2625 C C . ALA A 1 326 ? -0.475 -4.831 -32.305 1.00 66.56 326 ALA A C 1
ATOM 2627 O O . ALA A 1 326 ? 0.278 -5.110 -33.229 1.00 66.56 326 ALA A O 1
ATOM 2628 N N . ASN A 1 327 ? -1.580 -4.101 -32.507 1.00 62.03 327 ASN A N 1
ATOM 2629 C CA . ASN A 1 327 ? -1.997 -3.625 -33.837 1.00 62.03 327 ASN A CA 1
ATOM 2630 C C . ASN A 1 327 ? -0.990 -2.666 -34.502 1.00 62.03 327 ASN A C 1
ATOM 2632 O O . ASN A 1 327 ? -1.115 -2.397 -35.693 1.00 62.03 327 ASN A O 1
ATOM 2636 N N . ASN A 1 328 ? -0.029 -2.138 -33.740 1.00 57.09 328 ASN A N 1
ATOM 2637 C CA . ASN A 1 328 ? 0.968 -1.171 -34.189 1.00 57.09 328 ASN A CA 1
ATOM 2638 C C . ASN A 1 328 ? 2.394 -1.760 -34.218 1.00 57.09 328 ASN A C 1
ATOM 2640 O O . ASN A 1 328 ? 3.355 -1.006 -34.354 1.00 57.09 328 ASN A O 1
ATOM 2644 N N . THR A 1 329 ? 2.566 -3.080 -34.042 1.00 61.34 329 THR A N 1
ATOM 2645 C CA . THR A 1 329 ? 3.889 -3.735 -34.009 1.00 61.34 329 THR A CA 1
ATOM 2646 C C . THR A 1 329 ? 3.859 -5.138 -34.630 1.00 61.34 329 THR A C 1
ATOM 2648 O O . THR A 1 329 ? 2.794 -5.709 -34.833 1.00 61.34 329 THR A O 1
ATOM 2651 N N . ASN A 1 330 ? 5.032 -5.739 -34.865 1.00 62.84 330 ASN A N 1
ATOM 2652 C CA . ASN A 1 330 ? 5.136 -7.158 -35.251 1.00 62.84 330 ASN A CA 1
ATOM 2653 C C . ASN A 1 330 ? 5.113 -8.124 -34.044 1.00 62.84 330 ASN A C 1
ATOM 2655 O O . ASN A 1 330 ? 5.339 -9.319 -34.223 1.00 62.84 330 ASN A O 1
ATOM 2659 N N . TYR A 1 331 ? 4.895 -7.624 -32.823 1.00 66.69 331 TYR A N 1
ATOM 2660 C CA . TYR A 1 331 ? 4.784 -8.432 -31.606 1.00 66.69 331 TYR A CA 1
ATOM 2661 C C . TYR A 1 331 ? 3.320 -8.589 -31.199 1.00 66.69 331 TYR A C 1
ATOM 2663 O O . TYR A 1 331 ? 2.504 -7.687 -31.395 1.00 66.69 331 TYR A O 1
ATOM 2671 N N . ASN A 1 332 ? 2.990 -9.723 -30.582 1.00 73.81 332 ASN A N 1
ATOM 2672 C CA . ASN A 1 332 ? 1.685 -9.885 -29.945 1.00 73.81 332 ASN A CA 1
ATOM 2673 C C . ASN A 1 332 ? 1.664 -9.243 -28.542 1.00 73.81 332 ASN A C 1
ATOM 2675 O O . ASN A 1 332 ? 2.712 -8.988 -27.942 1.00 73.81 332 ASN A O 1
ATOM 2679 N N . ASP A 1 333 ? 0.462 -9.003 -28.008 1.00 73.75 333 ASP A N 1
ATOM 2680 C CA . ASP A 1 333 ? 0.283 -8.329 -26.713 1.00 73.75 333 ASP A CA 1
ATOM 2681 C C . ASP A 1 333 ? 0.999 -9.080 -25.568 1.00 73.75 333 ASP A C 1
ATOM 2683 O O . ASP A 1 333 ? 1.584 -8.444 -24.693 1.00 73.75 333 ASP A O 1
ATOM 2687 N N . ASN A 1 334 ? 1.053 -10.418 -25.604 1.00 76.31 334 ASN A N 1
ATOM 2688 C CA . ASN A 1 334 ? 1.725 -11.216 -24.571 1.00 76.31 334 ASN A CA 1
ATOM 2689 C C . ASN A 1 334 ? 3.242 -10.987 -24.554 1.00 76.31 334 ASN A C 1
ATOM 2691 O O . ASN A 1 334 ? 3.836 -10.895 -23.483 1.00 76.31 334 ASN A O 1
ATOM 2695 N N . GLN A 1 335 ? 3.877 -10.869 -25.723 1.00 78.81 335 GLN A N 1
ATOM 2696 C CA . GLN A 1 335 ? 5.314 -10.590 -25.821 1.00 78.81 335 GLN A CA 1
ATOM 2697 C C . GLN A 1 335 ? 5.639 -9.190 -25.289 1.00 78.81 335 GLN A C 1
ATOM 2699 O O . GLN A 1 335 ? 6.581 -9.017 -24.519 1.00 78.81 335 GLN A O 1
ATOM 2704 N N . LEU A 1 336 ? 4.824 -8.195 -25.648 1.00 80.00 336 LEU A N 1
ATOM 2705 C CA . LEU A 1 336 ? 4.991 -6.816 -25.182 1.00 80.00 336 LEU A CA 1
ATOM 2706 C C . LEU A 1 336 ? 4.825 -6.705 -23.659 1.00 80.00 336 LEU A C 1
ATOM 2708 O O . LEU A 1 336 ? 5.635 -6.058 -22.991 1.00 80.00 336 LEU A O 1
ATOM 2712 N N . VAL A 1 337 ? 3.820 -7.385 -23.100 1.00 82.75 337 VAL A N 1
ATOM 2713 C CA . VAL A 1 337 ? 3.604 -7.466 -21.649 1.00 82.75 337 VAL A CA 1
ATOM 2714 C C . VAL A 1 337 ? 4.750 -8.208 -20.958 1.00 82.75 337 VAL A C 1
ATOM 2716 O O . VAL A 1 337 ? 5.212 -7.743 -19.921 1.00 82.75 337 VAL A O 1
ATOM 2719 N N . SER A 1 338 ? 5.263 -9.296 -21.539 1.00 84.12 338 SER A N 1
ATOM 2720 C CA . SER A 1 338 ? 6.396 -10.059 -20.993 1.00 84.12 338 SER A CA 1
ATOM 2721 C C . SER A 1 338 ? 7.677 -9.219 -20.887 1.00 84.12 338 SER A C 1
ATOM 2723 O O . SER A 1 338 ? 8.375 -9.238 -19.864 1.00 84.12 338 SER A O 1
ATOM 2725 N N . HIS A 1 339 ? 7.969 -8.401 -21.902 1.00 87.19 339 HIS A N 1
ATOM 2726 C CA . HIS A 1 339 ? 9.099 -7.471 -21.851 1.00 87.19 339 HIS A CA 1
ATOM 2727 C C . HIS A 1 339 ? 8.903 -6.409 -20.766 1.00 87.19 339 HIS A C 1
ATOM 2729 O O . HIS A 1 339 ? 9.807 -6.169 -19.964 1.00 87.19 339 HIS A O 1
ATOM 2735 N N . PHE A 1 340 ? 7.697 -5.838 -20.665 1.00 90.81 340 PHE A N 1
ATOM 2736 C CA . PHE A 1 340 ? 7.387 -4.883 -19.604 1.00 90.81 340 PHE A CA 1
ATOM 2737 C C . PHE A 1 340 ? 7.489 -5.506 -18.204 1.00 90.81 340 PHE A C 1
ATOM 2739 O O . PHE A 1 340 ? 8.046 -4.890 -17.300 1.00 90.81 340 PHE A O 1
ATOM 2746 N N . GLN A 1 341 ? 7.001 -6.734 -18.014 1.00 89.38 341 GLN A N 1
ATOM 2747 C CA . GLN A 1 341 ? 7.112 -7.484 -16.759 1.00 89.38 341 GLN A CA 1
ATOM 2748 C C . GLN A 1 341 ? 8.573 -7.660 -16.334 1.00 89.38 341 GLN A C 1
ATOM 2750 O O . GLN A 1 341 ? 8.896 -7.510 -15.154 1.00 89.38 341 GLN A O 1
ATOM 2755 N N . THR A 1 342 ? 9.463 -7.919 -17.293 1.00 90.69 342 THR A N 1
ATOM 2756 C CA . THR A 1 342 ? 10.907 -8.033 -17.055 1.00 90.69 342 THR A CA 1
ATOM 2757 C C . THR A 1 342 ? 11.517 -6.703 -16.599 1.00 90.69 342 THR A C 1
ATOM 2759 O O . THR A 1 342 ? 12.175 -6.670 -15.558 1.00 90.69 342 THR A O 1
ATOM 2762 N N . LEU A 1 343 ? 11.230 -5.595 -17.296 1.00 95.12 343 LEU A N 1
ATOM 2763 C CA . LEU A 1 343 ? 11.653 -4.249 -16.881 1.00 95.12 343 LEU A CA 1
ATOM 2764 C C . LEU A 1 343 ? 11.090 -3.873 -15.500 1.00 95.12 343 LEU A C 1
ATOM 2766 O O . LEU A 1 343 ? 11.806 -3.357 -14.645 1.00 95.12 343 LEU A O 1
ATOM 2770 N N . HIS A 1 344 ? 9.811 -4.157 -15.254 1.00 94.75 344 HIS A N 1
ATOM 2771 C CA . HIS A 1 344 ? 9.147 -3.893 -13.979 1.00 94.75 344 HIS A CA 1
ATOM 2772 C C . HIS A 1 344 ? 9.798 -4.672 -12.828 1.00 94.75 344 HIS A C 1
ATOM 2774 O O . HIS A 1 344 ? 10.011 -4.129 -11.742 1.00 94.75 344 HIS A O 1
ATOM 2780 N N . GLN A 1 345 ? 10.150 -5.939 -13.052 1.00 91.25 345 GLN A N 1
ATOM 2781 C CA . GLN A 1 345 ? 10.804 -6.756 -12.036 1.00 91.25 345 GLN A CA 1
ATOM 2782 C C . GLN A 1 345 ? 12.241 -6.296 -11.756 1.00 91.25 345 GLN A C 1
ATOM 2784 O O . GLN A 1 345 ? 12.640 -6.271 -10.592 1.00 91.25 345 GLN A O 1
ATOM 2789 N N . SER A 1 346 ? 12.990 -5.869 -12.776 1.00 95.62 346 SER A N 1
ATOM 2790 C CA . SER A 1 346 ? 14.335 -5.313 -12.584 1.00 95.62 346 SER A CA 1
ATOM 2791 C C . SER A 1 346 ? 14.300 -3.934 -11.906 1.00 95.62 346 SER A C 1
ATOM 2793 O O . SER A 1 346 ? 15.141 -3.629 -11.064 1.00 95.62 346 SER A O 1
ATOM 2795 N N . TRP A 1 347 ? 13.272 -3.122 -12.179 1.00 96.19 347 TRP A N 1
ATOM 2796 C CA . TRP A 1 347 ? 13.005 -1.880 -11.452 1.00 96.19 347 TRP A CA 1
ATOM 2797 C C . TRP A 1 347 ? 12.764 -2.134 -9.961 1.00 96.19 347 TRP A C 1
ATOM 2799 O O . TRP A 1 347 ? 13.412 -1.502 -9.129 1.00 96.19 347 TRP A O 1
ATOM 2809 N N . LYS A 1 348 ? 11.904 -3.098 -9.606 1.00 89.31 348 LYS A N 1
ATOM 2810 C CA . LYS A 1 348 ? 11.686 -3.489 -8.201 1.00 89.31 348 LYS A CA 1
ATOM 2811 C C . LYS A 1 348 ? 12.977 -3.923 -7.509 1.00 89.31 348 LYS A C 1
ATOM 2813 O O . LYS A 1 348 ? 13.187 -3.590 -6.346 1.00 89.31 348 LYS A O 1
ATOM 2818 N N . ASP A 1 349 ? 13.815 -4.678 -8.211 1.00 85.44 349 ASP A N 1
ATOM 2819 C CA . ASP A 1 349 ? 15.100 -5.139 -7.695 1.00 85.44 349 ASP A CA 1
ATOM 2820 C C . ASP A 1 349 ? 16.076 -3.969 -7.476 1.00 85.44 349 ASP A C 1
ATOM 2822 O O . ASP A 1 349 ? 16.633 -3.834 -6.390 1.00 85.44 349 ASP A O 1
ATOM 2826 N N . MET A 1 350 ? 16.184 -3.048 -8.440 1.00 92.38 350 MET A N 1
ATOM 2827 C CA . MET A 1 350 ? 16.976 -1.816 -8.324 1.00 92.38 350 MET A CA 1
ATOM 2828 C C . MET A 1 350 ? 16.547 -0.952 -7.133 1.00 92.38 350 MET A C 1
ATOM 2830 O O . MET A 1 350 ? 17.401 -0.427 -6.411 1.00 92.38 350 MET A O 1
ATOM 2834 N N . LEU A 1 351 ? 15.237 -0.846 -6.875 1.00 87.81 351 LEU A N 1
ATOM 2835 C CA . LEU A 1 351 ? 14.723 -0.094 -5.730 1.00 87.81 351 LEU A CA 1
ATOM 2836 C C . LEU A 1 351 ? 15.260 -0.618 -4.393 1.00 87.81 351 LEU A C 1
ATOM 2838 O O . LEU A 1 351 ? 15.368 0.178 -3.463 1.00 87.81 351 LEU A O 1
ATOM 2842 N N . ARG A 1 352 ? 15.668 -1.897 -4.293 1.00 79.19 352 ARG A N 1
ATOM 2843 C CA . ARG A 1 352 ? 16.243 -2.476 -3.063 1.00 79.19 352 ARG A CA 1
ATOM 2844 C C . ARG A 1 352 ? 17.482 -1.750 -2.547 1.00 79.19 352 ARG A C 1
ATOM 2846 O O . ARG A 1 352 ? 17.748 -1.782 -1.347 1.00 79.19 352 ARG A O 1
ATOM 2853 N N . SER A 1 353 ? 18.182 -1.064 -3.441 1.00 81.06 353 SER A N 1
ATOM 2854 C CA . SER A 1 353 ? 19.414 -0.336 -3.153 1.00 81.06 353 SER A CA 1
ATOM 2855 C C . SER A 1 353 ? 19.249 1.181 -3.317 1.00 81.06 353 SER A C 1
ATOM 2857 O O . SER A 1 353 ? 20.246 1.899 -3.410 1.00 81.06 353 SER A O 1
ATOM 2859 N N . GLU A 1 354 ? 18.015 1.692 -3.416 1.00 83.94 354 GLU A N 1
ATOM 2860 C CA . GLU A 1 354 ? 17.738 3.124 -3.587 1.00 83.94 354 GLU A CA 1
ATOM 2861 C C . GLU A 1 354 ? 17.944 3.898 -2.263 1.00 83.94 354 GLU A C 1
ATOM 2863 O O . GLU A 1 354 ? 17.435 3.483 -1.214 1.00 83.94 354 GLU A O 1
ATOM 2868 N N . PRO A 1 355 ? 18.653 5.047 -2.281 1.00 84.75 355 PRO A N 1
ATOM 2869 C CA . PRO A 1 355 ? 18.746 5.939 -1.129 1.00 84.75 355 PRO A CA 1
ATOM 2870 C C . PRO A 1 355 ? 17.374 6.398 -0.616 1.00 84.75 355 PRO A C 1
ATOM 2872 O O . PRO A 1 355 ? 16.459 6.689 -1.382 1.00 84.75 355 PRO A O 1
ATOM 2875 N N . THR A 1 356 ? 17.233 6.586 0.696 1.00 77.19 356 THR A N 1
ATOM 2876 C CA . THR A 1 356 ? 15.940 6.921 1.333 1.00 77.19 356 THR A CA 1
ATOM 2877 C C . THR A 1 356 ? 15.301 8.235 0.888 1.00 77.19 356 THR A C 1
ATOM 2879 O O . THR A 1 356 ? 14.091 8.409 1.062 1.00 77.19 356 THR A O 1
ATOM 2882 N N . LEU A 1 357 ? 16.078 9.162 0.329 1.00 78.38 357 LEU A N 1
ATOM 2883 C CA . LEU A 1 357 ? 15.607 10.452 -0.186 1.00 78.38 357 LEU A CA 1
ATOM 2884 C C . LEU A 1 357 ? 15.400 10.458 -1.704 1.00 78.38 357 LEU A C 1
ATOM 2886 O O . LEU A 1 357 ? 14.945 11.460 -2.255 1.00 78.38 357 LEU A O 1
ATOM 2890 N N . TRP A 1 358 ? 15.728 9.358 -2.376 1.00 87.38 358 TRP A N 1
ATOM 2891 C CA . TRP A 1 358 ? 15.582 9.212 -3.816 1.00 87.38 358 TRP A CA 1
ATOM 2892 C C . TRP A 1 358 ? 14.278 8.499 -4.139 1.00 87.38 358 TRP A C 1
ATOM 2894 O O . TRP A 1 358 ? 13.807 7.670 -3.360 1.00 87.38 358 TRP A O 1
ATOM 2904 N N . ARG A 1 359 ? 13.653 8.869 -5.254 1.00 89.19 359 ARG A N 1
ATOM 2905 C CA . ARG A 1 359 ? 12.463 8.203 -5.784 1.00 89.19 359 ARG A CA 1
ATOM 2906 C C . ARG A 1 359 ? 12.627 7.989 -7.273 1.00 89.19 359 ARG A C 1
ATOM 2908 O O . ARG A 1 359 ? 12.854 8.956 -8.000 1.00 89.19 359 ARG A O 1
ATOM 2915 N N . THR A 1 360 ? 12.441 6.753 -7.711 1.00 93.50 360 THR A N 1
ATOM 2916 C CA . THR A 1 360 ? 12.508 6.342 -9.110 1.00 93.50 360 THR A CA 1
ATOM 2917 C C . THR A 1 360 ? 11.192 5.689 -9.496 1.00 93.50 360 THR A C 1
ATOM 2919 O O . THR A 1 360 ? 11.001 4.501 -9.259 1.00 93.50 360 THR A O 1
ATOM 2922 N N . ASP A 1 361 ? 10.272 6.450 -10.082 1.00 93.62 361 ASP A N 1
ATOM 2923 C CA . ASP A 1 361 ? 9.011 5.887 -10.579 1.00 93.62 361 ASP A CA 1
ATOM 2924 C C . ASP A 1 361 ? 9.213 5.157 -11.911 1.00 93.62 361 ASP A C 1
ATOM 2926 O O . ASP A 1 361 ? 10.109 5.495 -12.686 1.00 93.62 361 ASP A O 1
ATOM 2930 N N . LEU A 1 362 ? 8.350 4.182 -12.195 1.00 94.94 362 LEU A N 1
ATOM 2931 C CA . LEU A 1 362 ? 8.256 3.553 -13.513 1.00 94.94 362 LEU A CA 1
ATOM 2932 C C . LEU A 1 362 ? 6.998 4.065 -14.215 1.00 94.94 362 LEU A C 1
ATOM 2934 O O . LEU A 1 362 ? 5.888 3.704 -13.841 1.00 94.94 362 LEU A O 1
ATOM 2938 N N . VAL A 1 363 ? 7.162 4.918 -15.219 1.00 92.75 363 VAL A N 1
ATOM 2939 C CA . VAL A 1 363 ? 6.068 5.517 -15.987 1.00 92.75 363 VAL A CA 1
ATOM 2940 C C . VAL A 1 363 ? 5.901 4.751 -17.295 1.00 92.75 363 VAL A C 1
ATOM 2942 O O . VAL A 1 363 ? 6.751 4.821 -18.182 1.00 92.75 363 VAL A O 1
ATOM 2945 N N . VAL A 1 364 ? 4.784 4.038 -17.423 1.00 90.56 364 VAL A N 1
ATOM 2946 C CA . VAL A 1 364 ? 4.393 3.317 -18.635 1.00 90.56 364 VAL A CA 1
ATOM 2947 C C . VAL A 1 364 ? 3.289 4.074 -19.360 1.00 90.56 364 VAL A C 1
ATOM 2949 O O . VAL A 1 364 ? 2.186 4.266 -18.846 1.00 90.56 364 VAL A O 1
ATOM 2952 N N . VAL A 1 365 ? 3.590 4.524 -20.574 1.00 87.62 365 VAL A N 1
ATOM 2953 C CA . VAL A 1 365 ? 2.620 5.189 -21.444 1.00 87.62 365 VAL A CA 1
ATOM 2954 C C . VAL A 1 365 ? 2.022 4.162 -22.393 1.00 87.62 365 VAL A C 1
ATOM 2956 O O . VAL A 1 365 ? 2.752 3.425 -23.044 1.00 87.62 365 VAL A O 1
ATOM 2959 N N . THR A 1 366 ? 0.697 4.117 -22.462 1.00 82.19 366 THR A N 1
ATOM 2960 C CA . THR A 1 366 ? -0.077 3.132 -23.231 1.00 82.19 366 THR A CA 1
ATOM 2961 C C . THR A 1 366 ? -0.980 3.832 -24.238 1.00 82.19 366 THR A C 1
ATOM 2963 O O . THR A 1 366 ? -1.501 4.914 -23.957 1.00 82.19 366 THR A O 1
ATOM 2966 N N . ASP A 1 367 ? -1.202 3.210 -25.393 1.00 73.81 367 ASP A N 1
ATOM 2967 C CA . ASP A 1 367 ? -2.139 3.677 -26.427 1.00 73.81 367 ASP A CA 1
ATOM 2968 C C . ASP A 1 367 ? -3.578 3.153 -26.230 1.00 73.81 367 ASP A C 1
ATOM 2970 O O . ASP A 1 367 ? -4.484 3.504 -26.991 1.00 73.81 367 ASP A O 1
ATOM 2974 N N . ARG A 1 368 ? -3.805 2.337 -25.192 1.00 71.25 368 ARG A N 1
ATOM 2975 C CA . ARG A 1 368 ? -5.112 1.805 -24.782 1.00 71.25 368 ARG A CA 1
ATOM 2976 C C . ARG A 1 368 ? -5.522 2.361 -23.407 1.00 71.25 368 ARG A C 1
ATOM 2978 O O . ARG A 1 368 ? -4.658 2.716 -22.600 1.00 71.25 368 ARG A O 1
ATOM 2985 N N . PRO A 1 369 ? -6.828 2.462 -23.097 1.00 65.38 369 PRO A N 1
ATOM 2986 C CA . PRO A 1 369 ? -7.275 2.697 -21.722 1.00 65.38 369 PRO A CA 1
ATOM 2987 C C . PRO A 1 369 ? -6.860 1.529 -20.807 1.00 65.38 369 PRO A C 1
ATOM 2989 O O . PRO A 1 369 ? -6.690 0.415 -21.294 1.00 65.38 369 PRO A O 1
ATOM 2992 N N . THR A 1 370 ? -6.678 1.821 -19.508 1.00 64.75 370 THR A N 1
ATOM 2993 C CA . THR A 1 370 ? -6.359 0.911 -18.373 1.00 64.75 370 THR A CA 1
ATOM 2994 C C . THR A 1 370 ? -6.164 -0.567 -18.729 1.00 64.75 370 THR A C 1
ATOM 2996 O O . THR A 1 370 ? -7.128 -1.252 -19.070 1.00 64.75 370 THR A O 1
ATOM 2999 N N . MET A 1 371 ? -4.933 -1.072 -18.577 1.00 73.25 371 MET A N 1
ATOM 3000 C CA . MET A 1 371 ? -4.583 -2.460 -18.903 1.00 73.25 371 MET A CA 1
ATOM 3001 C C . MET A 1 371 ? -4.655 -3.327 -17.633 1.00 73.25 371 MET A C 1
ATOM 3003 O O . MET A 1 371 ? -3.981 -3.004 -16.644 1.00 73.25 371 MET A O 1
ATOM 3007 N N . PRO A 1 372 ? -5.451 -4.414 -17.611 1.00 77.81 372 PRO A N 1
ATOM 3008 C CA . PRO A 1 372 ? -5.530 -5.320 -16.463 1.00 77.81 372 PRO A CA 1
ATOM 3009 C C . PRO A 1 372 ? -4.170 -5.888 -16.045 1.00 77.81 372 PRO A C 1
ATOM 3011 O O . PRO A 1 372 ? -3.906 -6.041 -14.856 1.00 77.81 372 PRO A O 1
ATOM 3014 N N . GLU A 1 373 ? -3.286 -6.138 -17.008 1.00 81.44 373 GLU A N 1
ATOM 3015 C CA . GLU A 1 373 ? -1.935 -6.658 -16.803 1.00 81.44 373 GLU A CA 1
ATOM 3016 C C . GLU A 1 373 ? -1.078 -5.668 -16.006 1.00 81.44 373 GLU A C 1
ATOM 3018 O O . GLU A 1 373 ? -0.398 -6.049 -15.056 1.00 81.44 373 GLU A O 1
ATOM 3023 N N . LEU A 1 374 ? -1.171 -4.373 -16.324 1.00 83.25 374 LEU A N 1
ATOM 3024 C CA . LEU A 1 374 ? -0.485 -3.314 -15.580 1.00 83.25 374 LEU A CA 1
ATOM 3025 C C . LEU A 1 374 ? -1.083 -3.133 -14.179 1.00 83.25 374 LEU A C 1
ATOM 3027 O O . LEU A 1 374 ? -0.351 -2.931 -13.211 1.00 83.25 374 LEU A O 1
ATOM 3031 N N . THR A 1 375 ? -2.402 -3.287 -14.047 1.00 80.25 375 THR A N 1
ATOM 3032 C CA . THR A 1 375 ? -3.081 -3.256 -12.741 1.00 80.25 375 THR A CA 1
ATOM 3033 C C . THR A 1 375 ? -2.631 -4.424 -11.857 1.00 80.25 375 THR A C 1
ATOM 3035 O O . THR A 1 375 ? -2.378 -4.237 -10.666 1.00 80.25 375 THR A O 1
ATOM 3038 N N . ALA A 1 376 ? -2.462 -5.620 -12.432 1.00 76.94 376 ALA A N 1
ATOM 3039 C CA . ALA A 1 376 ? -1.942 -6.797 -11.733 1.00 76.94 376 ALA A CA 1
ATOM 3040 C C . ALA A 1 376 ? -0.493 -6.599 -11.251 1.00 76.94 376 ALA A C 1
ATOM 3042 O O . ALA A 1 376 ? -0.118 -7.108 -10.196 1.00 76.94 376 ALA A O 1
ATOM 3043 N N . LEU A 1 377 ? 0.293 -5.790 -11.968 1.00 77.50 377 LEU A N 1
ATOM 3044 C CA . LEU A 1 377 ? 1.637 -5.363 -11.565 1.00 77.50 377 LEU A CA 1
ATOM 3045 C C . LEU A 1 377 ? 1.642 -4.195 -10.563 1.00 77.50 377 LEU A C 1
ATOM 3047 O O . LEU A 1 377 ? 2.708 -3.711 -10.198 1.00 77.50 377 LEU A O 1
ATOM 3051 N N . LYS A 1 378 ? 0.472 -3.763 -10.071 1.00 84.75 378 LYS A N 1
ATOM 3052 C CA . LYS A 1 378 ? 0.299 -2.607 -9.175 1.00 84.75 378 LYS A CA 1
ATOM 3053 C C . LYS A 1 378 ? 0.699 -1.261 -9.807 1.00 84.75 378 LYS A C 1
ATOM 3055 O O . LYS A 1 378 ? 1.014 -0.317 -9.082 1.00 84.75 378 LYS A O 1
ATOM 3060 N N . CYS A 1 379 ? 0.661 -1.137 -11.135 1.00 84.00 379 CYS A N 1
ATOM 3061 C CA . CYS A 1 379 ? 0.745 0.162 -11.802 1.00 84.00 379 CYS A CA 1
ATOM 3062 C C . CYS A 1 379 ? -0.578 0.920 -11.645 1.00 84.00 379 CYS A C 1
ATOM 3064 O O . CYS A 1 379 ? -1.658 0.344 -11.773 1.00 84.00 379 CYS A O 1
ATOM 3066 N N . THR A 1 380 ? -0.496 2.215 -11.342 1.00 83.56 380 THR A N 1
ATOM 3067 C CA . THR A 1 380 ? -1.659 3.049 -10.990 1.00 83.56 380 THR A CA 1
ATOM 3068 C C . THR A 1 380 ? -1.829 4.211 -11.962 1.00 83.56 380 THR A C 1
ATOM 3070 O O . THR A 1 380 ? -0.865 4.637 -12.582 1.00 83.56 380 THR A O 1
ATOM 3073 N N . ASP A 1 381 ? -3.029 4.771 -12.069 1.00 77.75 381 ASP A N 1
ATOM 3074 C CA . ASP A 1 381 ? -3.289 6.019 -12.805 1.00 77.75 381 ASP A CA 1
ATOM 3075 C C . ASP A 1 381 ? -2.868 7.280 -12.020 1.00 77.75 381 ASP A C 1
ATOM 3077 O O . ASP A 1 381 ? -2.935 8.405 -12.525 1.00 77.75 381 ASP A O 1
ATOM 3081 N N . MET A 1 382 ? -2.411 7.105 -10.776 1.00 71.69 382 MET A N 1
ATOM 3082 C CA . MET A 1 382 ? -1.877 8.179 -9.952 1.00 71.69 382 MET A CA 1
ATOM 3083 C C . MET A 1 382 ? -0.492 8.589 -10.437 1.00 71.69 382 MET A C 1
ATOM 3085 O O . MET A 1 382 ? 0.361 7.754 -10.709 1.00 71.69 382 MET A O 1
ATOM 3089 N N . TYR A 1 383 ? -0.232 9.892 -10.438 1.00 72.25 383 TYR A N 1
ATOM 3090 C CA . TYR A 1 383 ? 1.092 10.447 -10.690 1.00 72.25 383 TYR A CA 1
ATOM 3091 C C . TYR A 1 383 ? 1.614 11.202 -9.474 1.00 72.25 383 TYR A C 1
ATOM 3093 O O . TYR A 1 383 ? 0.881 11.518 -8.530 1.00 72.25 383 TYR A O 1
ATOM 3101 N N . ARG A 1 384 ? 2.916 11.472 -9.477 1.00 77.00 384 ARG A N 1
ATOM 3102 C CA . ARG A 1 384 ? 3.597 12.077 -8.341 1.00 77.00 384 ARG A CA 1
ATOM 3103 C C . ARG A 1 384 ? 3.170 13.530 -8.143 1.00 77.00 384 ARG A C 1
ATOM 3105 O O . ARG A 1 384 ? 3.326 14.374 -9.016 1.00 77.00 384 ARG A O 1
ATOM 3112 N N . THR A 1 385 ? 2.662 13.818 -6.950 1.00 73.69 385 THR A N 1
ATOM 3113 C CA . THR A 1 385 ? 2.296 15.172 -6.502 1.00 73.69 385 THR A CA 1
ATOM 3114 C C . THR A 1 385 ? 3.114 15.629 -5.296 1.00 73.69 385 THR A C 1
ATOM 3116 O O . THR A 1 385 ? 3.053 16.795 -4.915 1.00 73.69 385 THR A O 1
ATOM 3119 N N . THR A 1 386 ? 3.896 14.728 -4.688 1.00 67.75 386 THR A N 1
ATOM 3120 C CA . THR A 1 386 ? 4.768 15.022 -3.545 1.00 67.75 386 THR A CA 1
ATOM 3121 C C . THR A 1 386 ? 6.078 14.231 -3.634 1.00 67.75 386 THR A C 1
ATOM 3123 O O . THR A 1 386 ? 6.164 13.174 -4.267 1.00 67.75 386 THR A O 1
ATOM 3126 N N . THR A 1 387 ? 7.103 14.712 -2.933 1.00 64.31 387 THR A N 1
ATOM 3127 C CA . THR A 1 387 ? 8.395 14.025 -2.786 1.00 64.31 387 THR A CA 1
ATOM 3128 C C . THR A 1 387 ? 8.367 12.901 -1.742 1.00 64.31 387 THR A C 1
ATOM 3130 O O . THR A 1 387 ? 9.261 12.059 -1.722 1.00 64.31 387 THR A O 1
ATOM 3133 N N . SER A 1 388 ? 7.339 12.844 -0.885 1.00 61.31 388 SER A N 1
ATOM 3134 C CA . SER A 1 388 ? 7.263 11.894 0.235 1.00 61.31 388 SER A CA 1
ATOM 3135 C C . SER A 1 388 ? 6.810 10.494 -0.172 1.00 61.31 388 SER A C 1
ATOM 3137 O O . SER A 1 388 ? 7.108 9.525 0.526 1.00 61.31 388 SER A O 1
ATOM 3139 N N . TYR A 1 389 ? 6.114 10.359 -1.303 1.00 60.94 389 TYR A N 1
ATOM 3140 C CA . TYR A 1 389 ? 5.632 9.062 -1.782 1.00 60.94 389 TYR A CA 1
ATOM 3141 C C . TYR A 1 389 ? 6.813 8.160 -2.123 1.00 60.94 389 TYR A C 1
ATOM 3143 O O . TYR A 1 389 ? 7.738 8.641 -2.775 1.00 60.94 389 TYR A O 1
ATOM 3151 N N . LYS A 1 390 ? 6.767 6.877 -1.729 1.00 76.62 390 LYS A N 1
ATOM 3152 C CA . LYS A 1 390 ? 7.699 5.837 -2.212 1.00 76.62 390 LYS A CA 1
ATOM 3153 C C . LYS A 1 390 ? 7.685 5.770 -3.744 1.00 76.62 390 LYS A C 1
ATOM 3155 O O . LYS A 1 390 ? 6.840 6.396 -4.373 1.00 76.62 390 LYS A O 1
ATOM 3160 N N . SER A 1 391 ? 8.644 5.080 -4.338 1.00 85.06 391 SER A N 1
ATOM 3161 C CA . SER A 1 391 ? 8.668 4.822 -5.779 1.00 85.06 391 SER A CA 1
ATOM 3162 C C . SER A 1 391 ? 7.458 3.955 -6.172 1.00 85.06 391 SER A C 1
ATOM 3164 O O . SER A 1 391 ? 7.141 3.002 -5.459 1.00 85.06 391 SER A O 1
ATOM 3166 N N . PHE A 1 392 ? 6.737 4.303 -7.241 1.00 84.19 392 PHE A N 1
ATOM 3167 C CA . PHE A 1 392 ? 5.571 3.544 -7.723 1.00 84.19 392 PHE A CA 1
ATOM 3168 C C . PHE A 1 392 ? 5.525 3.452 -9.251 1.00 84.19 392 PHE A C 1
ATOM 3170 O O . PHE A 1 392 ? 6.147 4.242 -9.962 1.00 84.19 392 PHE A O 1
ATOM 3177 N N . CYS A 1 393 ? 4.780 2.463 -9.751 1.00 91.00 393 CYS A N 1
ATOM 3178 C CA . CYS A 1 393 ? 4.505 2.326 -11.174 1.00 91.00 393 CYS A CA 1
ATOM 3179 C C . CYS A 1 393 ? 3.275 3.166 -11.564 1.00 91.00 393 CYS A C 1
ATOM 3181 O O . CYS A 1 393 ? 2.235 3.122 -10.895 1.00 91.00 393 CYS A O 1
ATOM 3183 N N . VAL A 1 394 ? 3.391 3.926 -12.651 1.00 87.88 394 VAL A N 1
ATOM 3184 C CA . VAL A 1 394 ? 2.378 4.846 -13.175 1.00 87.88 394 VAL A CA 1
ATOM 3185 C C . VAL A 1 394 ? 1.980 4.415 -14.574 1.00 87.88 394 VAL A C 1
ATOM 3187 O O . VAL A 1 394 ? 2.807 4.447 -15.479 1.00 87.88 394 VAL A O 1
ATOM 3190 N N . GLN A 1 395 ? 0.712 4.072 -14.776 1.00 87.56 395 GLN A N 1
ATOM 3191 C CA . GLN A 1 395 ? 0.136 3.917 -16.102 1.00 87.56 395 GLN A CA 1
ATOM 3192 C C . GLN A 1 395 ? -0.458 5.249 -16.567 1.00 87.56 395 GLN A C 1
ATOM 3194 O O . GLN A 1 395 ? -1.346 5.812 -15.929 1.00 87.56 395 GLN A O 1
ATOM 3199 N N . VAL A 1 396 ? -0.018 5.711 -17.734 1.00 84.19 396 VAL A N 1
ATOM 3200 C CA . VAL A 1 396 ? -0.600 6.858 -18.432 1.00 84.19 396 VAL A CA 1
ATOM 3201 C C . VAL A 1 396 ? -1.256 6.365 -19.716 1.00 84.19 396 VAL A C 1
ATOM 3203 O O . VAL A 1 396 ? -0.614 5.725 -20.546 1.00 84.19 396 VAL A O 1
ATOM 3206 N N . SER A 1 397 ? -2.543 6.657 -19.895 1.00 76.62 397 SER A N 1
ATOM 3207 C CA . SER A 1 397 ? -3.227 6.397 -21.163 1.00 76.62 397 SER A CA 1
ATOM 3208 C C . SER A 1 397 ? -3.137 7.635 -22.051 1.00 76.62 397 SER A C 1
ATOM 3210 O O . SER A 1 397 ? -3.651 8.699 -21.703 1.00 76.62 397 SER A O 1
ATOM 3212 N N . ALA A 1 398 ? -2.473 7.507 -23.196 1.00 66.31 398 ALA A N 1
ATOM 3213 C CA . ALA A 1 398 ? -2.430 8.536 -24.223 1.00 66.31 398 ALA A CA 1
ATOM 3214 C C . ALA A 1 398 ? -3.679 8.405 -25.115 1.00 66.31 398 ALA A C 1
ATOM 3216 O O . ALA A 1 398 ? -3.602 7.984 -26.264 1.00 66.31 398 ALA A O 1
ATOM 3217 N N . THR A 1 399 ? -4.864 8.741 -24.589 1.00 54.06 399 THR A N 1
ATOM 3218 C CA . THR A 1 399 ? -6.152 8.613 -25.310 1.00 54.06 399 THR A CA 1
ATOM 3219 C C . THR A 1 399 ? -6.301 9.524 -26.538 1.00 54.06 399 THR A C 1
ATOM 3221 O O . THR A 1 399 ? -7.314 9.456 -27.230 1.00 54.06 399 THR A O 1
ATOM 3224 N N . THR A 1 400 ? -5.325 10.374 -26.863 1.00 49.00 400 THR A N 1
ATOM 3225 C CA . THR A 1 400 ? -5.329 11.182 -28.092 1.00 49.00 400 THR A CA 1
ATOM 3226 C C . THR A 1 400 ? -4.772 10.394 -29.281 1.00 49.00 400 THR A C 1
ATOM 3228 O O . THR A 1 400 ? -3.700 10.692 -29.801 1.00 49.00 400 THR A O 1
ATOM 3231 N N . GLN A 1 401 ? -5.527 9.398 -29.746 1.00 49.69 401 GLN A N 1
ATOM 3232 C CA . GLN A 1 401 ? -5.362 8.833 -31.087 1.00 49.69 401 GLN A CA 1
ATOM 3233 C C . GLN A 1 401 ? -5.961 9.794 -32.124 1.00 49.69 401 GLN A C 1
ATOM 3235 O O . GLN A 1 401 ? -7.171 10.003 -32.136 1.00 49.69 401 GLN A O 1
ATOM 3240 N N . SER A 1 402 ? -5.144 10.341 -33.033 1.00 42.47 402 SER A N 1
ATOM 3241 C CA . SER A 1 402 ? -5.606 10.576 -34.419 1.00 42.47 402 SER A CA 1
ATOM 3242 C C . SER A 1 402 ? -4.503 10.802 -35.463 1.00 42.47 402 SER A C 1
ATOM 3244 O O . SER A 1 402 ? -4.798 10.650 -36.644 1.00 42.47 402 SER A O 1
ATOM 3246 N N . THR A 1 403 ? -3.248 11.104 -35.100 1.00 42.59 403 THR A N 1
ATOM 3247 C CA . THR A 1 403 ? -2.240 11.506 -36.114 1.00 42.59 403 THR A CA 1
ATOM 3248 C C . THR A 1 403 ? -1.003 10.617 -36.268 1.00 42.59 403 THR A C 1
ATOM 3250 O O . THR A 1 403 ? -0.341 10.734 -37.294 1.00 42.59 403 THR A O 1
ATOM 3253 N N . LEU A 1 404 ? -0.690 9.706 -35.337 1.00 47.75 404 LEU A N 1
ATOM 3254 C CA . LEU A 1 404 ? 0.554 8.908 -35.394 1.00 47.75 404 LEU A CA 1
ATOM 3255 C C . LEU A 1 404 ? 0.395 7.456 -35.847 1.00 47.75 404 LEU A C 1
ATOM 3257 O O . LEU A 1 404 ? 1.381 6.831 -36.223 1.00 47.75 404 LEU A O 1
ATOM 3261 N N . THR A 1 405 ? -0.833 6.939 -35.925 1.00 44.22 405 THR A N 1
ATOM 3262 C CA . THR A 1 405 ? -1.148 5.563 -36.359 1.00 44.22 405 THR A CA 1
ATOM 3263 C C . THR A 1 405 ? -0.716 5.226 -37.797 1.00 44.22 405 THR A C 1
ATOM 3265 O O . THR A 1 405 ? -0.928 4.108 -38.249 1.00 44.22 405 THR A O 1
ATOM 3268 N N . LYS A 1 406 ? -0.103 6.166 -38.533 1.00 44.28 406 LYS A N 1
ATOM 3269 C CA . LYS A 1 406 ? 0.409 5.983 -39.903 1.00 44.28 406 LYS A CA 1
ATOM 3270 C C . LYS A 1 406 ? 1.927 6.135 -40.060 1.00 44.28 406 LYS A C 1
ATOM 3272 O O . LYS A 1 406 ? 2.415 5.993 -41.174 1.00 44.28 406 LYS A O 1
ATOM 3277 N N . LEU A 1 407 ? 2.672 6.395 -38.982 1.00 49.59 407 LEU A N 1
ATOM 3278 C CA . LEU A 1 407 ? 4.143 6.394 -39.012 1.00 49.59 407 LEU A CA 1
ATOM 3279 C C . LEU A 1 407 ? 4.752 4.990 -38.863 1.00 49.59 407 LEU A C 1
ATOM 3281 O O . LEU A 1 407 ? 5.967 4.849 -38.980 1.00 49.59 407 LEU A O 1
ATOM 3285 N N . SER A 1 408 ? 3.904 3.970 -38.659 1.00 45.62 408 SER A N 1
ATOM 3286 C CA . SER A 1 408 ? 4.228 2.549 -38.806 1.00 45.62 408 SER A CA 1
ATOM 3287 C C . SER A 1 408 ? 4.954 2.338 -40.132 1.00 45.62 408 SER A C 1
ATOM 3289 O O . SER A 1 408 ? 4.327 2.325 -41.191 1.00 45.62 408 SER A O 1
ATOM 3291 N N . VAL A 1 409 ? 6.274 2.195 -40.045 1.00 44.97 409 VAL A N 1
ATOM 3292 C CA . VAL A 1 409 ? 7.179 1.861 -41.143 1.00 44.97 409 VAL A CA 1
ATOM 3293 C C . VAL A 1 409 ? 6.554 0.741 -41.973 1.00 44.97 409 VAL A C 1
ATOM 3295 O O . VAL A 1 409 ? 6.110 -0.259 -41.409 1.00 44.97 409 VAL A O 1
ATOM 3298 N N . ASP A 1 410 ? 6.487 0.944 -43.291 1.00 37.97 410 ASP A N 1
ATOM 3299 C CA . ASP A 1 410 ? 5.932 0.003 -44.260 1.00 37.97 410 ASP A CA 1
ATOM 3300 C C . ASP A 1 410 ? 6.267 -1.446 -43.886 1.00 37.97 410 ASP A C 1
ATOM 3302 O O . ASP A 1 410 ? 7.436 -1.810 -43.717 1.00 37.97 410 ASP A O 1
ATOM 3306 N N . GLY A 1 411 ? 5.219 -2.260 -43.737 1.00 37.50 411 GLY A N 1
ATOM 3307 C CA . GLY A 1 411 ? 5.240 -3.637 -43.237 1.00 37.50 411 GLY A CA 1
ATOM 3308 C C . GLY A 1 411 ? 5.943 -4.655 -44.138 1.00 37.50 411 GLY A C 1
ATOM 3309 O O . GLY A 1 411 ? 5.438 -5.755 -44.322 1.00 37.50 411 GLY A O 1
ATOM 3310 N N . ASN A 1 412 ? 7.093 -4.304 -44.714 1.00 34.38 412 ASN A N 1
ATOM 3311 C CA . ASN A 1 412 ? 7.891 -5.174 -45.573 1.00 34.38 412 ASN A CA 1
ATOM 3312 C C . ASN A 1 412 ? 9.379 -5.252 -45.182 1.00 34.38 412 ASN A C 1
ATOM 3314 O O . ASN A 1 412 ? 10.172 -5.874 -45.884 1.00 34.38 412 ASN A O 1
ATOM 3318 N N . SER A 1 413 ? 9.778 -4.660 -44.052 1.00 36.06 413 SER A N 1
ATOM 3319 C CA . SER A 1 413 ? 11.106 -4.879 -43.469 1.00 36.06 413 SER A CA 1
ATOM 3320 C C . SER A 1 413 ? 11.100 -6.162 -42.634 1.00 36.06 413 SER A C 1
ATOM 3322 O O . SER A 1 413 ? 10.791 -6.150 -41.445 1.00 36.06 413 SER A O 1
ATOM 3324 N N . THR A 1 414 ? 11.475 -7.285 -43.245 1.00 32.38 414 THR A N 1
ATOM 3325 C CA . THR A 1 414 ? 11.690 -8.590 -42.589 1.00 32.38 414 THR A CA 1
ATOM 3326 C C . THR A 1 414 ? 12.921 -8.628 -41.668 1.00 32.38 414 THR A C 1
ATOM 3328 O O . THR A 1 414 ? 13.425 -9.701 -41.348 1.00 32.38 414 THR A O 1
ATOM 3331 N N . SER A 1 415 ? 13.441 -7.480 -41.235 1.00 35.00 415 SER A N 1
ATOM 3332 C CA . SER A 1 415 ? 14.609 -7.399 -40.363 1.00 35.00 415 SER A CA 1
ATOM 3333 C C . SER A 1 415 ? 14.375 -6.382 -39.246 1.00 35.00 415 SER A C 1
ATOM 3335 O O . SER A 1 415 ? 14.357 -5.181 -39.501 1.00 35.00 415 SER A O 1
ATOM 3337 N N . TRP A 1 416 ? 14.255 -6.917 -38.026 1.00 39.75 416 TRP A N 1
ATOM 3338 C CA . TRP A 1 416 ? 14.252 -6.248 -36.716 1.00 39.75 416 TRP A CA 1
ATOM 3339 C C . TRP A 1 416 ? 12.987 -5.443 -36.367 1.00 39.75 416 TRP A C 1
ATOM 3341 O O . TRP A 1 416 ? 12.767 -4.362 -36.910 1.00 39.75 416 TRP A O 1
ATOM 3351 N N . PRO A 1 417 ? 12.134 -5.927 -35.439 1.00 42.34 417 PRO A N 1
ATOM 3352 C CA . PRO A 1 417 ? 10.890 -5.246 -35.118 1.00 42.34 417 PRO A CA 1
ATOM 3353 C C . PRO A 1 417 ? 11.157 -4.153 -34.086 1.00 42.34 417 PRO A C 1
ATOM 3355 O O . PRO A 1 417 ? 11.350 -4.429 -32.901 1.00 42.34 417 PRO A O 1
ATOM 3358 N N . GLY A 1 418 ? 11.220 -2.910 -34.561 1.00 48.38 418 GLY A N 1
ATOM 3359 C CA . GLY A 1 418 ? 11.433 -1.741 -33.723 1.00 48.38 418 GLY A CA 1
ATOM 3360 C C . GLY A 1 418 ? 10.231 -1.489 -32.820 1.00 48.38 418 GLY A C 1
ATOM 3361 O O . GLY A 1 418 ? 9.117 -1.286 -33.300 1.00 48.38 418 GLY A O 1
ATOM 3362 N N . TYR A 1 419 ? 10.463 -1.455 -31.509 1.00 55.66 419 TYR A N 1
ATOM 3363 C CA . TYR A 1 419 ? 9.619 -0.676 -30.610 1.00 55.66 419 TYR A CA 1
ATOM 3364 C C . TYR A 1 419 ? 9.541 0.735 -31.189 1.00 55.66 419 TYR A C 1
ATOM 3366 O O . TYR A 1 419 ? 10.578 1.354 -31.428 1.00 55.66 419 TYR A O 1
ATOM 3374 N N . ASP A 1 420 ? 8.337 1.195 -31.521 1.00 64.88 420 ASP A N 1
ATOM 3375 C CA . ASP A 1 420 ? 8.164 2.411 -32.308 1.00 64.88 420 ASP A CA 1
ATOM 3376 C C . ASP A 1 420 ? 8.681 3.634 -31.531 1.00 64.88 420 ASP A C 1
ATOM 3378 O O . ASP A 1 420 ? 8.012 4.161 -30.632 1.00 64.88 420 ASP A O 1
ATOM 3382 N N . LEU A 1 421 ? 9.898 4.073 -31.880 1.00 71.31 421 LEU A N 1
ATOM 3383 C CA . LEU A 1 421 ? 10.532 5.264 -31.331 1.00 71.31 421 LEU A CA 1
ATOM 3384 C C . LEU A 1 421 ? 9.609 6.472 -31.504 1.00 71.31 421 LEU A C 1
ATOM 3386 O O . LEU A 1 421 ? 9.548 7.288 -30.593 1.00 71.31 421 LEU A O 1
ATOM 3390 N N . ALA A 1 422 ? 8.844 6.575 -32.596 1.00 69.31 422 ALA A N 1
ATOM 3391 C CA . ALA A 1 422 ? 7.915 7.682 -32.799 1.00 69.31 422 ALA A CA 1
ATOM 3392 C C . ALA A 1 422 ? 6.866 7.732 -31.687 1.00 69.31 422 ALA A C 1
ATOM 3394 O O . ALA A 1 422 ? 6.655 8.787 -31.089 1.00 69.31 422 ALA A O 1
ATOM 3395 N N . ASN A 1 423 ? 6.267 6.590 -31.344 1.00 70.75 423 ASN A N 1
ATOM 3396 C CA . ASN A 1 423 ? 5.282 6.528 -30.267 1.00 70.75 423 ASN A CA 1
ATOM 3397 C C . ASN A 1 423 ? 5.915 6.775 -28.898 1.00 70.75 423 ASN A C 1
ATOM 3399 O O . ASN A 1 423 ? 5.332 7.465 -28.067 1.00 70.75 423 ASN A O 1
ATOM 3403 N N . ALA A 1 424 ? 7.127 6.274 -28.667 1.00 71.25 424 ALA A N 1
ATOM 3404 C CA . ALA A 1 424 ? 7.836 6.509 -27.417 1.00 71.25 424 ALA A CA 1
ATOM 3405 C C . ALA A 1 424 ? 8.272 7.975 -27.244 1.00 71.25 424 ALA A C 1
ATOM 3407 O O . ALA A 1 424 ? 8.142 8.532 -26.156 1.00 71.25 424 ALA A O 1
ATOM 3408 N N . LEU A 1 425 ? 8.747 8.630 -28.305 1.00 78.25 425 LEU A N 1
ATOM 3409 C CA . LEU A 1 425 ? 9.042 10.061 -28.283 1.00 78.25 425 LEU A CA 1
ATOM 3410 C C . LEU A 1 425 ? 7.757 10.866 -28.131 1.00 78.25 425 LEU A C 1
ATOM 3412 O O . LEU A 1 425 ? 7.719 11.777 -27.310 1.00 78.25 425 LEU A O 1
ATOM 3416 N N . HIS A 1 426 ? 6.686 10.494 -28.837 1.00 74.06 426 HIS A N 1
ATOM 3417 C CA . HIS A 1 426 ? 5.382 11.123 -28.672 1.00 74.06 426 HIS A CA 1
ATOM 3418 C C . HIS A 1 426 ? 4.871 11.023 -27.235 1.00 74.06 426 HIS A C 1
ATOM 3420 O O . HIS A 1 426 ? 4.464 12.024 -26.661 1.00 74.06 426 HIS A O 1
ATOM 3426 N N . ALA A 1 427 ? 4.951 9.845 -26.627 1.00 71.94 427 ALA A N 1
ATOM 3427 C CA . ALA A 1 427 ? 4.581 9.623 -25.238 1.00 71.94 427 ALA A CA 1
ATOM 3428 C C . ALA A 1 427 ? 5.329 10.556 -24.273 1.00 71.94 427 ALA A C 1
ATOM 3430 O O . ALA A 1 427 ? 4.729 11.093 -23.344 1.00 71.94 427 ALA A O 1
ATOM 3431 N N . VAL A 1 428 ? 6.621 10.781 -24.518 1.00 75.81 428 VAL A N 1
ATOM 3432 C CA . VAL A 1 428 ? 7.473 11.650 -23.694 1.00 75.81 428 VAL A CA 1
ATOM 3433 C C . VAL A 1 428 ? 7.221 13.137 -23.961 1.00 75.81 428 VAL A C 1
ATOM 3435 O O . VAL A 1 428 ? 7.291 13.937 -23.032 1.00 75.81 428 VAL A O 1
ATOM 3438 N N . GLN A 1 429 ? 6.922 13.530 -25.203 1.00 72.38 429 GLN A N 1
ATOM 3439 C CA . GLN A 1 429 ? 6.687 14.935 -25.561 1.00 72.38 429 GLN A CA 1
ATOM 3440 C C . GLN A 1 429 ? 5.260 15.431 -25.323 1.00 72.38 429 GLN A C 1
ATOM 3442 O O . GLN A 1 429 ? 5.040 16.646 -25.360 1.00 72.38 429 GLN A O 1
ATOM 3447 N N . LEU A 1 430 ? 4.289 14.532 -25.113 1.00 65.12 430 LEU A N 1
ATOM 3448 C CA . LEU A 1 430 ? 3.005 14.922 -24.543 1.00 65.12 430 LEU A CA 1
ATOM 3449 C C . LEU A 1 430 ? 3.353 15.715 -23.277 1.00 65.12 430 LEU A C 1
ATOM 3451 O O . LEU A 1 430 ? 4.089 15.209 -22.433 1.00 65.12 430 LEU A O 1
ATOM 3455 N N . ASP A 1 431 ? 2.895 16.966 -23.161 1.00 63.72 431 ASP A N 1
ATOM 3456 C CA . ASP A 1 431 ? 3.130 17.843 -21.998 1.00 63.72 431 ASP A CA 1
ATOM 3457 C C . ASP A 1 431 ? 2.362 17.325 -20.758 1.00 63.72 431 ASP A C 1
ATOM 3459 O O . ASP A 1 431 ? 1.687 18.074 -20.047 1.00 63.72 431 ASP A O 1
ATOM 3463 N N . LEU A 1 432 ? 2.451 16.016 -20.519 1.00 72.38 432 LEU A N 1
ATOM 3464 C CA . LEU A 1 432 ? 1.876 15.238 -19.451 1.00 72.38 432 LEU A CA 1
ATOM 3465 C C . LEU A 1 432 ? 2.221 15.936 -18.139 1.00 72.38 432 LEU A C 1
ATOM 3467 O O . LEU A 1 432 ? 3.400 16.005 -17.769 1.00 72.38 432 LEU A O 1
ATOM 3471 N N . PRO A 1 433 ? 1.216 16.451 -17.409 1.00 67.19 433 PRO A N 1
ATOM 3472 C CA . PRO A 1 433 ? 1.420 16.999 -16.073 1.00 67.19 433 PRO A CA 1
ATOM 3473 C C . PRO A 1 433 ? 2.205 16.044 -15.163 1.00 67.19 433 PRO A C 1
ATOM 3475 O O . PRO A 1 433 ? 2.971 16.488 -14.313 1.00 67.19 433 PRO A O 1
ATOM 3478 N N . GLN A 1 434 ? 2.062 14.738 -15.404 1.00 73.69 434 GLN A N 1
ATOM 3479 C CA . GLN A 1 434 ? 2.786 13.655 -14.752 1.00 73.69 434 GLN A CA 1
ATOM 3480 C C . GLN A 1 434 ? 4.306 13.810 -14.891 1.00 73.69 434 GLN A C 1
ATOM 3482 O O . GLN A 1 434 ? 5.015 13.752 -13.889 1.00 73.69 434 GLN A O 1
ATOM 3487 N N . LEU A 1 435 ? 4.812 14.067 -16.103 1.00 79.38 435 LEU A N 1
ATOM 3488 C CA . LEU A 1 435 ? 6.253 14.140 -16.369 1.00 79.38 435 LEU A CA 1
ATOM 3489 C C . LEU A 1 435 ? 6.906 15.401 -15.779 1.00 79.38 435 LEU A C 1
ATOM 3491 O O . LEU A 1 435 ? 8.081 15.375 -15.419 1.00 79.38 435 LEU A O 1
ATOM 3495 N N . LYS A 1 436 ? 6.130 16.477 -15.589 1.00 77.81 436 LYS A N 1
ATOM 3496 C CA . LYS A 1 436 ? 6.597 17.745 -14.992 1.00 77.81 436 LYS A CA 1
ATOM 3497 C C . LYS A 1 436 ? 6.919 17.640 -13.497 1.00 77.81 436 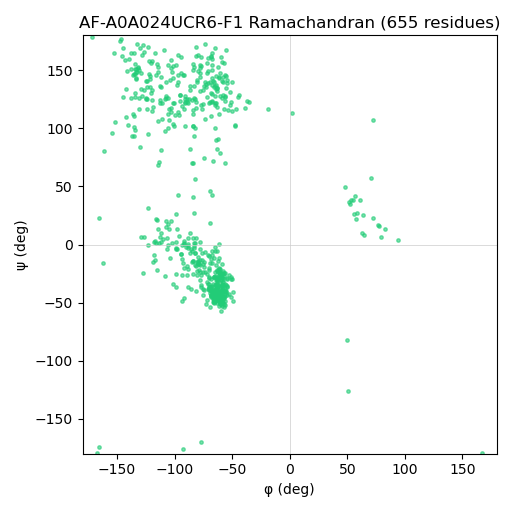LYS A C 1
ATOM 3499 O O . LYS A 1 436 ? 7.571 18.524 -12.953 1.00 77.81 436 LYS A O 1
ATOM 3504 N N . SER A 1 437 ? 6.455 16.583 -12.830 1.00 82.25 437 SER A N 1
ATOM 3505 C CA . SER A 1 437 ? 6.720 16.343 -11.405 1.00 82.25 437 SER A CA 1
ATOM 3506 C C . SER A 1 437 ? 8.119 15.776 -11.123 1.00 82.25 437 SER A C 1
ATOM 3508 O O . SER A 1 437 ? 8.562 15.773 -9.972 1.00 82.25 437 SER A O 1
ATOM 3510 N N . TYR A 1 438 ? 8.818 15.310 -12.162 1.00 90.88 438 TYR A N 1
ATOM 3511 C CA . TYR A 1 438 ? 10.136 14.696 -12.053 1.00 90.88 438 TYR A CA 1
ATOM 3512 C C . TYR A 1 438 ? 11.240 15.706 -12.345 1.00 90.88 438 TYR A C 1
ATOM 3514 O O . TYR A 1 438 ? 11.145 16.512 -13.271 1.00 90.88 438 TYR A O 1
ATOM 3522 N N . GLN A 1 439 ? 12.321 15.631 -11.574 1.00 92.19 439 GLN A N 1
ATOM 3523 C CA . GLN A 1 439 ? 13.536 16.404 -11.825 1.00 92.19 439 GLN A CA 1
ATOM 3524 C C . GLN A 1 439 ? 14.309 15.807 -13.007 1.00 92.19 439 GLN A C 1
ATOM 3526 O O . GLN A 1 439 ? 14.847 16.550 -13.822 1.00 92.19 439 GLN A O 1
ATOM 3531 N N . TRP A 1 440 ? 14.329 14.474 -13.114 1.00 94.19 440 TRP A N 1
ATOM 3532 C CA . TRP A 1 440 ? 15.077 13.727 -14.127 1.00 94.19 440 TRP A CA 1
ATOM 3533 C C . TRP A 1 440 ? 14.234 12.627 -14.768 1.00 94.19 440 TRP A C 1
ATOM 3535 O O . TRP A 1 440 ? 13.401 12.009 -14.104 1.00 94.19 440 TRP A O 1
ATOM 3545 N N . LEU A 1 441 ? 14.477 12.355 -16.048 1.00 95.12 441 LEU A N 1
ATOM 3546 C CA . LEU A 1 441 ? 13.821 11.286 -16.799 1.00 95.12 441 LEU A CA 1
ATOM 3547 C C . LEU A 1 441 ? 14.869 10.384 -17.450 1.00 95.12 441 LEU A C 1
ATOM 3549 O O . LEU A 1 441 ? 15.796 10.883 -18.082 1.00 95.12 441 LEU A O 1
ATOM 3553 N N . LEU A 1 442 ? 14.697 9.069 -17.321 1.00 96.75 442 LEU A N 1
ATOM 3554 C CA . LEU A 1 442 ? 15.345 8.054 -18.150 1.00 96.75 442 LEU A CA 1
ATOM 3555 C C . LEU A 1 442 ? 14.331 7.597 -19.200 1.00 96.75 442 LEU A C 1
ATOM 3557 O O . LEU A 1 442 ? 13.426 6.826 -18.890 1.00 96.75 442 LEU A O 1
ATOM 3561 N N . ARG A 1 443 ? 14.461 8.081 -20.435 1.00 93.25 443 ARG A N 1
ATOM 3562 C CA . ARG A 1 443 ? 13.671 7.605 -21.576 1.00 93.25 443 ARG A CA 1
ATOM 3563 C C . ARG A 1 443 ? 14.329 6.350 -22.130 1.00 93.25 443 ARG A C 1
ATOM 3565 O O . ARG A 1 443 ? 15.504 6.400 -22.493 1.00 93.25 443 ARG A O 1
ATOM 3572 N N . THR A 1 444 ? 13.570 5.262 -22.241 1.00 92.19 444 THR A N 1
ATOM 3573 C CA . THR A 1 444 ? 14.073 3.996 -22.788 1.00 92.19 444 THR A CA 1
ATOM 3574 C C . THR A 1 444 ? 12.998 3.191 -23.535 1.00 92.19 444 THR A C 1
ATOM 3576 O O . THR A 1 444 ? 11.832 3.587 -23.596 1.00 92.19 444 THR A O 1
ATOM 3579 N N . ASP A 1 445 ? 13.411 2.084 -24.149 1.00 86.44 445 ASP A N 1
ATOM 3580 C CA . ASP A 1 445 ? 12.576 1.160 -24.917 1.00 86.44 445 ASP A CA 1
ATOM 3581 C C . ASP A 1 445 ? 12.144 -0.047 -24.054 1.00 86.44 445 ASP A C 1
ATOM 3583 O O . ASP A 1 445 ? 12.711 -0.311 -22.996 1.00 86.44 445 ASP A O 1
ATOM 3587 N N . LEU A 1 446 ? 11.123 -0.799 -24.482 1.00 85.25 446 LEU A N 1
ATOM 3588 C CA . LEU A 1 446 ? 10.564 -1.914 -23.694 1.00 85.25 446 LEU A CA 1
ATOM 3589 C C . LEU A 1 446 ? 11.514 -3.098 -23.494 1.00 85.25 446 LEU A C 1
ATOM 3591 O O . LEU A 1 446 ? 11.383 -3.823 -22.514 1.00 85.25 446 LEU A O 1
ATOM 3595 N N . ASN A 1 447 ? 12.446 -3.324 -24.417 1.00 84.38 447 ASN A N 1
ATOM 3596 C CA . ASN A 1 447 ? 13.420 -4.417 -24.362 1.00 84.38 447 ASN A CA 1
ATOM 3597 C C . ASN A 1 447 ? 14.644 -4.069 -23.508 1.00 84.38 447 ASN A C 1
ATOM 3599 O O . ASN A 1 447 ? 15.782 -4.362 -23.881 1.00 84.38 447 ASN A O 1
ATOM 3603 N N . THR A 1 448 ? 14.424 -3.411 -22.380 1.00 92.12 448 THR A N 1
ATOM 3604 C CA . THR A 1 448 ? 15.498 -2.933 -21.516 1.00 92.12 448 THR A CA 1
ATOM 3605 C C . THR A 1 448 ? 15.281 -3.375 -20.084 1.00 92.12 448 THR A C 1
ATOM 3607 O O . THR A 1 448 ? 14.198 -3.814 -19.696 1.00 92.12 448 THR A O 1
ATOM 3610 N N . LEU A 1 449 ? 16.352 -3.307 -19.304 1.00 96.38 449 LEU A N 1
ATOM 3611 C CA . LEU A 1 449 ? 16.327 -3.561 -17.875 1.00 96.38 449 LEU A CA 1
ATOM 3612 C C . LEU A 1 449 ? 17.104 -2.449 -17.183 1.00 96.38 449 LEU A C 1
ATOM 3614 O O . LEU A 1 449 ? 18.095 -1.943 -17.707 1.00 96.38 449 LEU A O 1
ATOM 3618 N N . VAL A 1 450 ? 16.691 -2.111 -15.973 1.00 97.75 450 VAL A N 1
ATOM 3619 C CA . VAL A 1 450 ? 17.526 -1.359 -15.030 1.00 97.75 450 VAL A CA 1
ATOM 3620 C C . VAL A 1 450 ? 18.127 -2.294 -13.995 1.00 97.75 450 VAL A C 1
ATOM 3622 O O . VAL A 1 450 ? 17.553 -3.340 -13.702 1.00 97.75 450 VAL A O 1
ATOM 3625 N N . THR A 1 451 ? 19.271 -1.914 -13.450 1.00 96.88 451 THR A N 1
ATOM 3626 C CA . THR A 1 451 ? 20.076 -2.733 -12.534 1.00 96.88 451 THR A CA 1
ATOM 3627 C C . THR A 1 451 ? 20.303 -2.007 -11.205 1.00 96.88 451 THR A C 1
ATOM 3629 O O . THR A 1 451 ? 20.041 -0.800 -11.109 1.00 96.88 451 THR A O 1
ATOM 3632 N N . PRO A 1 452 ? 20.851 -2.678 -10.172 1.00 92.25 452 PRO A N 1
ATOM 3633 C CA . PRO A 1 452 ? 21.231 -2.019 -8.925 1.00 92.25 452 PRO A CA 1
ATOM 3634 C C . PRO A 1 452 ? 22.177 -0.826 -9.113 1.00 92.25 452 PRO A C 1
ATOM 3636 O O . PRO A 1 452 ? 22.085 0.132 -8.353 1.00 92.25 452 PRO A O 1
ATOM 3639 N N . GLY A 1 453 ? 23.028 -0.803 -10.147 1.00 93.44 453 GLY A N 1
ATOM 3640 C CA . GLY A 1 453 ? 23.897 0.351 -10.399 1.00 93.44 453 GLY A CA 1
ATOM 3641 C C . GLY A 1 453 ? 23.143 1.652 -10.718 1.00 93.44 453 GLY A C 1
ATOM 3642 O O . GLY A 1 453 ? 23.659 2.735 -10.445 1.00 93.44 453 GLY A O 1
ATOM 3643 N N . LEU A 1 454 ? 21.889 1.599 -11.194 1.00 95.88 454 LEU A N 1
ATOM 3644 C CA . LEU A 1 454 ? 21.067 2.808 -11.355 1.00 95.88 454 LEU A CA 1
ATOM 3645 C C . LEU A 1 454 ? 20.647 3.402 -10.003 1.00 95.88 454 LEU A C 1
ATOM 3647 O O . LEU A 1 454 ? 20.449 4.617 -9.909 1.00 95.88 454 LEU A O 1
ATOM 3651 N N . SER A 1 455 ? 20.515 2.586 -8.951 1.00 91.25 455 SER A N 1
ATOM 3652 C CA . SER A 1 455 ? 19.900 2.989 -7.678 1.00 91.25 455 SER A CA 1
ATOM 3653 C C . SER A 1 455 ? 20.626 4.157 -7.009 1.00 91.25 455 SER A C 1
ATOM 3655 O O . SER A 1 455 ? 19.991 4.992 -6.372 1.00 91.25 455 SER A O 1
ATOM 3657 N N . THR A 1 456 ? 21.940 4.258 -7.217 1.00 88.62 456 THR A N 1
ATOM 3658 C CA . THR A 1 456 ? 22.811 5.302 -6.657 1.00 88.62 456 THR A CA 1
ATOM 3659 C C . THR A 1 456 ? 23.458 6.184 -7.725 1.00 88.62 456 THR A C 1
ATOM 3661 O O . THR A 1 456 ? 24.224 7.093 -7.398 1.00 88.62 456 THR A O 1
ATOM 3664 N N . TRP A 1 457 ? 23.144 5.972 -9.005 1.00 94.50 457 TRP A N 1
ATOM 3665 C CA . TRP A 1 457 ? 23.737 6.739 -10.093 1.00 94.50 457 TRP A CA 1
ATOM 3666 C C . TRP A 1 457 ? 22.913 7.978 -10.455 1.00 94.50 457 TRP A C 1
ATOM 3668 O O . TRP A 1 457 ? 21.747 7.895 -10.844 1.00 94.50 457 TRP A O 1
ATOM 3678 N N . HIS A 1 458 ? 23.552 9.143 -10.369 1.00 92.44 458 HIS A N 1
ATOM 3679 C CA . HIS A 1 458 ? 23.017 10.435 -10.790 1.00 92.44 458 HIS A CA 1
ATOM 3680 C C . HIS A 1 458 ? 24.154 11.236 -11.449 1.00 92.44 458 HIS A C 1
ATOM 3682 O O . HIS A 1 458 ? 25.045 11.710 -10.738 1.00 92.44 458 HIS A O 1
ATOM 3688 N N . PRO A 1 459 ? 24.194 11.326 -12.792 1.00 91.56 459 PRO A N 1
ATOM 3689 C CA . PRO A 1 459 ? 25.243 12.047 -13.500 1.00 91.56 459 PRO A CA 1
ATOM 3690 C C . PRO A 1 459 ? 25.079 13.562 -13.318 1.00 91.56 459 PRO A C 1
ATOM 3692 O O . PRO A 1 459 ? 23.991 14.065 -13.059 1.00 91.56 459 PRO A O 1
ATOM 3695 N N . THR A 1 460 ? 26.176 14.305 -13.461 1.00 87.19 460 THR A N 1
ATOM 3696 C CA . THR A 1 460 ? 26.191 15.772 -13.310 1.00 87.19 460 THR A CA 1
ATOM 3697 C C . THR A 1 460 ? 25.693 16.521 -14.546 1.00 87.19 460 THR A C 1
ATOM 3699 O O . THR A 1 460 ? 25.405 17.710 -14.464 1.00 87.19 460 THR A O 1
ATOM 3702 N N . THR A 1 461 ? 25.596 15.836 -15.685 1.00 90.00 461 THR A N 1
ATOM 3703 C CA . THR A 1 461 ? 25.082 16.351 -16.958 1.00 90.00 461 THR A CA 1
ATOM 3704 C C . THR A 1 461 ? 24.132 15.328 -17.575 1.00 90.00 461 THR A C 1
ATOM 3706 O O . THR A 1 461 ? 24.116 14.164 -17.161 1.00 90.00 461 THR A O 1
ATOM 3709 N N . ALA A 1 462 ? 23.339 15.750 -18.558 1.00 93.69 462 ALA A N 1
ATOM 3710 C CA . ALA A 1 462 ? 22.545 14.823 -19.350 1.00 93.69 462 ALA A CA 1
ATOM 3711 C C . ALA A 1 462 ? 23.462 13.837 -20.091 1.00 93.69 462 ALA A C 1
ATOM 3713 O O . ALA A 1 462 ? 24.549 14.186 -20.553 1.00 93.69 462 ALA A O 1
ATOM 3714 N N . VAL A 1 463 ? 23.024 12.595 -20.217 1.00 95.19 463 VAL A N 1
ATOM 3715 C CA . VAL A 1 463 ? 23.774 11.541 -20.895 1.00 95.19 463 VAL A CA 1
ATOM 3716 C C . VAL A 1 463 ? 22.876 10.777 -21.853 1.00 95.19 463 VAL A C 1
ATOM 3718 O O . VAL A 1 463 ? 21.666 10.659 -21.647 1.00 95.19 463 VAL A O 1
ATOM 3721 N N . PHE A 1 464 ? 23.476 10.249 -22.911 1.00 94.56 464 PHE A N 1
ATOM 3722 C CA . PHE A 1 464 ? 22.802 9.391 -23.879 1.00 94.56 464 PHE A CA 1
ATOM 3723 C C . PHE A 1 464 ? 23.604 8.110 -24.094 1.00 94.56 464 PHE A C 1
ATOM 3725 O O . PHE A 1 464 ? 24.831 8.108 -23.977 1.00 94.56 464 PHE A O 1
ATOM 3732 N N . GLY A 1 465 ? 22.901 7.015 -24.363 1.00 93.00 465 GLY A N 1
ATOM 3733 C CA . GLY A 1 465 ? 23.510 5.721 -24.639 1.00 93.00 465 GLY A CA 1
ATOM 3734 C C . GLY A 1 465 ? 24.034 5.601 -26.075 1.00 93.00 465 GLY A C 1
ATOM 3735 O O . GLY A 1 465 ? 23.672 6.409 -26.941 1.00 93.00 465 GLY A O 1
ATOM 3736 N N . PRO A 1 466 ? 24.905 4.613 -26.337 1.00 92.31 466 PRO A N 1
ATOM 3737 C CA . PRO A 1 466 ? 25.427 4.325 -27.666 1.00 92.31 466 PRO A CA 1
ATOM 3738 C C . PRO A 1 466 ? 24.342 3.803 -28.615 1.00 92.31 466 PRO A C 1
ATOM 3740 O O . PRO A 1 466 ? 23.370 3.172 -28.198 1.00 92.31 466 PRO A O 1
ATOM 3743 N N . ALA A 1 467 ? 24.535 3.997 -29.922 1.00 84.69 467 ALA A N 1
ATOM 3744 C CA . ALA A 1 467 ? 23.754 3.258 -30.907 1.00 84.69 467 ALA A CA 1
ATOM 3745 C C . ALA A 1 467 ? 24.068 1.758 -30.775 1.00 84.69 467 ALA A C 1
ATOM 3747 O O . ALA A 1 467 ? 25.231 1.351 -30.707 1.00 84.69 467 ALA A O 1
ATOM 3748 N N . ASN A 1 468 ? 23.026 0.931 -30.734 1.00 73.69 468 ASN A N 1
ATOM 3749 C CA . ASN A 1 468 ? 23.166 -0.512 -30.575 1.00 73.69 468 ASN A CA 1
ATOM 3750 C C . ASN A 1 468 ? 23.931 -1.112 -31.769 1.00 73.69 468 ASN A C 1
ATOM 3752 O O . ASN A 1 468 ? 23.629 -0.818 -32.925 1.00 73.69 468 ASN A O 1
ATOM 3756 N N . SER A 1 469 ? 24.897 -1.991 -31.495 1.00 67.00 469 SER A N 1
ATOM 3757 C CA . SER A 1 469 ? 25.684 -2.683 -32.524 1.00 67.00 469 SER A CA 1
ATOM 3758 C C . SER A 1 469 ? 24.844 -3.569 -33.451 1.00 67.00 469 SER A C 1
ATOM 3760 O O . SER A 1 469 ? 25.285 -3.865 -34.561 1.00 67.00 469 SER A O 1
ATOM 3762 N N . HIS A 1 470 ? 23.643 -3.958 -33.017 1.00 65.06 470 HIS A N 1
ATOM 3763 C CA . HIS A 1 470 ? 22.697 -4.781 -33.772 1.00 65.06 470 HIS A CA 1
ATOM 3764 C C . HIS A 1 470 ? 21.591 -3.963 -34.465 1.00 65.06 470 HIS A C 1
ATOM 3766 O O . HIS A 1 470 ? 20.776 -4.541 -35.181 1.00 65.06 470 HIS A O 1
ATOM 3772 N N . GLU A 1 471 ? 21.548 -2.637 -34.281 1.00 68.06 471 GLU A N 1
ATOM 3773 C CA . GLU A 1 471 ? 20.571 -1.752 -34.930 1.00 68.06 471 GLU A CA 1
ATOM 3774 C C . GLU A 1 471 ? 21.206 -0.973 -36.101 1.00 68.06 471 GLU A C 1
ATOM 3776 O O . GLU A 1 471 ? 22.413 -0.704 -36.102 1.00 68.06 471 GLU A O 1
ATOM 3781 N N . PRO A 1 472 ? 20.420 -0.580 -37.124 1.00 72.19 472 PRO A N 1
ATOM 3782 C CA . PRO A 1 472 ? 20.919 0.243 -38.221 1.00 72.19 472 PRO A CA 1
ATOM 3783 C C . PRO A 1 472 ? 21.481 1.578 -37.716 1.00 72.19 472 PRO A C 1
ATOM 3785 O O . PRO A 1 472 ? 20.796 2.344 -37.039 1.00 72.19 472 PRO A O 1
ATOM 3788 N N . LYS A 1 473 ? 22.732 1.881 -38.079 1.00 80.62 473 LYS A N 1
ATOM 3789 C CA . LYS A 1 473 ? 23.379 3.150 -37.719 1.00 80.62 473 LYS A CA 1
ATOM 3790 C C . LYS A 1 473 ? 22.718 4.331 -38.433 1.00 80.62 473 LYS A C 1
ATOM 3792 O O . LYS A 1 473 ? 22.225 4.203 -39.553 1.00 80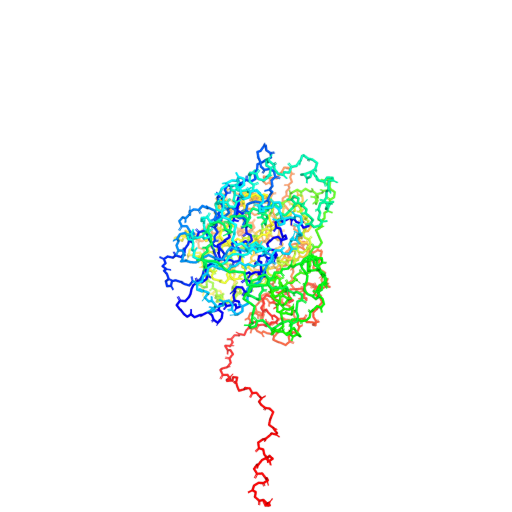.62 473 LYS A O 1
ATOM 3797 N N . ALA A 1 474 ? 22.761 5.496 -37.792 1.00 85.06 474 ALA A N 1
ATOM 3798 C CA . ALA A 1 474 ? 22.282 6.738 -38.382 1.00 85.06 474 ALA A CA 1
ATOM 3799 C C . ALA A 1 474 ? 23.133 7.141 -39.596 1.00 85.06 474 ALA A C 1
ATOM 3801 O O . ALA A 1 474 ? 24.357 7.263 -39.486 1.00 85.06 474 ALA A O 1
ATOM 3802 N N . ASP A 1 475 ? 22.472 7.396 -40.724 1.00 87.88 475 ASP A N 1
ATOM 3803 C CA . ASP A 1 475 ? 23.082 8.030 -41.892 1.00 87.88 475 ASP A CA 1
ATOM 3804 C C . ASP A 1 475 ? 23.401 9.496 -41.556 1.00 87.88 475 ASP A C 1
ATOM 3806 O O . ASP A 1 475 ? 22.500 10.313 -41.362 1.00 87.88 475 ASP A O 1
ATOM 3810 N N . GLN A 1 476 ? 24.691 9.819 -41.448 1.00 89.44 476 GLN A N 1
ATOM 3811 C CA . GLN A 1 476 ? 25.148 11.139 -41.010 1.00 89.44 476 GLN A CA 1
ATOM 3812 C C . GLN A 1 476 ? 24.880 12.243 -42.039 1.00 89.44 476 GLN A C 1
ATOM 3814 O O . GLN A 1 476 ? 24.659 13.391 -41.644 1.00 89.44 476 GLN A O 1
ATOM 3819 N N . ASP A 1 477 ? 24.830 11.915 -43.333 1.00 90.44 477 ASP A N 1
ATOM 3820 C CA . ASP A 1 477 ? 24.472 12.888 -44.367 1.00 90.44 477 ASP A CA 1
ATOM 3821 C C . ASP A 1 477 ? 22.986 13.236 -44.264 1.00 90.44 477 ASP A C 1
ATOM 3823 O O . ASP A 1 477 ? 22.605 14.408 -44.345 1.00 90.44 477 ASP A O 1
ATOM 3827 N N . LEU A 1 478 ? 22.148 12.233 -43.986 1.00 90.12 478 LEU A N 1
ATOM 3828 C CA . LEU A 1 478 ? 20.724 12.436 -43.744 1.00 90.12 478 LEU A CA 1
ATOM 3829 C C . LEU A 1 478 ? 20.468 13.216 -42.445 1.00 90.12 478 LEU A C 1
ATOM 3831 O O . LEU A 1 478 ? 19.644 14.130 -42.446 1.00 90.12 478 LEU A O 1
ATOM 3835 N N . VAL A 1 479 ? 21.207 12.926 -41.366 1.00 92.75 479 VAL A N 1
ATOM 3836 C CA . VAL A 1 479 ? 21.153 13.701 -40.109 1.00 92.75 479 VAL A CA 1
ATOM 3837 C C . VAL A 1 479 ? 21.479 15.171 -40.376 1.00 92.75 479 VAL A C 1
ATOM 3839 O O . VAL A 1 479 ? 20.702 16.049 -40.004 1.00 92.75 479 VAL A O 1
ATOM 3842 N N . LYS A 1 480 ? 22.591 15.455 -41.065 1.00 94.38 480 LYS A N 1
ATOM 3843 C CA . LYS A 1 480 ? 23.001 16.825 -41.402 1.00 94.38 480 LYS A CA 1
ATOM 3844 C C . LYS A 1 480 ? 21.978 17.535 -42.292 1.00 94.38 480 LYS A C 1
ATOM 3846 O O . LYS A 1 480 ? 21.680 18.713 -42.068 1.00 94.38 480 LYS A O 1
ATOM 3851 N N . GLY A 1 481 ? 21.438 16.832 -43.288 1.00 94.38 481 GLY A N 1
ATOM 3852 C CA . GLY A 1 481 ? 20.405 17.349 -44.185 1.00 94.38 481 GLY A CA 1
ATOM 3853 C C . GLY A 1 481 ? 19.146 17.761 -43.425 1.00 94.38 481 GLY A C 1
ATOM 3854 O O . GLY A 1 481 ? 18.712 18.905 -43.534 1.00 94.38 481 GLY A O 1
ATOM 3855 N N . ILE A 1 482 ? 18.622 16.876 -42.573 1.00 93.62 482 ILE A N 1
ATOM 3856 C CA . ILE A 1 482 ? 17.423 17.143 -41.766 1.00 93.62 482 ILE A CA 1
ATOM 3857 C C . ILE A 1 482 ? 17.665 18.273 -40.770 1.00 93.62 482 ILE A C 1
ATOM 3859 O O . ILE A 1 482 ? 16.830 19.170 -40.669 1.00 93.62 482 ILE A O 1
ATOM 3863 N N . SER A 1 483 ? 18.805 18.278 -40.068 1.00 94.94 483 SER A N 1
ATOM 3864 C CA . SER A 1 483 ? 19.152 19.381 -39.165 1.00 94.94 483 SER A CA 1
ATOM 3865 C C . SER A 1 483 ? 19.144 20.721 -39.904 1.00 94.94 483 SER A C 1
ATOM 3867 O O . SER A 1 483 ? 18.582 21.693 -39.408 1.00 94.94 483 SER A O 1
ATOM 3869 N N . THR A 1 484 ? 19.682 20.771 -41.125 1.00 96.00 484 THR A N 1
ATOM 3870 C CA . THR A 1 484 ? 19.684 21.993 -41.945 1.00 96.00 484 THR A CA 1
ATOM 3871 C C . THR A 1 484 ? 18.268 22.405 -42.355 1.00 96.00 484 THR A C 1
ATOM 3873 O O . THR A 1 484 ? 17.889 23.565 -42.189 1.00 96.00 484 THR A O 1
ATOM 3876 N N . GLU A 1 485 ? 17.468 21.464 -42.861 1.00 95.06 485 GLU A N 1
ATOM 3877 C CA . GLU A 1 485 ? 16.097 21.712 -43.325 1.00 95.06 485 GLU A CA 1
ATOM 3878 C C . GLU A 1 485 ? 15.173 22.175 -42.185 1.00 95.06 485 GLU A C 1
ATOM 3880 O O . GLU A 1 485 ? 14.348 23.070 -42.378 1.00 95.06 485 GLU A O 1
ATOM 3885 N N . LEU A 1 486 ? 15.356 21.623 -40.983 1.00 94.69 486 LEU A N 1
ATOM 3886 C CA . LEU A 1 486 ? 14.590 21.969 -39.784 1.00 94.69 486 LEU A CA 1
ATOM 3887 C C . LEU A 1 486 ? 15.183 23.136 -38.978 1.00 94.69 486 LEU A C 1
ATOM 3889 O O . LEU A 1 486 ? 14.595 23.526 -37.970 1.00 94.69 486 LEU A O 1
ATOM 3893 N N . LYS A 1 487 ? 16.305 23.726 -39.420 1.00 95.56 487 LYS A N 1
ATOM 3894 C CA . LYS A 1 487 ? 17.029 24.809 -38.721 1.00 95.56 487 LYS A CA 1
ATOM 3895 C C . LYS A 1 487 ? 17.454 24.430 -37.294 1.00 95.56 487 LYS A C 1
ATOM 3897 O O . LYS A 1 487 ? 17.327 25.225 -36.364 1.00 95.56 487 LYS A O 1
ATOM 3902 N N . LEU A 1 488 ? 17.941 23.206 -37.137 1.00 94.25 488 LEU A N 1
ATOM 3903 C CA . LEU A 1 488 ? 18.449 22.638 -35.893 1.00 94.25 488 LEU A CA 1
ATOM 3904 C C . LEU A 1 488 ? 19.978 22.616 -35.891 1.00 94.25 488 LEU A C 1
ATOM 3906 O O . LEU A 1 488 ? 20.621 22.611 -36.943 1.00 94.25 488 LEU A O 1
ATOM 3910 N N . ASP A 1 489 ? 20.557 22.545 -34.696 1.00 92.12 489 ASP A N 1
ATOM 3911 C CA . ASP A 1 489 ? 22.006 22.433 -34.541 1.00 92.12 489 ASP A CA 1
ATOM 3912 C C . ASP A 1 489 ? 22.496 21.042 -34.970 1.00 92.12 489 ASP A C 1
ATOM 3914 O O . ASP A 1 489 ? 21.797 20.029 -34.850 1.00 92.12 489 ASP A O 1
ATOM 3918 N N . HIS A 1 490 ? 23.725 20.996 -35.481 1.00 92.38 490 HIS A N 1
ATOM 3919 C CA . HIS A 1 490 ? 24.395 19.767 -35.883 1.00 92.38 490 HIS A CA 1
ATOM 3920 C C . HIS A 1 490 ? 25.840 19.784 -35.387 1.00 92.38 490 HIS A C 1
ATOM 3922 O O . HIS A 1 490 ? 26.661 20.570 -35.854 1.00 92.38 490 HIS A O 1
ATOM 3928 N N . LEU A 1 491 ? 26.137 18.904 -34.436 1.00 89.38 491 LEU A N 1
ATOM 3929 C CA . LEU A 1 491 ? 27.432 18.788 -33.764 1.00 89.38 491 LEU A CA 1
ATOM 3930 C C . LEU A 1 491 ? 28.267 17.608 -34.286 1.00 89.38 491 LEU A C 1
ATOM 3932 O O . LEU A 1 491 ? 29.366 17.380 -33.790 1.00 89.38 491 LEU A O 1
ATOM 3936 N N . ALA A 1 492 ? 27.750 16.861 -35.268 1.00 88.50 492 ALA A N 1
ATOM 3937 C CA . ALA A 1 492 ? 28.342 15.635 -35.802 1.00 88.50 492 ALA A CA 1
ATOM 3938 C C . ALA A 1 492 ? 28.672 14.587 -34.718 1.00 88.50 492 ALA A C 1
ATOM 3940 O O . ALA A 1 492 ? 29.698 13.910 -34.787 1.00 88.50 492 ALA A O 1
ATOM 3941 N N . LEU A 1 493 ? 27.805 14.451 -33.704 1.00 87.94 493 LEU A N 1
ATOM 3942 C CA . LEU A 1 493 ? 27.998 13.467 -32.634 1.00 87.94 493 LEU A CA 1
ATOM 3943 C C . LEU A 1 493 ? 27.922 12.034 -33.192 1.00 87.94 493 LEU A C 1
ATOM 3945 O O . LEU A 1 493 ? 26.886 11.662 -33.754 1.00 87.94 493 LEU A O 1
ATOM 3949 N N . PRO A 1 494 ? 28.973 11.209 -33.027 1.00 81.69 494 PRO A N 1
ATOM 3950 C CA . PRO A 1 494 ? 28.933 9.817 -33.441 1.00 81.69 494 PRO A CA 1
ATOM 3951 C C . PRO A 1 494 ? 28.157 8.970 -32.424 1.00 81.69 494 PRO A C 1
ATOM 3953 O O . PRO A 1 494 ? 28.127 9.270 -31.233 1.00 81.69 494 PRO A O 1
ATOM 3956 N N . ASN A 1 495 ? 27.605 7.850 -32.894 1.00 86.62 495 ASN A N 1
ATOM 3957 C CA . ASN A 1 495 ? 27.098 6.771 -32.040 1.00 86.62 495 ASN A CA 1
ATOM 3958 C C . ASN A 1 495 ? 25.952 7.159 -31.081 1.00 86.62 495 ASN A C 1
ATOM 3960 O O . ASN A 1 495 ? 25.907 6.685 -29.951 1.00 86.62 495 ASN A O 1
ATOM 3964 N N . VAL A 1 496 ? 25.020 8.007 -31.516 1.00 90.12 496 VAL A N 1
ATOM 3965 C CA . VAL A 1 496 ? 23.852 8.384 -30.706 1.00 90.12 496 VAL A CA 1
ATOM 3966 C C . VAL A 1 496 ? 22.803 7.266 -30.703 1.00 90.12 496 VAL A C 1
ATOM 3968 O O . VAL A 1 496 ? 22.272 6.913 -31.756 1.00 90.12 496 VAL A O 1
ATOM 3971 N N . GLY A 1 497 ? 22.481 6.745 -29.518 1.00 88.94 497 GLY A N 1
ATOM 3972 C CA . GLY A 1 497 ? 21.405 5.782 -29.287 1.00 88.94 497 GLY A CA 1
ATOM 3973 C C . GLY A 1 497 ? 20.066 6.414 -28.898 1.00 88.94 497 GLY A C 1
ATOM 3974 O O . GLY A 1 497 ? 19.892 7.636 -28.863 1.00 88.94 497 GLY A O 1
ATOM 3975 N N . THR A 1 498 ? 19.093 5.555 -28.593 1.00 87.69 498 THR A N 1
ATOM 3976 C CA . THR A 1 498 ? 17.718 5.952 -28.249 1.00 87.69 498 THR A CA 1
ATOM 3977 C C . THR A 1 498 ? 17.490 6.114 -26.740 1.00 87.69 498 THR A C 1
ATOM 3979 O O . THR A 1 498 ? 16.473 6.681 -26.341 1.00 87.69 498 THR A O 1
ATOM 3982 N N . THR A 1 499 ? 18.405 5.661 -25.880 1.00 92.19 499 THR A N 1
ATOM 3983 C CA . THR A 1 499 ? 18.283 5.784 -24.416 1.00 92.19 499 THR A CA 1
ATOM 3984 C C . THR A 1 499 ? 18.871 7.103 -23.929 1.00 92.19 499 THR A C 1
ATOM 3986 O O . THR A 1 499 ? 20.058 7.365 -24.131 1.00 92.19 499 THR A O 1
ATOM 3989 N N . TRP A 1 500 ? 18.069 7.928 -23.253 1.00 94.25 500 TRP A N 1
ATOM 3990 C CA . TRP A 1 500 ? 18.483 9.261 -22.792 1.00 94.25 500 TRP A CA 1
ATOM 3991 C C . TRP A 1 500 ? 18.167 9.447 -21.309 1.00 94.25 500 TRP A C 1
ATOM 3993 O O . TRP A 1 500 ? 17.052 9.153 -20.878 1.00 94.25 500 TRP A O 1
ATOM 4003 N N . TYR A 1 501 ? 19.118 9.971 -20.535 1.00 95.81 501 TYR A N 1
ATOM 4004 C CA . TYR A 1 501 ? 18.952 10.243 -19.108 1.00 95.81 501 TYR A CA 1
ATOM 4005 C C . TYR A 1 501 ? 19.407 11.660 -18.775 1.00 95.81 501 TYR A C 1
ATOM 4007 O O . TYR A 1 501 ? 20.575 12.006 -18.936 1.00 95.81 501 TYR A O 1
ATOM 4015 N N . GLY A 1 502 ? 18.483 12.499 -18.322 1.00 94.25 502 GLY A N 1
ATOM 4016 C CA . GLY A 1 502 ? 18.758 13.918 -18.121 1.00 94.25 502 GLY A CA 1
ATOM 4017 C C . GLY A 1 502 ? 17.676 14.631 -17.318 1.00 94.25 502 GLY A C 1
ATOM 4018 O O . GLY A 1 502 ? 16.674 14.007 -16.947 1.00 94.25 502 GLY A O 1
ATOM 4019 N N . PRO A 1 503 ? 17.841 15.947 -17.088 1.00 92.81 503 PRO A N 1
ATOM 4020 C CA . PRO A 1 503 ? 16.773 16.798 -16.582 1.00 92.81 503 PRO A CA 1
ATOM 4021 C C . PRO A 1 503 ? 15.490 16.614 -17.397 1.00 92.81 503 PRO A C 1
ATOM 4023 O O . PRO A 1 503 ? 15.535 16.491 -18.624 1.00 92.81 503 PRO A O 1
ATOM 4026 N N . SER A 1 504 ? 14.337 16.599 -16.731 1.00 91.44 504 SER A N 1
ATOM 4027 C CA . SER A 1 504 ? 13.055 16.292 -17.382 1.00 91.44 504 SER A CA 1
ATOM 4028 C C . SER A 1 504 ? 12.731 17.235 -18.541 1.00 91.44 504 SER A C 1
ATOM 4030 O O . SER A 1 504 ? 12.289 16.783 -19.595 1.00 91.44 504 SER A O 1
ATOM 4032 N N . THR A 1 505 ? 13.022 18.528 -18.391 1.00 88.88 505 THR A N 1
ATOM 4033 C CA . THR A 1 505 ? 12.854 19.542 -19.442 1.00 88.88 505 THR A CA 1
ATOM 4034 C C . THR A 1 505 ? 13.693 19.242 -20.681 1.00 88.88 505 THR A C 1
ATOM 4036 O O . THR A 1 505 ? 13.180 19.332 -21.793 1.00 88.88 505 THR A O 1
ATOM 4039 N N . TRP A 1 506 ? 14.946 18.827 -20.485 1.00 91.62 506 TRP A N 1
ATOM 4040 C CA . TRP A 1 506 ? 15.868 18.474 -21.562 1.00 91.62 506 TRP A CA 1
ATOM 4041 C C . TRP A 1 506 ? 15.378 17.232 -22.316 1.00 91.62 506 TRP A C 1
ATOM 4043 O O . TRP A 1 506 ? 15.223 17.271 -23.532 1.00 91.62 506 TRP A O 1
ATOM 4053 N N . VAL A 1 507 ? 15.022 16.155 -21.604 1.00 92.25 507 VAL A N 1
ATOM 4054 C CA . VAL A 1 507 ? 14.534 14.911 -22.233 1.00 92.25 507 VAL A CA 1
ATOM 4055 C C . VAL A 1 507 ? 13.251 15.150 -23.040 1.00 92.25 507 VAL A C 1
ATOM 4057 O O . VAL A 1 507 ? 13.117 14.637 -24.152 1.00 92.25 507 VAL A O 1
ATOM 4060 N N . VAL A 1 508 ? 12.323 15.956 -22.512 1.00 90.06 508 VAL A N 1
ATOM 4061 C CA . VAL A 1 508 ? 11.071 16.315 -23.199 1.00 90.06 508 VAL A CA 1
ATOM 4062 C C . VAL A 1 508 ? 11.337 17.143 -24.460 1.00 90.06 508 VAL A C 1
ATOM 4064 O O . VAL A 1 508 ? 10.707 16.899 -25.490 1.00 90.06 508 VAL A O 1
ATOM 4067 N N . GLU A 1 509 ? 12.267 18.099 -24.417 1.00 90.19 509 GLU A N 1
ATOM 4068 C CA . GLU A 1 509 ? 12.649 18.886 -25.596 1.00 90.19 509 GLU A CA 1
ATOM 4069 C C . GLU A 1 509 ? 13.266 17.999 -26.683 1.00 90.19 509 GLU A C 1
ATOM 4071 O O . GLU A 1 509 ? 12.827 18.042 -27.832 1.00 90.19 509 GLU A O 1
ATOM 4076 N N . CYS A 1 510 ? 14.203 17.119 -26.328 1.00 92.38 510 CYS A N 1
ATOM 4077 C CA . CYS A 1 510 ? 14.813 16.212 -27.301 1.00 92.38 510 CYS A CA 1
ATOM 4078 C C . CYS A 1 510 ? 13.792 15.255 -27.909 1.00 92.38 510 CYS A C 1
ATOM 4080 O O . CYS A 1 510 ? 13.860 14.953 -29.100 1.00 92.38 510 CYS A O 1
ATOM 4082 N N . ALA A 1 511 ? 12.794 14.830 -27.130 1.00 90.75 511 ALA A N 1
ATOM 4083 C CA . ALA A 1 511 ? 11.711 14.011 -27.650 1.00 90.75 511 ALA A CA 1
ATOM 4084 C C . ALA A 1 511 ? 10.847 14.757 -28.679 1.00 90.75 511 ALA A C 1
ATOM 4086 O O . ALA A 1 511 ? 10.505 14.173 -29.709 1.00 90.75 511 ALA A O 1
ATOM 4087 N N . LYS A 1 512 ? 10.565 16.051 -28.459 1.00 89.81 512 LYS A N 1
ATOM 4088 C CA . LYS A 1 512 ? 9.864 16.911 -29.435 1.00 89.81 512 LYS A CA 1
ATOM 4089 C C . LYS A 1 512 ? 10.637 16.993 -30.752 1.00 89.81 512 LYS A C 1
ATOM 4091 O O . LYS A 1 512 ? 10.062 16.801 -31.821 1.00 89.81 512 LYS A O 1
ATOM 4096 N N . ILE A 1 513 ? 11.948 17.216 -30.675 1.00 92.50 513 ILE A N 1
ATOM 4097 C CA . ILE A 1 513 ? 12.815 17.340 -31.854 1.00 92.50 513 ILE A CA 1
ATOM 4098 C C . ILE A 1 513 ? 12.954 16.014 -32.602 1.00 92.50 513 ILE A C 1
ATOM 4100 O O . ILE A 1 513 ? 12.843 15.981 -33.828 1.00 92.50 513 ILE A O 1
ATOM 4104 N N . GLY A 1 514 ? 13.149 14.907 -31.885 1.00 90.94 514 GLY A N 1
ATOM 4105 C CA . GLY A 1 514 ? 13.229 13.585 -32.503 1.00 90.94 514 GLY A CA 1
ATOM 4106 C C . GLY A 1 514 ? 11.925 13.205 -33.207 1.00 90.94 514 GLY A C 1
ATOM 4107 O O . GLY A 1 514 ? 11.959 12.703 -34.330 1.00 90.94 514 GLY A O 1
ATOM 4108 N N . LEU A 1 515 ? 10.768 13.525 -32.614 1.00 87.06 515 LEU A N 1
ATOM 4109 C CA . LEU A 1 515 ? 9.482 13.316 -33.279 1.00 87.06 515 LEU A CA 1
ATOM 4110 C C . LEU A 1 515 ? 9.327 14.204 -34.521 1.00 87.06 515 LEU A C 1
ATOM 4112 O O . LEU A 1 515 ? 8.853 13.732 -35.554 1.00 87.06 515 LEU A O 1
ATOM 4116 N N . GLN A 1 516 ? 9.749 15.469 -34.450 1.00 89.25 516 GLN A N 1
ATOM 4117 C CA . GLN A 1 516 ? 9.744 16.373 -35.601 1.00 89.25 516 GLN A CA 1
ATOM 4118 C C . GLN A 1 516 ? 10.596 15.819 -36.755 1.00 89.25 516 GLN A C 1
ATOM 4120 O O . GLN A 1 516 ? 10.152 15.842 -37.902 1.00 89.25 516 GLN A O 1
ATOM 4125 N N . ALA A 1 517 ? 11.776 15.266 -36.461 1.00 90.06 517 ALA A N 1
ATOM 4126 C CA . ALA A 1 517 ? 12.638 14.630 -37.455 1.00 90.06 517 ALA A CA 1
ATOM 4127 C C . ALA A 1 517 ? 11.985 13.388 -38.094 1.00 90.06 517 ALA A C 1
ATOM 4129 O O . ALA A 1 517 ? 12.054 13.222 -39.312 1.00 90.06 517 ALA A O 1
ATOM 4130 N N . LEU A 1 518 ? 11.301 12.546 -37.305 1.00 85.06 518 LEU A N 1
ATOM 4131 C CA . LEU A 1 518 ? 10.557 11.384 -37.821 1.00 85.06 518 LEU A CA 1
ATOM 4132 C C . LEU A 1 518 ? 9.398 11.795 -38.733 1.00 85.06 518 LEU A C 1
ATOM 4134 O O . LEU A 1 518 ? 9.235 11.238 -39.819 1.00 85.06 518 LEU A O 1
ATOM 4138 N N . LEU A 1 519 ? 8.615 12.796 -38.323 1.00 83.00 519 LEU A N 1
ATOM 4139 C CA . LEU A 1 519 ? 7.517 13.332 -39.131 1.00 83.00 519 LEU A CA 1
ATOM 4140 C C . LEU A 1 519 ? 8.027 13.906 -40.455 1.00 83.00 519 LEU A C 1
ATOM 4142 O O . LEU A 1 519 ? 7.414 13.683 -41.497 1.00 83.00 519 LEU A O 1
ATOM 4146 N N . HIS A 1 520 ? 9.162 14.602 -40.424 1.00 86.62 520 HIS A N 1
ATOM 4147 C CA . HIS A 1 520 ? 9.799 15.164 -41.611 1.00 86.62 520 HIS A CA 1
ATOM 4148 C C . HIS A 1 520 ? 10.295 14.080 -42.578 1.00 86.62 520 HIS A C 1
ATOM 4150 O O . HIS A 1 520 ? 10.016 14.144 -43.774 1.00 86.62 520 HIS A O 1
ATOM 4156 N N . LEU A 1 521 ? 10.957 13.036 -42.064 1.00 83.81 521 LEU A N 1
ATOM 4157 C CA . LEU A 1 521 ? 11.363 11.864 -42.851 1.00 83.81 521 LEU A CA 1
ATOM 4158 C C . LEU A 1 521 ? 10.175 11.205 -43.557 1.00 83.81 521 LEU A C 1
ATOM 4160 O O . LEU A 1 521 ? 10.261 10.875 -44.741 1.00 83.81 521 LEU A O 1
ATOM 4164 N N . HIS A 1 522 ? 9.064 11.043 -42.841 1.00 80.50 522 HIS A N 1
ATOM 4165 C CA . HIS A 1 522 ? 7.838 10.465 -43.382 1.00 80.50 522 HIS A CA 1
ATOM 4166 C C . HIS A 1 522 ? 7.196 11.347 -44.451 1.00 80.50 522 HIS A C 1
ATOM 4168 O O . HIS A 1 522 ? 6.866 10.856 -45.525 1.00 80.50 522 HIS A O 1
ATOM 4174 N N . GLN A 1 523 ? 7.096 12.657 -44.216 1.00 82.50 523 GLN A N 1
ATOM 4175 C CA . GLN A 1 523 ? 6.575 13.606 -45.207 1.00 82.50 523 GLN A CA 1
ATOM 4176 C C . GLN A 1 523 ? 7.395 13.622 -46.506 1.00 82.50 523 GLN A C 1
ATOM 4178 O O . GLN A 1 523 ? 6.852 13.908 -47.570 1.00 82.50 523 GLN A O 1
ATOM 4183 N N . GLN A 1 524 ? 8.689 13.301 -46.431 1.00 82.62 524 GLN A N 1
ATOM 4184 C CA . GLN A 1 524 ? 9.579 13.216 -47.588 1.00 82.62 524 GLN A CA 1
ATOM 4185 C C . GLN A 1 524 ? 9.667 11.817 -48.219 1.00 82.62 524 GLN A C 1
ATOM 4187 O O . GLN A 1 524 ? 10.450 11.642 -49.152 1.00 82.62 524 GLN A O 1
ATOM 4192 N N . ASN A 1 525 ? 8.910 10.821 -47.736 1.00 77.88 525 ASN A N 1
ATOM 4193 C CA . ASN A 1 525 ? 9.046 9.412 -48.134 1.00 77.88 525 ASN A CA 1
ATOM 4194 C C . ASN A 1 525 ? 10.494 8.886 -48.017 1.00 77.88 525 ASN A C 1
ATOM 4196 O O . ASN A 1 525 ? 10.944 8.080 -48.829 1.00 77.88 525 ASN A O 1
ATOM 4200 N N . LYS A 1 526 ? 11.244 9.356 -47.011 1.00 74.81 526 LYS A N 1
ATOM 4201 C CA . LYS A 1 526 ? 12.623 8.929 -46.705 1.00 74.81 526 LYS A CA 1
ATOM 4202 C C . LYS A 1 526 ? 12.685 7.978 -45.502 1.00 74.81 526 LYS A C 1
ATOM 4204 O O . LYS A 1 526 ? 13.723 7.853 -44.853 1.00 74.81 526 LYS A O 1
ATOM 4209 N N . THR A 1 527 ? 11.572 7.336 -45.160 1.00 71.62 527 THR A N 1
ATOM 4210 C CA . THR A 1 527 ? 11.511 6.353 -44.073 1.00 71.62 527 THR A CA 1
ATOM 4211 C C . THR A 1 527 ? 12.204 5.052 -44.467 1.00 71.62 527 THR A C 1
ATOM 4213 O O . THR A 1 527 ? 12.047 4.565 -45.582 1.00 71.62 527 THR A O 1
ATOM 4216 N N . GLY A 1 528 ? 12.965 4.477 -43.540 1.00 69.56 528 GLY A N 1
ATOM 4217 C CA . GLY A 1 528 ? 13.720 3.244 -43.731 1.00 69.56 528 GLY A CA 1
ATOM 4218 C C . GLY A 1 528 ? 14.197 2.665 -42.400 1.00 69.56 528 GLY A C 1
ATOM 4219 O O . GLY A 1 528 ? 13.872 3.177 -41.328 1.00 69.56 528 GLY A O 1
ATOM 4220 N N . SER A 1 529 ? 14.998 1.602 -42.452 1.00 67.44 529 SER A N 1
ATOM 4221 C CA . SER A 1 529 ? 15.442 0.872 -41.254 1.00 67.44 529 SER A CA 1
ATOM 4222 C C . SER A 1 529 ? 16.287 1.715 -40.282 1.00 67.44 529 SER A C 1
ATOM 4224 O O . SER A 1 529 ? 16.306 1.430 -39.088 1.00 67.44 529 SER A O 1
ATOM 4226 N N . SER A 1 530 ? 16.938 2.786 -40.753 1.00 76.50 530 SER A N 1
ATOM 4227 C CA . SER A 1 530 ? 17.741 3.710 -39.935 1.00 76.50 530 SER A CA 1
ATOM 4228 C C . SER A 1 530 ? 16.985 4.943 -39.428 1.00 76.50 530 SER A C 1
ATOM 4230 O O . SER A 1 530 ? 17.575 5.749 -38.707 1.00 76.50 530 SER A O 1
ATOM 4232 N N . SER A 1 531 ? 15.695 5.116 -39.753 1.00 81.19 531 SER A N 1
ATOM 4233 C CA . SER A 1 531 ? 14.946 6.340 -39.414 1.00 81.19 531 SER A CA 1
ATOM 4234 C C . SER A 1 531 ? 14.953 6.660 -37.920 1.00 81.19 531 SER A C 1
ATOM 4236 O O . SER A 1 531 ? 15.108 7.823 -37.549 1.00 81.19 531 SER A O 1
ATOM 4238 N N . ASN A 1 532 ? 14.870 5.640 -37.064 1.00 81.62 532 ASN A N 1
ATOM 4239 C CA . ASN A 1 532 ? 14.921 5.820 -35.615 1.00 81.62 532 ASN A CA 1
ATOM 4240 C C . ASN A 1 532 ? 16.285 6.352 -35.148 1.00 81.62 532 ASN A C 1
ATOM 4242 O O . ASN A 1 532 ? 16.353 7.315 -34.384 1.00 81.62 532 ASN A O 1
ATOM 4246 N N . ALA A 1 533 ? 17.376 5.777 -35.660 1.00 85.00 533 ALA A N 1
ATOM 4247 C CA . ALA A 1 533 ? 18.733 6.208 -35.338 1.00 85.00 533 ALA A CA 1
ATOM 4248 C C . ALA A 1 533 ? 19.023 7.626 -35.861 1.00 85.00 533 ALA A C 1
ATOM 4250 O O . ALA A 1 533 ? 19.658 8.428 -35.173 1.00 85.00 533 ALA A O 1
ATOM 4251 N N . VAL A 1 534 ? 18.526 7.961 -37.058 1.00 88.62 534 VAL A N 1
ATOM 4252 C CA . VAL A 1 534 ? 18.629 9.308 -37.641 1.00 88.62 534 VAL A CA 1
ATOM 4253 C C . VAL A 1 534 ? 17.883 10.323 -36.779 1.00 88.62 534 VAL A C 1
ATOM 4255 O O . VAL A 1 534 ? 18.455 11.348 -36.420 1.00 88.62 534 VAL A O 1
ATOM 4258 N N . ALA A 1 535 ? 16.644 10.032 -36.385 1.00 89.56 535 ALA A N 1
ATOM 4259 C CA . ALA A 1 535 ? 15.853 10.923 -35.542 1.00 89.56 535 ALA A CA 1
ATOM 4260 C C . ALA A 1 535 ? 16.473 11.144 -34.158 1.00 89.56 535 ALA A C 1
ATOM 4262 O O . ALA A 1 535 ? 16.543 12.282 -33.692 1.00 89.56 535 ALA A O 1
ATOM 4263 N N . ALA A 1 536 ? 16.974 10.079 -33.526 1.00 90.75 536 ALA A N 1
ATOM 4264 C CA . ALA A 1 536 ? 17.690 10.190 -32.261 1.00 90.75 536 ALA A CA 1
ATOM 4265 C C . ALA A 1 536 ? 18.968 11.030 -32.408 1.00 90.75 536 ALA A C 1
ATOM 4267 O O . ALA A 1 536 ? 19.226 11.919 -31.596 1.00 90.75 536 ALA A O 1
ATOM 4268 N N . SER A 1 537 ? 19.722 10.816 -33.492 1.00 93.12 537 SER A N 1
ATOM 4269 C CA . SER A 1 537 ? 20.915 11.605 -33.805 1.00 93.12 537 SER A CA 1
ATOM 4270 C C . SER A 1 537 ? 20.587 13.084 -34.010 1.00 93.12 537 SER A C 1
ATOM 4272 O O . SER A 1 537 ? 21.268 13.922 -33.426 1.00 93.12 537 SER A O 1
ATOM 4274 N N . VAL A 1 538 ? 19.542 13.428 -34.773 1.00 94.50 538 VAL A N 1
ATOM 4275 C CA . VAL A 1 538 ? 19.100 14.825 -34.963 1.00 94.50 538 VAL A CA 1
ATOM 4276 C C . VAL A 1 538 ? 18.722 15.465 -33.623 1.00 94.50 538 VAL A C 1
ATOM 4278 O O . VAL A 1 538 ? 19.179 16.569 -33.325 1.00 94.50 538 VAL A O 1
ATOM 4281 N N . ALA A 1 539 ? 17.950 14.762 -32.789 1.00 94.56 539 ALA A N 1
ATOM 4282 C CA . ALA A 1 539 ? 17.525 15.251 -31.479 1.00 94.56 539 ALA A CA 1
ATOM 4283 C C . ALA A 1 539 ? 18.705 15.580 -30.558 1.00 94.56 539 ALA A C 1
ATOM 4285 O O . ALA A 1 539 ? 18.804 16.696 -30.050 1.00 94.56 539 ALA A O 1
ATOM 4286 N N . ILE A 1 540 ? 19.628 14.634 -30.370 1.00 94.12 540 ILE A N 1
ATOM 4287 C CA . ILE A 1 540 ? 20.762 14.819 -29.458 1.00 94.12 540 ILE A CA 1
ATOM 4288 C C . ILE A 1 540 ? 21.768 15.831 -30.003 1.00 94.12 540 ILE A C 1
ATOM 4290 O O . ILE A 1 540 ? 22.279 16.637 -29.230 1.00 94.12 540 ILE A O 1
ATOM 4294 N N . ASN A 1 541 ? 22.006 15.870 -31.319 1.00 93.06 541 ASN A N 1
ATOM 4295 C CA . ASN A 1 541 ? 22.845 16.911 -31.920 1.00 93.06 541 ASN A CA 1
ATOM 4296 C C . ASN A 1 541 ? 22.311 18.320 -31.622 1.00 93.06 541 ASN A C 1
ATOM 4298 O O . ASN A 1 541 ? 23.107 19.218 -31.360 1.00 93.06 541 ASN A O 1
ATOM 4302 N N . HIS A 1 542 ? 20.988 18.505 -31.610 1.00 92.94 542 HIS A N 1
ATOM 4303 C CA . HIS A 1 542 ? 20.389 19.786 -31.249 1.00 92.94 542 HIS A CA 1
ATOM 4304 C C . HIS A 1 542 ? 20.433 20.068 -29.743 1.00 92.94 542 HIS A C 1
ATOM 4306 O O . HIS A 1 542 ? 20.748 21.173 -29.306 1.00 92.94 542 HIS A O 1
ATOM 4312 N N . CYS A 1 543 ? 20.115 19.061 -28.938 1.00 91.75 543 CYS A N 1
ATOM 4313 C CA . CYS A 1 543 ? 19.968 19.206 -27.498 1.00 91.75 543 CYS A CA 1
ATOM 4314 C C . CYS A 1 543 ? 21.279 19.268 -26.717 1.00 91.75 543 CYS A C 1
ATOM 4316 O O . CYS A 1 543 ? 21.281 19.754 -25.586 1.00 91.75 543 CYS A O 1
ATOM 4318 N N . ALA A 1 544 ? 22.378 18.727 -27.247 1.00 87.38 544 ALA A N 1
ATOM 4319 C CA . ALA A 1 544 ? 23.555 18.448 -26.430 1.00 87.38 544 ALA A CA 1
ATOM 4320 C C . ALA A 1 544 ? 24.165 19.693 -25.777 1.00 87.38 544 ALA A C 1
ATOM 4322 O O . ALA A 1 544 ? 24.732 19.566 -24.704 1.00 87.38 544 ALA A O 1
ATOM 4323 N N . ASN A 1 545 ? 24.016 20.885 -26.361 1.00 78.75 545 ASN A N 1
ATOM 4324 C CA . ASN A 1 545 ? 24.546 22.133 -25.793 1.00 78.75 545 ASN A CA 1
ATOM 4325 C C . ASN A 1 545 ? 23.466 23.054 -25.202 1.00 78.75 545 ASN A C 1
ATOM 4327 O O . ASN A 1 545 ? 23.762 24.187 -24.823 1.00 78.75 545 ASN A O 1
ATOM 4331 N N . LYS A 1 546 ? 22.207 22.608 -25.156 1.00 70.75 546 LYS A N 1
ATOM 4332 C CA . LYS A 1 546 ? 21.073 23.424 -24.718 1.00 70.75 546 LYS A CA 1
ATOM 4333 C C . LYS A 1 546 ? 20.657 23.109 -23.284 1.00 70.75 546 LYS A C 1
ATOM 4335 O O . LYS A 1 546 ? 20.627 21.954 -22.878 1.00 70.75 546 LYS A O 1
ATOM 4340 N N . HIS A 1 547 ? 20.248 24.153 -22.558 1.00 61.00 547 HIS A N 1
ATOM 4341 C CA . HIS A 1 547 ? 19.513 24.061 -21.285 1.00 61.00 547 HIS A CA 1
ATOM 4342 C C . HIS A 1 547 ? 20.203 23.289 -20.147 1.00 61.00 547 HIS A C 1
ATOM 4344 O O . HIS A 1 547 ? 19.549 22.793 -19.232 1.00 61.00 547 HIS A O 1
ATOM 4350 N N . LEU A 1 548 ? 21.528 23.249 -20.171 1.00 60.78 548 LEU A N 1
ATOM 4351 C CA . LEU A 1 548 ? 22.376 22.690 -19.127 1.00 60.78 548 LEU A CA 1
ATOM 4352 C C . LEU A 1 548 ? 23.338 23.809 -18.730 1.00 60.78 548 LEU A C 1
ATOM 4354 O O . LEU A 1 548 ? 23.961 24.371 -19.626 1.00 60.78 548 LEU A O 1
ATOM 4358 N N . ASP A 1 549 ? 23.421 24.175 -17.448 1.00 58.69 549 ASP A N 1
ATOM 4359 C CA . ASP A 1 549 ? 24.204 25.302 -16.898 1.00 58.69 549 ASP A CA 1
ATOM 4360 C C . ASP A 1 549 ? 25.716 25.240 -17.253 1.00 58.69 549 ASP A C 1
ATOM 4362 O O . ASP A 1 549 ? 26.571 24.979 -16.410 1.00 58.69 549 ASP A O 1
ATOM 4366 N N . GLY A 1 550 ? 26.064 25.454 -18.525 1.00 59.53 550 GLY A N 1
ATOM 4367 C CA . GLY A 1 550 ? 27.417 25.359 -19.076 1.00 59.53 550 GLY A CA 1
ATOM 4368 C C . GLY A 1 550 ? 27.941 23.946 -19.381 1.00 59.53 550 GLY A C 1
ATOM 4369 O O . GLY A 1 550 ? 29.111 23.832 -19.737 1.00 59.53 550 GLY A O 1
ATOM 4370 N N . ALA A 1 551 ? 27.138 22.880 -19.264 1.00 69.94 551 ALA A N 1
ATOM 4371 C CA . ALA A 1 551 ? 27.584 21.496 -19.493 1.00 69.94 551 ALA A CA 1
ATOM 4372 C C . ALA A 1 551 ? 26.951 20.879 -20.749 1.00 69.94 551 ALA A C 1
ATOM 4374 O O . ALA A 1 551 ? 25.749 20.987 -20.944 1.00 69.94 551 ALA A O 1
ATOM 4375 N N . SER A 1 552 ? 27.731 20.193 -21.586 1.00 82.75 552 SER A N 1
ATOM 4376 C CA . SER A 1 552 ? 27.179 19.463 -22.734 1.00 82.75 552 SER A CA 1
ATOM 4377 C C . SER A 1 552 ? 26.687 18.071 -22.330 1.00 82.75 552 SER A C 1
ATOM 4379 O O . SER A 1 552 ? 27.244 17.455 -21.416 1.00 82.75 552 SER A O 1
ATOM 4381 N N . ALA A 1 553 ? 25.672 17.553 -23.021 1.00 87.38 553 ALA A N 1
ATOM 4382 C CA . ALA A 1 553 ? 25.275 16.157 -22.900 1.00 87.38 553 ALA A CA 1
ATOM 4383 C C . ALA A 1 553 ? 26.375 15.234 -23.446 1.00 87.38 553 ALA A C 1
ATOM 4385 O O . ALA A 1 553 ? 26.990 15.541 -24.471 1.00 87.38 553 ALA A O 1
ATOM 4386 N N . VAL A 1 554 ? 26.619 14.102 -22.782 1.00 92.00 554 VAL A N 1
ATOM 4387 C CA . VAL A 1 554 ? 27.770 13.229 -23.080 1.00 92.00 554 VAL A CA 1
ATOM 4388 C C . VAL A 1 554 ? 27.320 11.800 -23.381 1.00 92.00 554 VAL A C 1
ATOM 4390 O O . VAL A 1 554 ? 26.421 11.271 -22.724 1.00 92.00 554 VAL A O 1
ATOM 4393 N N . LEU A 1 555 ? 27.970 11.162 -24.359 1.00 93.50 555 LEU A N 1
ATOM 4394 C CA . LEU A 1 555 ? 27.841 9.724 -24.589 1.00 93.50 555 LEU A CA 1
ATOM 4395 C C . LEU A 1 555 ? 28.305 8.972 -23.335 1.00 93.50 555 LEU A C 1
ATOM 4397 O O . LEU A 1 555 ? 29.412 9.204 -22.852 1.00 93.50 555 LEU A O 1
ATOM 4401 N N . ASN A 1 556 ? 27.481 8.061 -22.826 1.00 94.56 556 ASN A N 1
ATOM 4402 C CA . ASN A 1 556 ? 27.840 7.213 -21.696 1.00 94.56 556 ASN A CA 1
ATOM 4403 C C . ASN A 1 556 ? 27.557 5.743 -22.014 1.00 94.56 556 ASN A C 1
ATOM 4405 O O . ASN A 1 556 ? 26.515 5.196 -21.659 1.00 94.56 556 ASN A O 1
ATOM 4409 N N . ASP A 1 557 ? 28.519 5.116 -22.678 1.00 92.75 557 ASP A N 1
ATOM 4410 C CA . ASP A 1 557 ? 28.525 3.703 -23.063 1.00 92.75 557 ASP A CA 1
ATOM 4411 C C . ASP A 1 557 ? 28.992 2.760 -21.945 1.00 92.75 557 ASP A C 1
ATOM 4413 O O . ASP A 1 557 ? 29.040 1.549 -22.143 1.00 92.75 557 ASP A O 1
ATOM 4417 N N . THR A 1 558 ? 29.303 3.300 -20.763 1.00 94.25 558 THR A N 1
ATOM 4418 C CA . THR A 1 558 ? 29.649 2.509 -19.574 1.00 94.25 558 THR A CA 1
ATOM 4419 C C . THR A 1 558 ? 28.474 2.352 -18.619 1.00 94.25 558 THR A C 1
ATOM 4421 O O . THR A 1 558 ? 28.421 1.367 -17.898 1.00 94.25 558 THR A O 1
ATOM 4424 N N . MET A 1 559 ? 27.503 3.267 -18.609 1.00 96.31 559 MET A N 1
ATOM 4425 C CA . MET A 1 559 ? 26.329 3.178 -17.731 1.00 96.31 559 MET A CA 1
ATOM 4426 C C . MET A 1 559 ? 25.040 2.834 -18.481 1.00 96.31 559 MET A C 1
ATOM 4428 O O . MET A 1 559 ? 24.129 2.276 -17.863 1.00 96.31 559 MET A O 1
ATOM 4432 N N . LEU A 1 560 ? 24.944 3.176 -19.772 1.00 95.62 560 LEU A N 1
ATOM 4433 C CA . LEU A 1 560 ? 23.738 3.008 -20.584 1.00 95.62 560 LEU A CA 1
ATOM 4434 C C . LEU A 1 560 ? 23.921 1.991 -21.715 1.00 95.62 560 LEU A C 1
ATOM 4436 O O . LEU A 1 560 ? 24.993 1.864 -22.293 1.00 95.62 560 LEU A O 1
ATOM 4440 N N . ASP A 1 561 ? 22.816 1.317 -22.042 1.00 92.75 561 ASP A N 1
ATOM 4441 C CA . ASP A 1 561 ? 22.687 0.321 -23.120 1.00 92.75 561 ASP A CA 1
ATOM 4442 C C . ASP A 1 561 ? 23.731 -0.810 -23.111 1.00 92.75 561 ASP A C 1
ATOM 4444 O O . ASP A 1 561 ? 24.131 -1.310 -24.164 1.00 92.75 561 ASP A O 1
ATOM 4448 N N . ILE A 1 562 ? 24.130 -1.274 -21.924 1.00 94.06 562 ILE A N 1
ATOM 4449 C CA . ILE A 1 562 ? 25.026 -2.431 -21.811 1.00 94.06 562 ILE A CA 1
ATOM 4450 C C . ILE A 1 562 ? 24.286 -3.686 -22.295 1.00 94.06 562 ILE A C 1
ATOM 4452 O O . ILE A 1 562 ? 23.154 -3.933 -21.864 1.00 94.06 562 ILE A O 1
ATOM 4456 N N . PRO A 1 563 ? 24.863 -4.490 -23.201 1.00 91.56 563 PRO A N 1
ATOM 4457 C CA . PRO A 1 563 ? 24.159 -5.637 -23.749 1.00 91.56 563 PRO A CA 1
ATOM 4458 C C . PRO A 1 563 ? 23.935 -6.701 -22.671 1.00 91.56 563 PRO A C 1
ATOM 4460 O O . PRO A 1 563 ? 24.820 -6.977 -21.860 1.00 91.56 563 PRO A O 1
ATOM 4463 N N . THR A 1 564 ? 22.784 -7.378 -22.710 1.00 91.69 564 THR A N 1
ATOM 4464 C CA . THR A 1 564 ? 22.479 -8.500 -21.796 1.00 91.69 564 THR A CA 1
ATOM 4465 C C . THR A 1 564 ? 23.412 -9.704 -21.954 1.00 91.69 564 THR A C 1
ATOM 4467 O O . THR A 1 564 ? 23.346 -10.638 -21.163 1.00 91.69 564 THR A O 1
ATOM 4470 N N . THR A 1 565 ? 24.309 -9.684 -22.943 1.00 88.31 565 THR A N 1
ATOM 4471 C CA . THR A 1 565 ? 25.396 -10.655 -23.114 1.00 88.31 565 THR A CA 1
ATOM 4472 C C . THR A 1 565 ? 26.631 -10.352 -22.264 1.00 88.31 565 THR A C 1
ATOM 4474 O O . THR A 1 565 ? 27.569 -11.145 -22.290 1.00 88.31 565 THR A O 1
ATOM 4477 N N . SER A 1 566 ? 26.694 -9.206 -21.574 1.00 90.31 566 SER A N 1
ATOM 4478 C CA . SER A 1 566 ? 27.872 -8.842 -20.782 1.00 90.31 566 SER A CA 1
ATOM 4479 C C . SER A 1 566 ? 28.098 -9.816 -19.615 1.00 90.31 566 SER A C 1
ATOM 4481 O O . SER A 1 566 ? 27.161 -10.331 -18.994 1.00 90.31 566 SER A O 1
ATOM 4483 N N . SER A 1 567 ? 29.371 -10.067 -19.316 1.00 92.31 567 SER A N 1
ATOM 4484 C CA . SER A 1 567 ? 29.824 -10.776 -18.117 1.00 92.31 567 SER A CA 1
ATOM 4485 C C . SER A 1 567 ? 30.081 -9.840 -16.934 1.00 92.31 567 SER A C 1
ATOM 4487 O O . SER A 1 567 ? 30.457 -10.319 -15.869 1.00 92.31 567 SER A O 1
ATOM 4489 N N . ASP A 1 568 ? 29.919 -8.528 -17.110 1.00 95.00 568 ASP A N 1
ATOM 4490 C CA . ASP A 1 568 ? 30.151 -7.551 -16.047 1.00 95.00 568 ASP A CA 1
ATOM 4491 C C . ASP A 1 568 ? 29.105 -7.665 -14.932 1.00 95.00 568 ASP A C 1
ATOM 4493 O O . ASP A 1 568 ? 28.007 -8.195 -15.128 1.00 95.00 568 ASP A O 1
ATOM 4497 N N . SER A 1 569 ? 29.426 -7.117 -13.759 1.00 94.38 569 SER A N 1
ATOM 4498 C CA . SER A 1 569 ? 28.499 -7.091 -12.627 1.00 94.38 569 SER A CA 1
ATOM 4499 C C . SER A 1 569 ? 27.339 -6.116 -12.874 1.00 94.38 569 SER A C 1
ATOM 4501 O O . SER A 1 569 ? 27.567 -4.977 -13.287 1.00 94.38 569 SER A O 1
ATOM 4503 N N . PRO A 1 570 ? 26.089 -6.467 -12.520 1.00 92.88 570 PRO A N 1
ATOM 4504 C CA . PRO A 1 570 ? 24.954 -5.547 -12.647 1.00 92.88 570 PRO A CA 1
ATOM 4505 C C . PRO A 1 570 ? 25.048 -4.327 -11.708 1.00 92.88 570 PRO A C 1
ATOM 4507 O O . PRO A 1 570 ? 24.302 -3.362 -11.865 1.00 92.88 570 PRO A O 1
ATOM 4510 N N . ASN A 1 571 ? 25.971 -4.324 -10.741 1.00 92.44 571 ASN A N 1
ATOM 4511 C CA . ASN A 1 571 ? 26.142 -3.218 -9.794 1.00 92.44 571 ASN A CA 1
ATOM 4512 C C . ASN A 1 571 ? 26.907 -2.013 -10.363 1.00 92.44 571 ASN A C 1
ATOM 4514 O O . ASN A 1 571 ? 26.859 -0.942 -9.762 1.00 92.44 571 ASN A O 1
ATOM 4518 N N . VAL A 1 572 ? 27.625 -2.168 -11.482 1.00 93.62 572 VAL A N 1
ATOM 4519 C CA . VAL A 1 572 ? 28.499 -1.106 -12.028 1.00 93.62 572 VAL A CA 1
ATOM 4520 C C . VAL A 1 572 ? 27.938 -0.425 -13.276 1.00 93.62 572 VAL A C 1
ATOM 4522 O O . VAL A 1 572 ? 28.505 0.552 -13.749 1.00 93.62 572 VAL A O 1
ATOM 4525 N N . HIS A 1 573 ? 26.799 -0.901 -13.769 1.00 96.25 573 HIS A N 1
ATOM 4526 C CA . HIS A 1 573 ? 26.072 -0.345 -14.909 1.00 96.25 573 HIS A CA 1
ATOM 4527 C C . HIS A 1 573 ? 24.678 0.064 -14.451 1.00 96.25 573 HIS A C 1
ATOM 4529 O O . HIS A 1 573 ? 24.201 -0.484 -13.464 1.00 96.25 573 HIS A O 1
ATOM 4535 N N . ALA A 1 574 ? 24.013 1.001 -15.129 1.00 97.00 574 ALA A N 1
ATOM 4536 C CA . ALA A 1 574 ? 22.672 1.446 -14.738 1.00 97.00 574 ALA A CA 1
ATOM 4537 C C . ALA A 1 574 ? 21.554 0.841 -15.594 1.00 97.00 574 ALA A C 1
ATOM 4539 O O . ALA A 1 574 ? 20.441 0.619 -15.113 1.00 97.00 574 ALA A O 1
ATOM 4540 N N . HIS A 1 575 ? 21.831 0.617 -16.875 1.00 97.12 575 HIS A N 1
ATOM 4541 C CA . HIS A 1 575 ? 20.815 0.268 -17.851 1.00 97.12 575 HIS A CA 1
ATOM 4542 C C . HIS A 1 575 ? 21.339 -0.759 -18.848 1.00 97.12 575 HIS A C 1
ATOM 4544 O O . HIS A 1 575 ? 22.417 -0.599 -19.424 1.00 97.12 575 HIS A O 1
ATOM 4550 N N . LEU A 1 576 ? 20.525 -1.782 -19.088 1.00 95.50 576 LEU A N 1
ATOM 4551 C CA . LEU A 1 576 ? 20.807 -2.879 -19.996 1.00 95.50 576 LEU A CA 1
ATOM 4552 C C . LEU A 1 576 ? 19.891 -2.820 -21.210 1.00 95.50 576 LEU A C 1
ATOM 4554 O O . LEU A 1 576 ? 18.702 -2.517 -21.090 1.00 95.50 576 LEU A O 1
ATOM 4558 N N . ARG A 1 577 ? 20.427 -3.201 -22.365 1.00 90.69 577 ARG A N 1
ATOM 4559 C CA . ARG A 1 577 ? 19.659 -3.406 -23.592 1.00 90.69 577 ARG A CA 1
ATOM 4560 C C . ARG A 1 577 ? 19.638 -4.889 -23.935 1.00 90.69 577 ARG A C 1
ATOM 4562 O O . ARG A 1 577 ? 20.688 -5.515 -24.092 1.00 90.69 577 ARG A O 1
ATOM 4569 N N . ALA A 1 578 ? 18.439 -5.460 -24.025 1.00 88.50 578 ALA A N 1
ATOM 4570 C CA . ALA A 1 578 ? 18.281 -6.873 -24.326 1.00 88.50 578 ALA A CA 1
ATOM 4571 C C . ALA A 1 578 ? 18.614 -7.163 -25.789 1.00 88.50 578 ALA A C 1
ATOM 4573 O O . ALA A 1 578 ? 18.160 -6.470 -26.705 1.00 88.50 578 ALA A O 1
ATOM 4574 N N . VAL A 1 579 ? 19.370 -8.237 -26.006 1.00 84.19 579 VAL A N 1
ATOM 4575 C CA . VAL A 1 579 ? 19.574 -8.802 -27.341 1.00 84.19 579 VAL A CA 1
ATOM 4576 C C . VAL A 1 579 ? 18.243 -9.351 -27.865 1.00 84.19 579 VAL A C 1
ATOM 4578 O O . VAL A 1 579 ? 17.484 -9.964 -27.111 1.00 84.19 579 VAL A O 1
ATOM 4581 N N . MET A 1 580 ? 17.950 -9.151 -29.153 1.00 77.62 580 MET A N 1
ATOM 4582 C CA . MET A 1 580 ? 16.700 -9.589 -29.796 1.00 77.62 580 MET A CA 1
ATOM 4583 C C . MET A 1 580 ? 16.972 -10.661 -30.860 1.00 77.62 580 MET A C 1
ATOM 4585 O O . MET A 1 580 ? 16.827 -10.417 -32.055 1.00 77.62 580 MET A O 1
ATOM 4589 N N . THR A 1 581 ? 17.392 -11.852 -30.434 1.00 76.19 581 THR A N 1
ATOM 4590 C CA . THR A 1 581 ? 17.669 -12.994 -31.318 1.00 76.19 581 THR A CA 1
ATOM 4591 C C . THR A 1 581 ? 17.024 -14.256 -30.755 1.00 76.19 581 THR A C 1
ATOM 4593 O O . THR A 1 581 ? 17.057 -14.470 -29.549 1.00 76.19 581 THR A O 1
ATOM 4596 N N . ASN A 1 582 ? 16.481 -15.127 -31.606 1.00 70.44 582 ASN A N 1
ATOM 4597 C CA . ASN A 1 582 ? 15.863 -16.375 -31.134 1.00 70.44 582 ASN A CA 1
ATOM 4598 C C . ASN A 1 582 ? 16.896 -17.422 -30.677 1.00 70.44 582 ASN A C 1
ATOM 4600 O O . ASN A 1 582 ? 16.582 -18.255 -29.831 1.00 70.44 582 ASN A O 1
ATOM 4604 N N . ASP A 1 583 ? 18.128 -17.323 -31.186 1.00 69.00 583 ASP A N 1
ATOM 4605 C CA . ASP A 1 583 ? 19.232 -18.241 -30.903 1.00 69.00 583 ASP A CA 1
ATOM 4606 C C . ASP A 1 583 ? 20.313 -17.521 -30.086 1.00 69.00 583 ASP A C 1
ATOM 4608 O O . ASP A 1 583 ? 21.292 -17.013 -30.635 1.00 69.00 583 ASP A O 1
ATOM 4612 N N . ALA A 1 584 ? 20.115 -17.418 -28.769 1.00 68.06 584 ALA A N 1
ATOM 4613 C CA . ALA A 1 584 ? 21.070 -16.768 -27.872 1.00 68.06 584 ALA A CA 1
ATOM 4614 C C . ALA A 1 584 ? 21.504 -17.703 -26.727 1.00 68.06 584 ALA A C 1
ATOM 4616 O O . ALA A 1 584 ? 20.642 -18.175 -25.984 1.00 68.06 584 ALA A O 1
ATOM 4617 N N . PRO A 1 585 ? 22.821 -17.922 -26.520 1.00 68.38 585 PRO A N 1
ATOM 4618 C CA . PRO A 1 585 ? 23.338 -18.719 -25.399 1.00 68.38 585 PRO A CA 1
ATOM 4619 C C . PRO A 1 585 ? 23.191 -18.020 -24.034 1.00 68.38 585 PRO A C 1
ATOM 4621 O O . PRO A 1 585 ? 23.444 -18.620 -22.998 1.00 68.38 585 PRO A O 1
ATOM 4624 N N . VAL A 1 586 ? 22.802 -16.746 -24.039 1.00 81.06 586 VAL A N 1
ATOM 4625 C CA . VAL A 1 586 ? 22.575 -15.866 -22.883 1.00 81.06 586 VAL A CA 1
ATOM 4626 C C . VAL A 1 586 ? 21.235 -15.156 -23.060 1.00 81.06 586 VAL A C 1
ATOM 4628 O O . VAL A 1 586 ? 20.637 -15.263 -24.130 1.00 81.06 586 VAL A O 1
ATOM 4631 N N . PHE A 1 587 ? 20.759 -14.422 -22.049 1.00 85.62 587 PHE A N 1
ATOM 4632 C CA . PHE A 1 587 ? 19.426 -13.815 -22.072 1.00 85.62 587 PHE A CA 1
ATOM 4633 C C . PHE A 1 587 ? 19.165 -12.941 -23.315 1.00 85.62 587 PHE A C 1
ATOM 4635 O O . PHE A 1 587 ? 19.763 -11.873 -23.495 1.00 85.62 587 PHE A O 1
ATOM 4642 N N . SER A 1 588 ? 18.199 -13.378 -24.126 1.00 86.56 588 SER A N 1
ATOM 4643 C CA . SER A 1 588 ? 17.543 -12.601 -25.171 1.00 86.56 588 SER A CA 1
ATOM 4644 C C . SER A 1 588 ? 16.049 -12.514 -24.890 1.00 86.56 588 SER A C 1
ATOM 4646 O O . SER A 1 588 ? 15.393 -13.525 -24.644 1.00 86.56 588 SER A O 1
ATOM 4648 N N . ALA A 1 589 ? 15.489 -11.310 -25.000 1.00 82.00 589 ALA A N 1
ATOM 4649 C CA . ALA A 1 589 ? 14.059 -11.103 -24.797 1.00 82.00 589 ALA A CA 1
ATOM 4650 C C . ALA A 1 589 ? 13.213 -11.853 -25.848 1.00 82.00 589 ALA A C 1
ATOM 4652 O O . ALA A 1 589 ? 12.187 -12.438 -25.509 1.00 82.00 589 ALA A O 1
ATOM 4653 N N . ALA A 1 590 ? 13.689 -11.930 -27.098 1.00 76.81 590 ALA A N 1
ATOM 4654 C CA . ALA A 1 590 ? 13.018 -12.672 -28.167 1.00 76.81 590 ALA A CA 1
ATOM 4655 C C . ALA A 1 590 ? 13.003 -14.190 -27.904 1.00 76.81 590 ALA A C 1
ATOM 4657 O O . ALA A 1 590 ? 11.940 -14.808 -27.952 1.00 76.81 590 ALA A O 1
ATOM 4658 N N . ALA A 1 591 ? 14.155 -14.777 -27.556 1.00 81.69 591 ALA A N 1
ATOM 4659 C CA . ALA A 1 591 ? 14.253 -16.193 -27.191 1.00 81.69 591 ALA A CA 1
ATOM 4660 C C . ALA A 1 591 ? 13.450 -16.525 -25.919 1.00 81.69 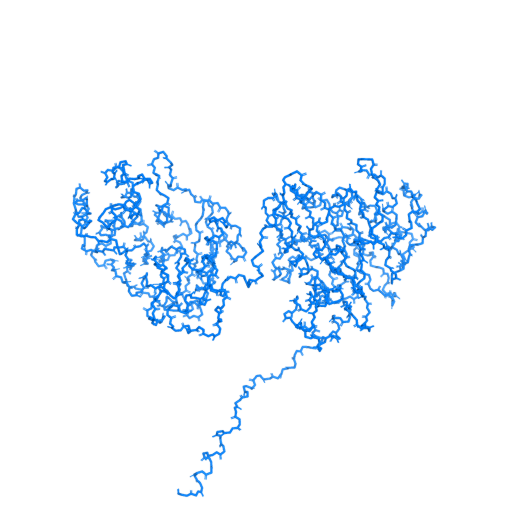591 ALA A C 1
ATOM 4662 O O . ALA A 1 591 ? 12.793 -17.562 -25.842 1.00 81.69 591 ALA A O 1
ATOM 4663 N N . PHE A 1 592 ? 13.437 -15.622 -24.934 1.00 81.88 592 PHE A N 1
ATOM 4664 C CA . PHE A 1 592 ? 12.669 -15.801 -23.703 1.00 81.88 592 PHE A CA 1
ATOM 4665 C C . PHE A 1 592 ? 11.170 -15.836 -23.985 1.00 81.88 592 PHE A C 1
ATOM 4667 O O . PHE A 1 592 ? 10.483 -16.761 -23.558 1.00 81.88 592 PHE A O 1
ATOM 4674 N N . ALA A 1 593 ? 10.678 -14.892 -24.785 1.00 74.31 593 ALA A N 1
ATOM 4675 C CA . ALA A 1 593 ? 9.286 -14.862 -25.210 1.00 74.31 593 ALA A CA 1
ATOM 4676 C C . ALA A 1 593 ? 8.894 -16.058 -26.104 1.00 74.31 593 ALA A C 1
ATOM 4678 O O . ALA A 1 593 ? 7.717 -16.409 -26.176 1.00 74.31 593 ALA A O 1
ATOM 4679 N N . ALA A 1 594 ? 9.863 -16.684 -26.781 1.00 73.31 594 ALA A N 1
ATOM 4680 C CA . ALA A 1 594 ? 9.672 -17.906 -27.561 1.00 73.31 594 ALA A CA 1
ATOM 4681 C C . ALA A 1 594 ? 9.702 -19.196 -26.713 1.00 73.31 594 ALA A C 1
ATOM 4683 O O . ALA A 1 594 ? 9.396 -20.268 -27.238 1.00 73.31 594 ALA A O 1
ATOM 4684 N N . GLY A 1 595 ? 10.038 -19.106 -25.421 1.00 73.50 595 GLY A N 1
ATOM 4685 C CA . GLY A 1 595 ? 10.131 -20.250 -24.512 1.00 73.50 595 GLY A CA 1
ATOM 4686 C C . GLY A 1 595 ? 11.461 -21.010 -24.577 1.00 73.50 595 GLY A C 1
ATOM 4687 O O . GLY A 1 595 ? 11.553 -22.106 -24.032 1.00 73.50 595 GLY A O 1
ATOM 4688 N N . THR A 1 596 ? 12.503 -20.451 -25.205 1.00 79.44 596 THR A N 1
ATOM 4689 C CA . THR A 1 596 ? 13.797 -21.129 -25.433 1.00 79.44 596 THR A CA 1
ATOM 4690 C C . THR A 1 596 ? 14.515 -21.536 -24.137 1.00 79.44 596 THR A C 1
ATOM 4692 O O . THR A 1 596 ? 15.284 -22.490 -24.138 1.00 79.44 596 THR A O 1
ATOM 4695 N N . TYR A 1 597 ? 14.256 -20.854 -23.016 1.00 76.06 597 TYR A N 1
ATOM 4696 C CA . TYR A 1 597 ? 14.932 -21.091 -21.730 1.00 76.06 597 TYR A CA 1
ATOM 4697 C C . TYR A 1 597 ? 14.125 -21.965 -20.756 1.00 76.06 597 TYR A C 1
ATOM 4699 O O . TYR A 1 597 ? 14.261 -21.813 -19.547 1.00 76.06 597 TYR A O 1
ATOM 4707 N N . ALA A 1 598 ? 13.239 -22.833 -21.258 1.00 71.69 598 ALA A N 1
ATOM 4708 C CA . ALA A 1 598 ? 12.341 -23.641 -20.424 1.00 71.69 598 ALA A CA 1
ATOM 4709 C C . ALA A 1 598 ? 13.053 -24.525 -19.383 1.00 71.69 598 ALA A C 1
ATOM 4711 O O . ALA A 1 598 ? 12.473 -24.788 -18.334 1.00 71.69 598 ALA A O 1
ATOM 4712 N N . ASP A 1 599 ? 14.298 -24.925 -19.650 1.00 72.81 599 ASP A N 1
ATOM 4713 C CA . ASP A 1 599 ? 15.093 -25.783 -18.764 1.00 72.81 599 ASP A CA 1
ATOM 4714 C C . ASP A 1 599 ? 15.980 -24.998 -17.772 1.00 72.81 599 ASP A C 1
ATOM 4716 O O . ASP A 1 599 ? 16.732 -25.600 -17.008 1.00 72.81 599 ASP A O 1
ATOM 4720 N N . VAL A 1 600 ? 15.946 -23.658 -17.787 1.00 72.50 600 VAL A N 1
ATOM 4721 C CA . VAL A 1 600 ? 16.762 -22.830 -16.883 1.00 72.50 600 VAL A CA 1
ATOM 4722 C C . VAL A 1 600 ? 16.061 -22.674 -15.532 1.00 72.50 600 VAL A C 1
ATOM 4724 O O . VAL A 1 600 ? 15.010 -22.041 -15.440 1.00 72.50 600 VAL A O 1
ATOM 4727 N N . GLU A 1 601 ? 16.675 -23.197 -14.471 1.00 69.81 601 GLU A N 1
ATOM 4728 C CA . GLU A 1 601 ? 16.189 -23.064 -13.091 1.00 69.81 601 GLU A CA 1
ATOM 4729 C C . GLU A 1 601 ? 16.703 -21.771 -12.440 1.00 69.81 601 GLU A C 1
ATOM 4731 O O . GLU A 1 601 ? 17.885 -21.434 -12.545 1.00 69.81 601 GLU A O 1
ATOM 4736 N N . LEU A 1 602 ? 15.838 -21.041 -11.728 1.00 66.19 602 LEU A N 1
ATOM 4737 C CA . LEU A 1 602 ? 16.185 -19.752 -11.115 1.00 66.19 602 LEU A CA 1
ATOM 4738 C C . LEU A 1 602 ? 17.334 -19.875 -10.098 1.00 66.19 602 LEU A C 1
ATOM 4740 O O . LEU A 1 602 ? 18.137 -18.955 -9.956 1.00 66.19 602 LEU A O 1
ATOM 4744 N N . GLU A 1 603 ? 17.410 -21.008 -9.404 1.00 69.44 603 GLU A N 1
ATOM 4745 C CA . GLU A 1 603 ? 18.417 -21.355 -8.398 1.00 69.44 603 GLU A CA 1
ATOM 4746 C C . GLU A 1 603 ? 19.811 -21.593 -8.991 1.00 69.44 603 GLU A C 1
ATOM 4748 O O . GLU A 1 603 ? 20.802 -21.513 -8.267 1.00 69.44 603 GLU A O 1
ATOM 4753 N N . SER A 1 604 ? 19.888 -21.879 -10.295 1.00 75.62 604 SER A N 1
ATOM 4754 C CA . SER A 1 604 ? 21.150 -22.079 -11.019 1.00 75.62 604 SER A CA 1
ATOM 4755 C C . SER A 1 604 ? 21.841 -20.768 -11.408 1.00 75.62 604 SER A C 1
ATOM 4757 O O . SER A 1 604 ? 22.994 -20.788 -11.828 1.00 75.62 604 SER A O 1
ATOM 4759 N N . LEU A 1 605 ? 21.147 -19.632 -11.266 1.00 76.38 605 LEU A N 1
ATOM 4760 C CA . LEU A 1 605 ? 21.627 -18.319 -11.684 1.00 76.38 605 LEU A CA 1
ATOM 4761 C C . LEU A 1 605 ? 22.336 -17.580 -10.548 1.00 76.38 605 LEU A C 1
ATOM 4763 O O . LEU A 1 605 ? 21.906 -17.604 -9.390 1.00 76.38 605 LEU A O 1
ATOM 4767 N N . HIS A 1 606 ? 23.355 -16.801 -10.907 1.00 83.50 606 HIS A N 1
ATOM 4768 C CA . HIS A 1 606 ? 24.091 -15.927 -9.997 1.00 83.50 606 HIS A CA 1
ATOM 4769 C C . HIS A 1 606 ? 23.863 -14.440 -10.334 1.00 83.50 606 HIS A C 1
ATOM 4771 O O . HIS A 1 606 ? 24.773 -13.737 -10.777 1.00 83.50 606 HIS A O 1
ATOM 4777 N N . PRO A 1 607 ? 22.658 -13.887 -10.074 1.00 83.00 607 PRO A N 1
ATOM 4778 C CA . PRO A 1 607 ? 22.266 -12.551 -10.533 1.00 83.00 607 PRO A CA 1
ATOM 4779 C C . PRO A 1 607 ? 23.039 -11.392 -9.885 1.00 83.00 607 PRO A C 1
ATOM 4781 O O . PRO A 1 607 ? 22.817 -10.247 -10.253 1.00 83.00 607 PRO A O 1
ATOM 4784 N N . GLY A 1 608 ? 23.909 -11.641 -8.903 1.00 82.19 608 GLY A N 1
ATOM 4785 C CA . GLY A 1 608 ? 24.820 -10.627 -8.358 1.00 82.19 608 GLY A CA 1
ATOM 4786 C C . GLY A 1 608 ? 26.165 -10.544 -9.088 1.00 82.19 608 GLY A C 1
ATOM 4787 O O . GLY A 1 608 ? 26.866 -9.538 -8.960 1.00 82.19 608 GLY A O 1
ATOM 4788 N N . GLU A 1 609 ? 26.525 -11.586 -9.841 1.00 88.00 609 GLU A N 1
ATOM 4789 C CA . GLU A 1 609 ? 27.852 -11.743 -10.436 1.00 88.00 609 GLU A CA 1
ATOM 4790 C C . GLU A 1 609 ? 27.904 -11.201 -11.861 1.00 88.00 609 GLU A C 1
ATOM 4792 O O . GLU A 1 609 ? 28.793 -10.406 -12.164 1.00 88.00 609 GLU A O 1
ATOM 4797 N N . THR A 1 610 ? 26.934 -11.566 -12.707 1.00 93.50 610 THR A N 1
ATOM 4798 C CA . THR A 1 610 ? 26.955 -11.237 -14.139 1.00 93.50 610 THR A CA 1
ATOM 4799 C C . THR A 1 610 ? 25.637 -10.638 -14.629 1.00 93.50 610 THR A C 1
ATOM 4801 O O . THR A 1 610 ? 24.549 -10.936 -14.130 1.00 93.50 610 THR A O 1
ATOM 4804 N N . ILE A 1 611 ? 25.722 -9.786 -15.652 1.00 94.31 611 ILE A N 1
ATOM 4805 C CA . ILE A 1 611 ? 24.562 -9.182 -16.315 1.00 94.31 611 ILE A CA 1
ATOM 4806 C C . ILE A 1 611 ? 23.666 -10.229 -16.991 1.00 94.31 611 ILE A C 1
ATOM 4808 O O . ILE A 1 611 ? 22.443 -10.084 -16.949 1.00 94.31 611 ILE A O 1
ATOM 4812 N N . HIS A 1 612 ? 24.233 -11.268 -17.611 1.00 90.50 612 HIS A N 1
ATOM 4813 C CA . HIS A 1 612 ? 23.426 -12.286 -18.290 1.00 90.50 612 HIS A CA 1
ATOM 4814 C C . HIS A 1 612 ? 22.552 -13.082 -17.312 1.00 90.50 612 HIS A C 1
ATOM 4816 O O . HIS A 1 612 ? 21.358 -13.249 -17.576 1.00 90.50 612 HIS A O 1
ATOM 4822 N N . ASP A 1 613 ? 23.101 -13.488 -16.162 1.00 89.44 613 ASP A N 1
ATOM 4823 C CA . ASP A 1 613 ? 22.337 -14.171 -15.113 1.00 89.44 613 ASP A CA 1
ATOM 4824 C C . ASP A 1 613 ? 21.337 -13.229 -14.457 1.00 89.44 613 ASP A C 1
ATOM 4826 O O . ASP A 1 613 ? 20.201 -13.619 -14.185 1.00 89.44 613 ASP A O 1
ATOM 4830 N N . TYR A 1 614 ? 21.726 -11.968 -14.243 1.00 93.62 614 TYR A N 1
ATOM 4831 C CA . TYR A 1 614 ? 20.821 -10.944 -13.733 1.00 93.62 614 TYR A CA 1
ATOM 4832 C C . TYR A 1 614 ? 19.587 -10.792 -14.625 1.00 93.62 614 TYR A C 1
ATOM 4834 O O . TYR A 1 614 ? 18.455 -10.877 -14.145 1.00 93.62 614 TYR A O 1
ATOM 4842 N N . ALA A 1 615 ? 19.796 -10.600 -15.929 1.00 93.69 615 ALA A N 1
ATOM 4843 C CA . ALA A 1 615 ? 18.713 -10.385 -16.876 1.00 93.69 615 ALA A CA 1
ATOM 4844 C C . ALA A 1 615 ? 17.798 -11.616 -16.989 1.00 93.69 615 ALA A C 1
ATOM 4846 O O . ALA A 1 615 ? 16.574 -11.467 -16.941 1.00 93.69 615 ALA A O 1
ATOM 4847 N N . MET A 1 616 ? 18.374 -12.825 -17.031 1.00 88.25 616 MET A N 1
ATOM 4848 C CA . MET A 1 616 ? 17.610 -14.077 -17.010 1.00 88.25 616 MET A CA 1
ATOM 4849 C C . MET A 1 616 ? 16.786 -14.224 -15.725 1.00 88.25 616 MET A C 1
ATOM 4851 O O . MET A 1 616 ? 15.592 -14.519 -15.779 1.00 88.25 616 MET A O 1
ATOM 4855 N N . ALA A 1 617 ? 17.386 -13.953 -14.563 1.00 83.06 617 ALA A N 1
ATOM 4856 C CA . ALA A 1 617 ? 16.709 -14.066 -13.278 1.00 83.06 617 ALA A CA 1
ATOM 4857 C C . ALA A 1 617 ? 15.551 -13.069 -13.147 1.00 83.06 617 ALA A C 1
ATOM 4859 O O . ALA A 1 617 ? 14.507 -13.418 -12.599 1.00 83.06 617 ALA A O 1
ATOM 4860 N N . MET A 1 618 ? 15.704 -11.834 -13.640 1.00 90.88 618 MET A N 1
ATOM 4861 C CA . MET A 1 618 ? 14.618 -10.846 -13.632 1.00 90.88 618 MET A CA 1
ATOM 4862 C C . MET A 1 618 ? 13.452 -11.275 -14.525 1.00 90.88 618 MET A C 1
ATOM 4864 O O . MET A 1 618 ? 12.296 -11.117 -14.129 1.00 90.88 618 MET A O 1
ATOM 4868 N N . ALA A 1 619 ? 13.745 -11.859 -15.687 1.00 83.50 619 ALA A N 1
ATOM 4869 C CA . ALA A 1 619 ? 12.730 -12.369 -16.599 1.00 83.50 619 ALA A CA 1
ATOM 4870 C C . ALA A 1 619 ? 11.993 -13.595 -16.031 1.00 83.50 619 ALA A C 1
ATOM 4872 O O . ALA A 1 619 ? 10.764 -13.628 -16.038 1.00 83.50 619 ALA A O 1
ATOM 4873 N N . LEU A 1 620 ? 12.707 -14.567 -15.454 1.00 72.94 620 LEU A N 1
ATOM 4874 C CA . LEU A 1 620 ? 12.083 -15.726 -14.803 1.00 72.94 620 LEU A CA 1
ATOM 4875 C C . LEU A 1 620 ? 11.241 -15.306 -13.592 1.00 72.94 620 LEU A C 1
ATOM 4877 O O . LEU A 1 620 ? 10.084 -15.707 -13.473 1.00 72.94 620 LEU A O 1
ATOM 4881 N N . LYS A 1 621 ? 11.768 -14.441 -12.711 1.00 74.44 621 LYS A N 1
ATOM 4882 C CA . LYS A 1 621 ? 11.029 -13.935 -11.538 1.00 74.44 621 LYS A CA 1
ATOM 4883 C C . LYS A 1 621 ? 9.744 -13.213 -11.931 1.00 74.44 621 LYS A C 1
ATOM 4885 O O . LYS A 1 621 ? 8.735 -13.361 -11.244 1.00 74.44 621 LYS A O 1
ATOM 4890 N N . SER A 1 622 ? 9.761 -12.453 -13.027 1.00 77.12 622 SER A N 1
ATOM 4891 C CA . SER A 1 622 ? 8.578 -11.725 -13.493 1.00 77.12 622 SER A CA 1
ATOM 4892 C C . SER A 1 622 ? 7.454 -12.647 -13.992 1.00 77.12 622 SER A C 1
ATOM 4894 O O . SER A 1 622 ? 6.301 -12.225 -14.035 1.00 77.12 622 SER A O 1
ATOM 4896 N N . HIS A 1 623 ? 7.773 -13.918 -14.259 1.00 68.06 623 HIS A N 1
ATOM 4897 C CA . HIS A 1 623 ? 6.859 -14.964 -14.724 1.00 68.06 623 HIS A CA 1
ATOM 4898 C C . HIS A 1 623 ? 6.701 -16.115 -13.709 1.00 68.06 623 HIS A C 1
ATOM 4900 O O . HIS A 1 623 ? 6.310 -17.225 -14.065 1.00 68.06 623 HIS A O 1
ATOM 4906 N N . GLY A 1 624 ? 6.998 -15.869 -12.427 1.00 58.66 624 GLY A N 1
ATOM 4907 C CA . GLY A 1 624 ? 6.811 -16.862 -11.362 1.00 58.66 624 GLY A CA 1
ATOM 4908 C C . GLY A 1 624 ? 7.809 -18.023 -11.385 1.00 58.66 624 GLY A C 1
ATOM 4909 O O . GLY A 1 624 ? 7.505 -19.082 -10.848 1.00 58.66 624 GLY A O 1
ATOM 4910 N N . GLY A 1 625 ? 8.979 -17.830 -11.999 1.00 52.91 625 GLY A N 1
ATOM 4911 C CA . GLY A 1 625 ? 10.044 -18.831 -12.104 1.00 52.91 625 GLY A CA 1
ATOM 4912 C C . GLY A 1 625 ? 10.011 -19.668 -13.384 1.00 52.91 625 GLY A C 1
ATOM 4913 O O . GLY A 1 625 ? 10.833 -20.562 -13.525 1.00 52.91 625 GLY A O 1
ATOM 4914 N N . PHE A 1 626 ? 9.100 -19.381 -14.319 1.00 49.50 626 PHE A N 1
ATOM 4915 C CA . PHE A 1 626 ? 8.923 -20.153 -15.552 1.00 49.50 626 PHE A CA 1
ATOM 4916 C C . PHE A 1 626 ? 9.093 -19.282 -16.797 1.00 49.50 626 PHE A C 1
ATOM 4918 O O . PHE A 1 626 ? 8.894 -18.068 -16.751 1.00 49.50 626 PHE A O 1
ATOM 4925 N N . THR A 1 627 ? 9.413 -19.894 -17.936 1.00 58.16 627 THR A N 1
ATOM 4926 C CA . THR A 1 627 ? 9.364 -19.199 -19.226 1.00 58.16 627 THR A CA 1
ATOM 4927 C C . THR A 1 627 ? 7.929 -19.113 -19.763 1.00 58.16 627 THR A C 1
ATOM 4929 O O . THR A 1 627 ? 7.109 -20.004 -19.515 1.00 58.16 627 THR A O 1
ATOM 4932 N N . PRO A 1 628 ? 7.593 -18.055 -20.523 1.00 58.28 628 PRO A N 1
ATOM 4933 C CA . PRO A 1 628 ? 6.343 -17.986 -21.267 1.00 58.28 628 PRO A CA 1
ATOM 4934 C C . PRO A 1 628 ? 6.212 -19.192 -22.203 1.00 58.28 628 PRO A C 1
ATOM 4936 O O . PRO A 1 628 ? 7.062 -19.424 -23.061 1.00 58.28 628 PRO A O 1
ATOM 4939 N N . THR A 1 629 ? 5.134 -19.963 -22.067 1.00 53.62 629 THR A N 1
ATOM 4940 C CA . THR A 1 629 ? 4.832 -21.054 -22.999 1.00 53.62 629 THR A CA 1
ATOM 4941 C C . THR A 1 629 ? 4.017 -20.507 -24.171 1.00 53.62 629 THR A C 1
ATOM 4943 O O . THR A 1 629 ? 2.966 -19.895 -23.992 1.00 53.62 629 THR A O 1
ATOM 4946 N N . SER A 1 630 ? 4.491 -20.730 -25.399 1.00 39.34 630 SER A N 1
ATOM 4947 C CA . SER A 1 630 ? 3.759 -20.391 -26.632 1.00 39.34 63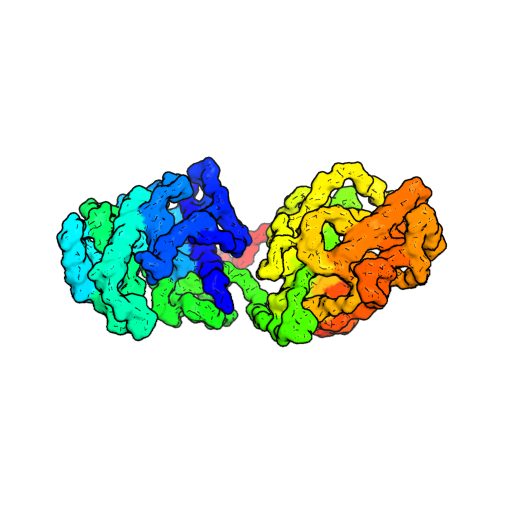0 SER A CA 1
ATOM 4948 C C . SER A 1 630 ? 2.583 -21.340 -26.914 1.00 39.34 630 SER A C 1
ATOM 4950 O O . SER A 1 630 ? 1.792 -21.105 -27.828 1.00 39.34 630 SER A O 1
ATOM 4952 N N . VAL A 1 631 ? 2.443 -22.399 -26.112 1.00 33.31 631 VAL A N 1
ATOM 4953 C CA . VAL A 1 631 ? 1.392 -23.412 -26.208 1.00 33.31 631 VAL A CA 1
ATOM 4954 C C . VAL A 1 631 ? 0.606 -23.397 -24.896 1.00 33.31 631 VAL A C 1
ATOM 4956 O O . VAL A 1 631 ? 1.223 -23.562 -23.841 1.00 33.31 631 VAL A O 1
ATOM 4959 N N . PRO A 1 632 ? -0.730 -23.209 -24.914 1.00 26.56 632 PRO A N 1
ATOM 4960 C CA . PRO A 1 632 ? -1.526 -23.355 -23.702 1.00 26.56 632 PRO A CA 1
ATOM 4961 C C . PRO A 1 632 ? -1.262 -24.741 -23.103 1.00 26.56 632 PRO A C 1
ATOM 4963 O O . PRO A 1 632 ? -1.126 -25.703 -23.867 1.00 26.56 632 PRO A O 1
ATOM 4966 N N . PRO A 1 633 ? -1.184 -24.873 -21.766 1.00 27.72 633 PRO A N 1
ATOM 4967 C CA . PRO A 1 633 ? -0.942 -26.166 -21.150 1.00 27.72 633 PRO A CA 1
ATOM 4968 C C . PRO A 1 633 ? -1.962 -27.161 -21.712 1.00 27.72 633 PRO A C 1
ATOM 4970 O O . PRO A 1 633 ? -3.153 -26.824 -21.786 1.00 27.72 633 PRO A O 1
ATOM 4973 N N . PRO A 1 634 ? -1.537 -28.358 -22.160 1.00 26.42 634 PRO A N 1
ATOM 4974 C CA . PRO A 1 634 ? -2.488 -29.351 -22.617 1.00 26.42 634 PRO A CA 1
ATOM 4975 C C . PRO A 1 634 ? -3.497 -29.564 -21.494 1.00 26.42 634 PRO A C 1
ATOM 4977 O O . PRO A 1 634 ? -3.128 -29.609 -20.317 1.00 26.42 634 PRO A O 1
ATOM 4980 N N . VAL A 1 635 ? -4.777 -29.680 -21.857 1.00 34.50 635 VAL A N 1
ATOM 4981 C CA . VAL A 1 635 ? -5.846 -30.089 -20.943 1.00 34.50 635 VAL A CA 1
ATOM 4982 C C . VAL A 1 635 ? -5.586 -31.546 -20.553 1.00 34.50 635 VAL A C 1
ATOM 4984 O O . VAL A 1 635 ? -6.262 -32.473 -20.986 1.00 34.50 635 VAL A O 1
ATOM 4987 N N . HIS A 1 636 ? -4.561 -31.773 -19.743 1.00 31.77 636 HIS A N 1
ATOM 4988 C CA . HIS A 1 636 ? -4.408 -32.980 -18.976 1.00 31.77 636 HIS A CA 1
ATOM 4989 C C . HIS A 1 636 ? -5.088 -32.713 -17.650 1.00 31.77 636 HIS A C 1
ATOM 4991 O O . HIS A 1 636 ? -4.594 -32.009 -16.773 1.00 31.77 636 HIS A O 1
ATOM 4997 N N . SER A 1 637 ? -6.293 -33.271 -17.565 1.00 30.59 637 SER A N 1
ATOM 4998 C CA . SER A 1 637 ? -6.942 -33.678 -16.331 1.00 30.59 637 SER A CA 1
ATOM 4999 C C . SER A 1 637 ? -5.931 -33.820 -15.192 1.00 30.59 637 SER A C 1
ATOM 5001 O O . SER A 1 637 ? -5.088 -34.719 -15.237 1.00 30.59 637 SER A O 1
ATOM 5003 N N . ARG A 1 638 ? -6.065 -33.003 -14.142 1.00 29.36 638 ARG A N 1
ATOM 5004 C CA . ARG A 1 638 ? -5.622 -33.396 -12.802 1.00 29.36 638 ARG A CA 1
ATOM 5005 C C . ARG A 1 638 ? -6.413 -34.648 -12.412 1.00 29.36 638 ARG A C 1
ATOM 5007 O O . ARG A 1 638 ? -7.393 -34.578 -11.679 1.00 29.36 638 ARG A O 1
ATOM 5014 N N . ARG A 1 639 ? -6.009 -35.812 -12.922 1.00 30.86 639 ARG A N 1
ATOM 5015 C CA . ARG A 1 639 ? -6.124 -37.033 -12.141 1.00 30.86 639 ARG A CA 1
ATOM 5016 C C . ARG A 1 639 ? -5.029 -36.911 -11.103 1.00 30.86 639 ARG A C 1
ATOM 5018 O O . ARG A 1 639 ? -3.850 -36.969 -11.429 1.00 30.86 639 ARG A O 1
ATOM 5025 N N . LEU A 1 640 ? -5.457 -36.668 -9.870 1.00 31.05 640 LEU A N 1
ATOM 5026 C CA . LEU A 1 640 ? -4.696 -37.027 -8.687 1.00 31.05 640 LEU A CA 1
ATOM 5027 C C . LEU A 1 640 ? -4.052 -38.391 -8.949 1.00 31.05 640 LEU A C 1
ATOM 5029 O O . LEU A 1 640 ? -4.762 -39.371 -9.185 1.00 31.05 640 LEU A O 1
ATOM 5033 N N . ALA A 1 641 ? -2.722 -38.431 -8.954 1.00 29.00 641 ALA A N 1
ATOM 5034 C CA . ALA A 1 641 ? -1.989 -39.670 -8.798 1.00 29.00 641 ALA A CA 1
ATOM 5035 C C . ALA A 1 641 ? -2.318 -40.193 -7.395 1.00 29.00 641 ALA A C 1
ATOM 5037 O O . ALA A 1 641 ? -1.697 -39.824 -6.402 1.00 29.00 641 ALA A O 1
ATOM 5038 N N . LEU A 1 642 ? -3.380 -40.990 -7.309 1.00 31.72 642 LEU A N 1
ATOM 5039 C CA . LEU A 1 642 ? -3.557 -41.932 -6.220 1.00 31.72 642 LEU A CA 1
ATOM 5040 C C . LEU A 1 642 ? -2.408 -42.945 -6.325 1.00 31.72 642 LEU A C 1
ATOM 5042 O O . LEU A 1 642 ? -2.105 -43.383 -7.437 1.00 31.72 642 LEU A O 1
ATOM 5046 N N . PRO A 1 643 ? -1.763 -43.329 -5.215 1.00 32.59 643 PRO A N 1
ATOM 5047 C CA . PRO A 1 643 ? -0.810 -44.420 -5.247 1.00 32.59 643 PRO A CA 1
ATOM 5048 C C . PRO A 1 643 ? -1.537 -45.701 -5.677 1.00 32.59 643 PRO A C 1
ATOM 5050 O O . PRO A 1 643 ? -2.382 -46.232 -4.950 1.00 32.59 643 PRO A O 1
ATOM 5053 N N . ASP A 1 644 ? -1.200 -46.193 -6.868 1.00 37.22 644 ASP A N 1
ATOM 5054 C CA . ASP A 1 644 ? -1.548 -47.524 -7.356 1.00 37.22 644 ASP A CA 1
ATOM 5055 C C . ASP A 1 644 ? -0.878 -48.568 -6.457 1.00 37.22 644 ASP A C 1
ATOM 5057 O O . ASP A 1 644 ? 0.211 -49.040 -6.758 1.00 37.22 644 ASP A O 1
ATOM 5061 N N . ASN A 1 645 ? -1.492 -48.882 -5.309 1.00 42.03 645 ASN A N 1
ATOM 5062 C CA . ASN A 1 645 ? -1.219 -50.108 -4.546 1.00 42.03 645 ASN A CA 1
ATOM 5063 C C . ASN A 1 645 ? -2.248 -50.452 -3.447 1.00 42.03 645 ASN A C 1
ATOM 5065 O O . ASN A 1 645 ? -1.936 -51.218 -2.543 1.00 42.03 645 ASN A O 1
ATOM 5069 N N . ALA A 1 646 ? -3.495 -49.969 -3.525 1.00 40.41 646 ALA A N 1
ATOM 5070 C CA . ALA A 1 646 ? -4.544 -50.357 -2.560 1.00 40.41 646 ALA A CA 1
ATOM 5071 C C . ALA A 1 646 ? -5.744 -51.114 -3.171 1.00 40.41 646 ALA A C 1
ATOM 5073 O O . ALA A 1 646 ? -6.511 -51.741 -2.444 1.00 40.41 646 ALA A O 1
ATOM 5074 N N . ALA A 1 647 ? -5.905 -51.131 -4.501 1.00 38.03 647 ALA A N 1
ATOM 5075 C CA . ALA A 1 647 ? -7.073 -51.747 -5.148 1.00 38.03 647 ALA A CA 1
ATOM 5076 C C . ALA A 1 647 ? -6.881 -53.223 -5.566 1.00 38.03 647 ALA A C 1
ATOM 5078 O O . ALA A 1 647 ? -7.864 -53.928 -5.791 1.00 38.03 647 ALA A O 1
ATOM 5079 N N . ASN A 1 648 ? -5.643 -53.734 -5.618 1.00 41.53 648 ASN A N 1
ATOM 5080 C CA . ASN A 1 648 ? -5.359 -55.117 -6.042 1.00 41.53 648 ASN A CA 1
ATOM 5081 C C . ASN A 1 648 ? -5.241 -56.136 -4.893 1.00 41.53 648 ASN A C 1
ATOM 5083 O O . ASN A 1 648 ? -5.212 -57.343 -5.145 1.00 41.53 648 ASN A O 1
ATOM 5087 N N . GLU A 1 649 ? -5.225 -55.689 -3.634 1.00 40.88 649 GLU A N 1
ATOM 5088 C CA . GLU A 1 649 ? -5.122 -56.587 -2.474 1.00 40.88 649 GLU A CA 1
ATOM 5089 C C . GLU A 1 649 ? -6.496 -56.981 -1.900 1.00 40.88 649 GLU A C 1
ATOM 5091 O O . GLU A 1 649 ? -6.674 -58.098 -1.407 1.00 40.88 649 GLU A O 1
ATOM 5096 N N . HIS 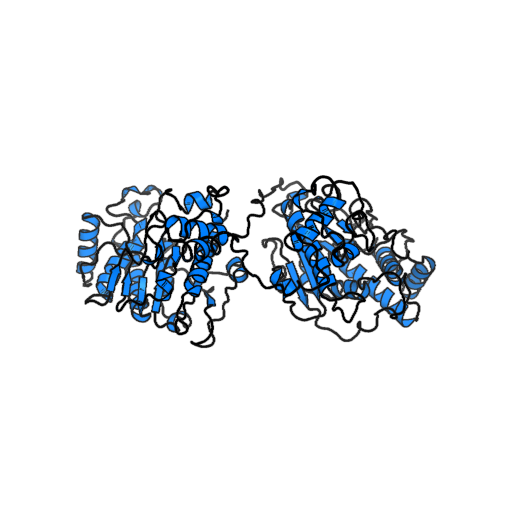A 1 650 ? -7.522 -56.141 -2.086 1.00 40.91 650 HIS A N 1
ATOM 5097 C CA . HIS A 1 650 ? -8.889 -56.465 -1.665 1.00 40.91 650 HIS A CA 1
ATOM 5098 C C . HIS A 1 650 ? -9.598 -57.440 -2.629 1.00 40.91 650 HIS A C 1
ATOM 5100 O O . HIS A 1 650 ? -10.355 -58.305 -2.187 1.00 40.91 650 HIS A O 1
ATOM 5106 N N . ALA A 1 651 ? -9.271 -57.403 -3.928 1.00 46.03 651 ALA A N 1
ATOM 5107 C CA . ALA A 1 651 ? -9.809 -58.329 -4.932 1.00 46.03 651 ALA A CA 1
ATOM 5108 C C . ALA A 1 651 ? -9.156 -59.731 -4.910 1.00 46.03 651 ALA A C 1
ATOM 5110 O O . ALA A 1 651 ? -9.735 -60.690 -5.425 1.00 46.03 651 ALA A O 1
ATOM 5111 N N . ARG A 1 652 ? -7.979 -59.890 -4.280 1.00 47.41 652 ARG A N 1
ATOM 5112 C CA . ARG A 1 652 ? -7.318 -61.200 -4.091 1.00 47.41 652 ARG A CA 1
ATOM 5113 C C . ARG A 1 652 ? -7.744 -61.938 -2.817 1.00 47.41 652 ARG A C 1
ATOM 5115 O O . ARG A 1 652 ? -7.634 -63.161 -2.792 1.00 47.41 652 ARG A O 1
ATOM 5122 N N . ARG A 1 653 ? -8.290 -61.249 -1.807 1.00 50.75 653 ARG A N 1
ATOM 5123 C CA . ARG A 1 653 ? -8.798 -61.876 -0.566 1.00 50.75 653 ARG A CA 1
ATOM 5124 C C . ARG A 1 653 ? -10.254 -62.356 -0.624 1.00 50.75 653 ARG A C 1
ATOM 5126 O O . ARG A 1 653 ? -10.672 -63.058 0.279 1.00 50.75 653 ARG A O 1
ATOM 5133 N N . LEU A 1 654 ? -10.999 -62.064 -1.693 1.00 50.31 654 LEU A N 1
ATOM 5134 C CA . LEU A 1 654 ? -12.383 -62.544 -1.885 1.00 50.31 654 LEU A CA 1
ATOM 5135 C C . LEU A 1 654 ? -12.514 -63.679 -2.923 1.00 50.31 654 LEU A C 1
ATOM 5137 O O . LEU A 1 654 ? -13.615 -64.013 -3.351 1.00 50.31 654 LEU A O 1
ATOM 5141 N N . ARG A 1 655 ? -11.398 -64.298 -3.343 1.00 51.47 655 ARG A N 1
ATOM 5142 C CA . ARG A 1 655 ? -11.398 -65.496 -4.215 1.00 51.47 655 ARG A CA 1
ATOM 5143 C C . ARG A 1 655 ? -10.594 -66.691 -3.683 1.00 51.47 655 ARG A C 1
ATOM 5145 O O . ARG A 1 655 ? -10.466 -67.685 -4.392 1.00 51.47 655 ARG A O 1
ATOM 5152 N N . ARG A 1 656 ? -10.083 -66.632 -2.450 1.00 47.59 656 ARG A N 1
ATOM 5153 C CA . ARG A 1 656 ? -9.534 -67.780 -1.706 1.00 47.59 656 ARG A CA 1
ATOM 5154 C C . ARG A 1 656 ? -9.712 -67.524 -0.207 1.00 47.59 656 ARG A C 1
ATOM 5156 O O . ARG A 1 656 ? -8.964 -66.716 0.336 1.00 47.59 656 ARG A O 1
ATOM 5163 N N . GLY A 1 657 ? -10.664 -68.210 0.423 1.00 37.84 657 GLY A N 1
ATOM 5164 C CA . GLY A 1 657 ? -10.921 -68.153 1.866 1.00 37.84 657 GLY A CA 1
ATOM 5165 C C . GLY A 1 657 ? -12.392 -67.988 2.165 1.00 37.84 657 GLY A C 1
ATOM 5166 O O . GLY A 1 657 ? -12.809 -66.816 2.251 1.00 37.84 657 GLY A O 1
#

Foldseek 3Di:
DDPLVLLLLLLLLQVLLVVQLQVLADQQDEDAAEDEECADDPVVVVVVEECDADPDSNDHHHHHYHGNDDQPDDPVQAPDRCLRLLVVLQDDDPRLVVDQKDKRDDSNKGFFNLQNPDDDPAKEFAAQPQDDPLLLVVLVVVLVVVVFAAQPDPRTHRIIMHGSVLSNQLSNQLSVQLSVCVVPVDDPLLVDVVCPCVCPSNDHNNCSSRSSSNRSCSGSQHDPRYDYDNQAEQPELLFQAFSNRYRMHHAPPDDHLDHSVCVVVVVCVPPDLVPQDCRGSNSVSVNSSQVSDDPDPPPQDAAADDCPDPLVAAAFEEEEEEQEAVVLWVDHNLLSLLLQLLQLLLVVQLLSLAHPRYEYEYEYEYQDPDDVSCVVSVADCDADPDSNDHHYHHYHHPPPDDPCSPLRFPPPPPDDIDPPLLVLLVSLLPPPPRLVNHQKYWRDYSQKHFFNQQNPDDDLFKEFEFADPRADAADQVLLVVLCVVVVAAAPPDGGGHSIIMHGSVLSNQLSVQLNVQSVVCVVVVNDDRCSNNSSRNNSLNRRQCPDRPRHGYYYDHFAEADELPWQAFRNRHTMHGAADDLDDPFDHSPVLQAQVCQVDFLVVADLGGGSRSVSVNSSCVSVVRGGDDPDDPPPDDPPPPDPPDDPVPVVVVVPDD

Mean predicted aligned error: 16.3 Å

InterPro domains:
  IPR055588 Domain of unknown function DUF7164 [PF23741] (3-294)
  IPR055588 Domain of unknown function DUF7164 [PF23741] (314-524)

Secondary structure (DSSP, 8-state):
--HHHHHHHHHHHHHHHHHHHHTT--TT----EEEE-SS--HHHHHTT-BS---SSTTSPP-EEEE--PPPS-BTTTB--GGGHHHHTTTS--TTGGG-SEEEE--SSEEE-GGGGG---SSEEEEE-----HHHHHHHHHHHHHTT-------SEEEEEEEEHHHHHHHHHHHHHHHHHHHHHTS-TTTTSGGGTTTTTTTS-GGGHHHHHHHHHHHHHSTTTTEEE-TTTSSEETT---BGGG-SEEE--SS-SSS-HHHHHTTTTTT--GGGS-TTBHHHHHHHHHHHTS------PPPB---TTSGGGS-EEEEEEEEE--GGGSSS-HHHHHHHHHHHHHHHHHHHTT-BTTEEEEEEEEESSS--HHHHHTT-BS-----SSSPP-EEEEE----SSSTT-S--TT--S-----HHHHHHHHHS--TTGGG-SEEEE--SSEEE-HHHHT---SS-EEEEPPTTSPPP-HHHHHHHHHHTT------SSEEEEEEEEHHHHHHHHHHHHHHHHHHHHTT---TTHHHHHHHHHHHHHTTSSSSS---EE-TTTS-EETT--S-TTS-SEEE-B--SS-SS-BHHHHHTTTTTT--GGG--TTT-HHHHHHHHHHHHTTTSPPPSSPPP---------TTSSTTTTTTTS--